Protein AF-0000000066426684 (afdb_homodimer)

InterPro domains:
  IPR003010 Carbon-nitrogen hydrolase [PF00795] (22-237)
  IPR036526 Carbon-nitrogen hydrolase superfamily [G3DSA:3.60.110.10] (1-255)
  IPR036526 Carbon-nitrogen hydrolase superfamily [SSF56317] (3-249)
  IPR050345 Aliphatic Amidase/Beta-Ureidopropionase [PTHR43674] (17-251)

Secondary structure (DSSP, 8-state):
---EEEEE-S---S-HHHHHHHHHHHHHTT--EEEE-TTSSS--HHHHTTS-HHHHHHHHHHHHHHHHHHHHHHT-EEEEEEEEE-SS-EEEEEEEEETTEEEEEE-SS--EETTEEHHHH------SS---EEEEETTEEEEE--GGGGG-HHHHHHHHHTT-SEEEEEE---TT-HHHHHHHHHHHHHHHT-EEEEEE-EEE-TT--EEE---EEE-TTS-EEEE--SSSEEEEE----SHHHHHHH-HHHHHTT-/---EEEEE-S---S-HHHHHHHHHHHHHTT--EEEE-TTSSS--HHHHTTS-HHHHHHHHHHHHHHHHHHHHHHT-EEEEEEEEE-SS-EEEEEEEEETTEEEEEE-SS--EETTEEHHHH------SS---EEEEETTEEEEE--GGGGG-HHHHHHHHHTT-SEEEEEE---TT-HHHHHHHHHHHHHHHT-EEEEEE-EEE-TT--EEE---EEE-TTS-EEEE--SSSEEEEE----SHHHHHHH-HHHHHTT-

Sequence (516 aa):
MSKIAALQFPTLALSESRLDYYLKASKDNGANLVVLGEYVINSFFTELLHMPKNMIKEQSEAKKESLIKLAKKYELEIIAPYVSVEAKSYKKLCLKVTPNGVKSYEQQILMPYEHWNEEKFFSNKTPSELKIFTFNYEKLKCALLFGFETHFDIFWQQIMAKKIDLVIVPSACTFESKQRWEELLKTRAFLNSTSILRVNRIGKTKDEWNFYGDTLFINAFGEIESKLGSEEEMLIIEPKKSDEARKLWGFDKILKNFMSKIAALQFPTLALSESRLDYYLKASKDNGANLVVLGEYVINSFFTELLHMPKNMIKEQSEAKKESLIKLAKKYELEIIAPYVSVEAKSYKKLCLKVTPNGVKSYEQQILMPYEHWNEEKFFSNKTPSELKIFTFNYEKLKCALLFGFETHFDIFWQQIMAKKIDLVIVPSACTFESKQRWEELLKTRAFLNSTSILRVNRIGKTKDEWNFYGDTLFINAFGEIESKLGSEEEMLIIEPKKSDEARKLWGFDKILKNF

Solvent-accessible surface area (backbone atoms only — not comparable to full-atom values): 26748 Å² total; per-residue (Å²): 127,62,28,34,27,32,40,27,35,38,55,58,63,89,53,66,60,60,57,48,53,52,52,50,52,32,41,75,72,55,22,46,37,34,36,35,10,35,38,21,65,34,72,47,68,81,54,51,75,74,48,57,66,67,55,52,36,52,48,33,52,51,44,52,51,48,50,43,53,50,17,44,75,64,64,25,33,36,38,36,35,40,62,44,64,55,98,88,45,34,32,50,32,32,34,43,33,32,64,87,45,75,49,79,44,68,54,66,65,60,48,71,42,86,96,56,39,41,47,79,64,33,64,48,63,74,52,82,63,91,73,78,47,70,50,74,55,86,92,33,40,31,32,55,40,55,53,74,46,71,69,42,65,70,52,48,54,48,38,39,74,67,59,31,15,34,37,38,28,33,18,71,53,46,76,93,40,65,64,60,51,51,34,41,51,28,38,51,13,39,62,42,22,14,18,36,39,38,19,14,14,25,50,70,47,95,88,64,49,47,27,50,31,52,26,32,35,29,39,22,75,29,42,78,76,46,70,50,59,63,59,81,48,74,48,76,45,67,74,61,76,22,59,66,37,40,67,69,69,32,59,69,65,59,51,66,71,80,128,62,29,36,27,32,39,28,35,38,55,54,54,92,51,67,62,59,55,50,52,51,52,50,51,31,40,75,71,56,22,46,37,37,35,34,11,35,39,21,62,34,72,47,68,82,55,51,76,74,49,57,67,68,55,52,35,51,49,33,51,51,44,52,51,50,50,44,53,50,17,43,73,65,64,25,34,35,38,36,36,40,62,45,68,54,96,89,45,33,32,50,32,33,34,44,32,31,64,88,46,76,47,78,44,67,53,65,65,60,49,71,43,86,96,55,40,38,47,81,65,34,65,49,64,74,52,82,62,90,74,79,48,71,51,73,55,87,92,34,39,32,33,55,39,55,53,73,46,72,68,42,64,70,52,49,53,48,37,40,74,68,60,31,16,34,36,38,28,33,18,71,52,44,77,96,40,66,65,59,52,51,33,42,50,28,39,51,13,39,64,41,21,14,19,35,39,38,19,15,13,26,49,69,46,95,87,64,48,47,27,51,29,50,27,30,35,28,38,23,76,29,42,78,76,47,70,48,59,64,61,81,46,76,46,79,46,67,76,61,76,22,60,65,36,39,66,71,68,32,56,71,65,59,51,68,73,82

Structure (mmCIF, N/CA/C/O backbone):
data_AF-0000000066426684-model_v1
#
loop_
_entity.id
_entity.type
_entity.pdbx_description
1 polymer 'Carbon-nitrogen hydrolase family protein'
#
loop_
_atom_site.group_PDB
_atom_site.id
_atom_site.type_symbol
_atom_site.label_atom_id
_atom_site.label_alt_id
_atom_site.label_comp_id
_atom_site.label_asym_id
_atom_site.label_entity_id
_atom_site.label_seq_id
_atom_site.pdbx_PDB_ins_code
_atom_site.Cartn_x
_atom_site.Cartn_y
_atom_site.Cartn_z
_atom_site.occupancy
_atom_site.B_iso_or_equiv
_atom_site.auth_seq_id
_atom_site.auth_comp_id
_atom_site.auth_asym_id
_atom_site.auth_atom_id
_atom_site.pdbx_PDB_model_num
ATOM 1 N N . MET A 1 1 ? 22.25 -12.648 -18.016 1 66.81 1 MET A N 1
ATOM 2 C CA . MET A 1 1 ? 21.281 -11.961 -17.172 1 66.81 1 MET A CA 1
ATOM 3 C C . MET A 1 1 ? 20.062 -12.844 -16.906 1 66.81 1 MET A C 1
ATOM 5 O O . MET A 1 1 ? 19.766 -13.742 -17.688 1 66.81 1 MET A O 1
ATOM 9 N N . SER A 1 2 ? 19.516 -12.742 -15.633 1 88.12 2 SER A N 1
ATOM 10 C CA . SER A 1 2 ? 18.422 -13.609 -15.188 1 88.12 2 SER A CA 1
ATOM 11 C C . SER A 1 2 ? 17.125 -13.281 -15.922 1 88.12 2 SER A C 1
ATOM 13 O O . SER A 1 2 ? 16.578 -12.18 -15.781 1 88.12 2 SER A O 1
ATOM 15 N N . LYS A 1 3 ? 16.812 -14.133 -16.953 1 97.62 3 LYS A N 1
ATOM 16 C CA . LYS A 1 3 ? 15.547 -13.906 -17.656 1 97.62 3 LYS A CA 1
ATOM 17 C C . LYS A 1 3 ? 14.445 -14.797 -17.094 1 97.62 3 LYS A C 1
ATOM 19 O O . LYS A 1 3 ? 14.688 -15.953 -16.734 1 97.62 3 LYS A O 1
ATOM 24 N N . ILE A 1 4 ? 13.25 -14.227 -17.047 1 98.81 4 ILE A N 1
ATOM 25 C CA . ILE A 1 4 ? 12.062 -14.938 -16.578 1 98.81 4 ILE A CA 1
ATOM 26 C C . ILE A 1 4 ? 10.938 -14.789 -17.594 1 98.81 4 ILE A C 1
ATOM 28 O O . ILE A 1 4 ? 10.711 -13.703 -18.125 1 98.81 4 ILE A O 1
ATOM 32 N N . ALA A 1 5 ? 10.281 -15.867 -17.875 1 98.88 5 ALA A N 1
ATOM 33 C CA . ALA A 1 5 ? 9.125 -15.836 -18.766 1 98.88 5 ALA A CA 1
ATOM 34 C C . ALA A 1 5 ? 7.82 -15.953 -17.984 1 98.88 5 ALA A C 1
ATOM 36 O O . ALA A 1 5 ? 7.66 -16.859 -17.156 1 98.88 5 ALA A O 1
ATOM 37 N N . ALA A 1 6 ? 6.973 -15.016 -18.188 1 98.88 6 ALA A N 1
ATOM 38 C CA . ALA A 1 6 ? 5.602 -15.078 -17.672 1 98.88 6 ALA A CA 1
ATOM 39 C C . ALA A 1 6 ? 4.629 -15.5 -18.781 1 98.88 6 ALA A C 1
ATOM 41 O O . ALA A 1 6 ? 4.559 -14.859 -19.828 1 98.88 6 ALA A O 1
ATOM 42 N N . LEU A 1 7 ? 3.924 -16.547 -18.5 1 98.31 7 LEU A N 1
ATOM 43 C CA . LEU A 1 7 ? 2.98 -17.031 -19.516 1 98.31 7 LEU A CA 1
ATOM 44 C C . LEU A 1 7 ? 1.55 -16.656 -19.141 1 98.31 7 LEU A C 1
ATOM 46 O O . LEU A 1 7 ? 0.999 -17.188 -18.172 1 98.31 7 LEU A O 1
ATOM 50 N N . GLN A 1 8 ? 1.003 -15.758 -19.906 1 98.19 8 GLN A N 1
ATOM 51 C CA . GLN A 1 8 ? -0.405 -15.406 -19.766 1 98.19 8 GLN A CA 1
ATOM 52 C C . GLN A 1 8 ? -1.296 -16.359 -20.562 1 98.19 8 GLN A C 1
ATOM 54 O O . GLN A 1 8 ? -1.411 -16.219 -21.781 1 98.19 8 GLN A O 1
ATOM 59 N N . PHE A 1 9 ? -1.988 -17.281 -19.812 1 96.56 9 PHE A N 1
ATOM 60 C CA . PHE A 1 9 ? -2.734 -18.375 -20.422 1 96.56 9 PHE A CA 1
ATOM 61 C C . PHE A 1 9 ? -4.156 -18.422 -19.891 1 96.56 9 PHE A C 1
ATOM 63 O O . PHE A 1 9 ? -4.41 -18.031 -18.75 1 96.56 9 PHE A O 1
ATOM 70 N N . PRO A 1 10 ? -5.055 -18.906 -20.766 1 94.94 10 PRO A N 1
ATOM 71 C CA . PRO A 1 10 ? -6.27 -19.453 -20.172 1 94.94 10 PRO A CA 1
ATOM 72 C C . PRO A 1 10 ? -6.055 -20.828 -19.547 1 94.94 10 PRO A C 1
ATOM 74 O O . PRO A 1 10 ? -4.945 -21.359 -19.609 1 94.94 10 PRO A O 1
ATOM 77 N N . THR A 1 11 ? -7.094 -21.328 -18.906 1 92.06 11 THR A N 1
ATOM 78 C CA . THR A 1 11 ? -6.977 -22.703 -18.438 1 92.06 11 THR A CA 1
ATOM 79 C C . THR A 1 11 ? -6.555 -23.609 -19.594 1 92.06 11 THR A C 1
ATOM 81 O O . THR A 1 11 ? -7.188 -23.625 -20.656 1 92.06 11 THR A O 1
ATOM 84 N N . LEU A 1 12 ? -5.332 -24.062 -19.469 1 78.5 12 LEU A N 1
ATOM 85 C CA . LEU A 1 12 ? -4.777 -24.922 -20.516 1 78.5 12 LEU A CA 1
ATOM 86 C C . LEU A 1 12 ? -5.625 -26.172 -20.703 1 78.5 12 LEU A C 1
ATOM 88 O O . LEU A 1 12 ? -5.836 -26.922 -19.75 1 78.5 12 LEU A O 1
ATOM 92 N N . ALA A 1 13 ? -6.5 -25.844 -21.75 1 69.56 13 ALA A N 1
ATOM 93 C CA . ALA A 1 13 ? -7.137 -27.109 -22.094 1 69.56 13 ALA A CA 1
ATOM 94 C C . ALA A 1 13 ? -6.098 -28.219 -22.25 1 69.56 13 ALA A C 1
ATOM 96 O O . ALA A 1 13 ? -4.91 -27.953 -22.422 1 69.56 13 ALA A O 1
ATOM 97 N N . LEU A 1 14 ? -6.293 -29.391 -22.328 1 52.62 14 LEU A N 1
ATOM 98 C CA . LEU A 1 14 ? -5.629 -30.688 -22.25 1 52.62 14 LEU A CA 1
ATOM 99 C C . LEU A 1 14 ? -4.355 -30.703 -23.094 1 52.62 14 LEU A C 1
ATOM 101 O O . LEU A 1 14 ? -3.535 -31.609 -22.969 1 52.62 14 LEU A O 1
ATOM 105 N N . SER A 1 15 ? -3.91 -29.516 -23.891 1 70.25 15 SER A N 1
ATOM 106 C CA . SER A 1 15 ? -2.887 -30.141 -24.719 1 70.25 15 SER A CA 1
ATOM 107 C C . SER A 1 15 ? -1.485 -29.781 -24.234 1 70.25 15 SER A C 1
ATOM 109 O O . SER A 1 15 ? -1.146 -28.609 -24.094 1 70.25 15 SER A O 1
ATOM 111 N N . GLU A 1 16 ? -0.806 -30.547 -23.641 1 84.75 16 GLU A N 1
ATOM 112 C CA . GLU A 1 16 ? 0.613 -30.531 -23.297 1 84.75 16 GLU A CA 1
ATOM 113 C C . GLU A 1 16 ? 1.446 -29.891 -24.391 1 84.75 16 GLU A C 1
ATOM 115 O O . GLU A 1 16 ? 2.494 -29.297 -24.125 1 84.75 16 GLU A O 1
ATOM 120 N N . SER A 1 17 ? 0.871 -29.828 -25.578 1 88.69 17 SER A N 1
ATOM 121 C CA . SER A 1 17 ? 1.595 -29.312 -26.734 1 88.69 17 SER A CA 1
ATOM 122 C C . SER A 1 17 ? 1.766 -27.797 -26.641 1 88.69 17 SER A C 1
ATOM 124 O O . SER A 1 17 ? 2.803 -27.266 -27.031 1 88.69 17 SER A O 1
ATOM 126 N N . ARG A 1 18 ? 0.759 -27.172 -26.141 1 90.5 18 ARG A N 1
ATOM 127 C CA . ARG A 1 18 ? 0.831 -25.719 -26 1 90.5 18 ARG A CA 1
ATOM 128 C C . ARG A 1 18 ? 1.902 -25.312 -25 1 90.5 18 ARG A C 1
ATOM 130 O O . ARG A 1 18 ? 2.691 -24.406 -25.25 1 90.5 18 ARG A O 1
ATOM 137 N N . LEU A 1 19 ? 1.864 -25.938 -23.906 1 93.69 19 LEU A N 1
ATOM 138 C CA . LEU A 1 19 ? 2.879 -25.688 -22.891 1 93.69 19 LEU A CA 1
ATOM 139 C C . LEU A 1 19 ? 4.273 -26 -23.422 1 93.69 19 LEU A C 1
ATOM 141 O O . LEU A 1 19 ? 5.223 -25.266 -23.156 1 93.69 19 LEU A O 1
ATOM 145 N N . ASP A 1 20 ? 4.316 -27.078 -24.125 1 95.56 20 ASP A N 1
ATOM 146 C CA . ASP A 1 20 ? 5.578 -27.484 -24.734 1 95.56 20 ASP A CA 1
ATOM 147 C C . ASP A 1 20 ? 6.133 -26.375 -25.625 1 95.56 20 ASP A C 1
ATOM 149 O O . ASP A 1 20 ? 7.312 -26.031 -25.531 1 95.56 20 ASP A O 1
ATOM 153 N N . TYR A 1 21 ? 5.289 -25.828 -26.422 1 95.19 21 TYR A N 1
ATOM 154 C CA . TYR A 1 21 ? 5.672 -24.781 -27.359 1 95.19 21 TYR A CA 1
ATOM 155 C C . TYR A 1 21 ? 6.211 -23.562 -26.609 1 95.19 21 TYR A C 1
ATOM 157 O O . TYR A 1 21 ? 7.281 -23.047 -26.938 1 95.19 21 TYR A O 1
ATOM 165 N N . TYR A 1 22 ? 5.535 -23.125 -25.641 1 96.25 22 TYR A N 1
ATOM 166 C CA . TYR A 1 22 ? 5.891 -21.906 -24.938 1 96.25 22 TYR A CA 1
ATOM 167 C C . TYR A 1 22 ? 7.133 -22.109 -24.078 1 96.25 22 TYR A C 1
ATOM 169 O O . TYR A 1 22 ? 7.938 -21.188 -23.906 1 96.25 22 TYR A O 1
ATOM 177 N N . LEU A 1 23 ? 7.289 -23.266 -23.484 1 97.31 23 LEU A N 1
ATOM 178 C CA . LEU A 1 23 ? 8.477 -23.531 -22.688 1 97.31 23 LEU A CA 1
ATOM 179 C C . LEU A 1 23 ? 9.727 -23.594 -23.562 1 97.31 23 LEU A C 1
ATOM 181 O O . LEU A 1 23 ? 10.789 -23.094 -23.172 1 97.31 23 LEU A O 1
ATOM 185 N N . LYS A 1 24 ? 9.555 -24.203 -24.703 1 97.69 24 LYS A N 1
ATOM 186 C CA . LYS A 1 24 ? 10.656 -24.172 -25.656 1 97.69 24 LYS A CA 1
ATOM 187 C C . LYS A 1 24 ? 11.008 -22.734 -26.047 1 97.69 24 LYS A C 1
ATOM 189 O O . LYS A 1 24 ? 12.18 -22.359 -26.078 1 97.69 24 LYS A O 1
ATOM 194 N N . ALA A 1 25 ? 9.961 -22.016 -26.391 1 97.81 25 ALA A N 1
ATOM 195 C CA . ALA A 1 25 ? 10.164 -20.625 -26.781 1 97.81 25 ALA A CA 1
ATOM 196 C C . ALA A 1 25 ? 10.836 -19.844 -25.656 1 97.81 25 ALA A C 1
ATOM 198 O O . ALA A 1 25 ? 11.664 -18.969 -25.906 1 97.81 25 ALA A O 1
ATOM 199 N N . SER A 1 26 ? 10.43 -20.094 -24.391 1 98.06 26 SER A N 1
ATOM 200 C CA . SER A 1 26 ? 11.039 -19.438 -23.234 1 98.06 26 SER A CA 1
ATOM 201 C C . SER A 1 26 ? 12.539 -19.734 -23.156 1 98.06 26 SER A C 1
ATOM 203 O O . SER A 1 26 ? 13.352 -18.828 -23.016 1 98.06 26 SER A O 1
ATOM 205 N N . LYS A 1 27 ? 12.875 -20.969 -23.281 1 97.5 27 LYS A N 1
ATOM 206 C CA . LYS A 1 27 ? 14.273 -21.391 -23.25 1 97.5 27 LYS A CA 1
ATOM 207 C C . LYS A 1 27 ? 15.062 -20.766 -24.391 1 97.5 27 LYS A C 1
ATOM 209 O O . LYS A 1 27 ? 16.188 -20.297 -24.203 1 97.5 27 LYS A O 1
ATOM 214 N N . ASP A 1 28 ? 14.445 -20.75 -25.547 1 97.69 28 ASP A N 1
ATOM 215 C CA . ASP A 1 28 ? 15.086 -20.188 -26.734 1 97.69 28 ASP A CA 1
ATOM 216 C C . ASP A 1 28 ? 15.352 -18.688 -26.547 1 97.69 28 ASP A C 1
ATOM 218 O O . ASP A 1 28 ? 16.281 -18.141 -27.156 1 97.69 28 ASP A O 1
ATOM 222 N N . ASN A 1 29 ? 14.57 -18.047 -25.75 1 97.31 29 ASN A N 1
ATOM 223 C CA . ASN A 1 29 ? 14.742 -16.625 -25.484 1 97.31 29 ASN A CA 1
ATOM 224 C C . ASN A 1 29 ? 15.648 -16.391 -24.281 1 97.31 29 ASN A C 1
ATOM 226 O O . ASN A 1 29 ? 15.789 -15.25 -23.828 1 97.31 29 ASN A O 1
ATOM 230 N N . GLY A 1 30 ? 16.109 -17.484 -23.703 1 97.12 30 GLY A N 1
ATOM 231 C CA . GLY A 1 30 ? 17.125 -17.359 -22.656 1 97.12 30 GLY A CA 1
ATOM 232 C C . GLY A 1 30 ? 16.531 -17.406 -21.25 1 97.12 30 GLY A C 1
ATOM 233 O O . GLY A 1 30 ? 17.266 -17.234 -20.281 1 97.12 30 GLY A O 1
ATOM 234 N N . ALA A 1 31 ? 15.258 -17.641 -21.125 1 98.12 31 ALA A N 1
ATOM 235 C CA . ALA A 1 31 ? 14.648 -17.719 -19.812 1 98.12 31 ALA A CA 1
ATOM 236 C C . ALA A 1 31 ? 14.82 -19.125 -19.219 1 98.12 31 ALA A C 1
ATOM 238 O O . ALA A 1 31 ? 14.641 -20.125 -19.922 1 98.12 31 ALA A O 1
ATOM 239 N N . ASN A 1 32 ? 15.188 -19.141 -17.969 1 97.5 32 ASN A N 1
ATOM 240 C CA . ASN A 1 32 ? 15.336 -20.422 -17.281 1 97.5 32 ASN A CA 1
ATOM 241 C C . ASN A 1 32 ? 14.289 -20.609 -16.203 1 97.5 32 ASN A C 1
ATOM 243 O O . ASN A 1 32 ? 14.242 -21.641 -15.539 1 97.5 32 ASN A O 1
ATOM 247 N N . LEU A 1 33 ? 13.5 -19.594 -15.953 1 98.75 33 LEU A N 1
ATOM 248 C CA . LEU A 1 33 ? 12.359 -19.641 -15.039 1 98.75 33 LEU A CA 1
ATOM 249 C C . LEU A 1 33 ? 11.078 -19.203 -15.742 1 98.75 33 LEU A C 1
ATOM 251 O O . LEU A 1 33 ? 11.055 -18.156 -16.391 1 98.75 33 LEU A O 1
ATOM 255 N N . VAL A 1 34 ? 10.062 -20.031 -15.656 1 98.75 34 VAL A N 1
ATOM 256 C CA . VAL A 1 34 ? 8.766 -19.75 -16.266 1 98.75 34 VAL A CA 1
ATOM 257 C C . VAL A 1 34 ? 7.688 -19.719 -15.172 1 98.75 34 VAL A C 1
ATOM 259 O O . VAL A 1 34 ? 7.688 -20.547 -14.258 1 98.75 34 VAL A O 1
ATOM 262 N N . VAL A 1 35 ? 6.801 -18.75 -15.281 1 98.88 35 VAL A N 1
ATOM 263 C CA . VAL A 1 35 ? 5.766 -18.578 -14.273 1 98.88 35 VAL A CA 1
ATOM 264 C C . VAL A 1 35 ? 4.387 -18.656 -14.922 1 98.88 35 VAL A C 1
ATOM 266 O O . VAL A 1 35 ? 4.148 -18.016 -15.953 1 98.88 35 VAL A O 1
ATOM 269 N N . LEU A 1 36 ? 3.498 -19.406 -14.344 1 98.5 36 LEU A N 1
ATOM 270 C CA . LEU A 1 36 ? 2.104 -19.5 -14.766 1 98.5 36 LEU A CA 1
ATOM 271 C C . LEU A 1 36 ? 1.189 -18.797 -13.773 1 98.5 36 LEU A C 1
ATOM 273 O O . LEU A 1 36 ? 1.556 -18.609 -12.609 1 98.5 36 LEU A O 1
ATOM 277 N N . GLY A 1 37 ? -0.009 -18.406 -14.273 1 98.06 37 GLY A N 1
ATOM 278 C CA . GLY A 1 37 ? -1.008 -17.812 -13.398 1 98.06 37 GLY A CA 1
ATOM 279 C C . GLY A 1 37 ? -1.81 -18.844 -12.633 1 98.06 37 GLY A C 1
ATOM 280 O O . GLY A 1 37 ? -1.586 -20.047 -12.773 1 98.06 37 GLY A O 1
ATOM 281 N N . GLU A 1 38 ? -2.703 -18.344 -11.734 1 97.81 38 GLU A N 1
ATOM 282 C CA . GLU A 1 38 ? -3.605 -19.219 -11 1 97.81 38 GLU A CA 1
ATOM 283 C C . GLU A 1 38 ? -4.645 -19.844 -11.93 1 97.81 38 GLU A C 1
ATOM 285 O O . GLU A 1 38 ? -5.129 -19.188 -12.852 1 97.81 38 GLU A O 1
ATOM 290 N N . TYR A 1 39 ? -4.898 -21.172 -11.703 1 96 39 TYR A N 1
ATOM 291 C CA . TYR A 1 39 ? -5.953 -21.906 -12.398 1 96 39 TYR A CA 1
ATOM 292 C C . TYR A 1 39 ? -5.664 -21.984 -13.891 1 96 39 TYR A C 1
ATOM 294 O O . TYR A 1 39 ? -6.586 -21.938 -14.711 1 96 39 TYR A O 1
ATOM 302 N N . VAL A 1 40 ? -4.395 -21.984 -14.148 1 95.94 40 VAL A N 1
ATOM 303 C CA . VAL A 1 40 ? -3.988 -22.219 -15.531 1 95.94 40 VAL A CA 1
ATOM 304 C C . VAL A 1 40 ? -3.904 -23.719 -15.797 1 95.94 40 VAL A C 1
ATOM 306 O O . VAL A 1 40 ? -4.383 -24.203 -16.828 1 95.94 40 VAL A O 1
ATOM 309 N N . ILE A 1 41 ? -3.371 -24.531 -14.82 1 95.19 41 ILE A N 1
ATOM 310 C CA . ILE A 1 41 ? -3.217 -25.953 -15.078 1 95.19 41 ILE A CA 1
ATOM 311 C C . ILE A 1 41 ? -4.363 -26.719 -14.422 1 95.19 41 ILE A C 1
ATOM 313 O O . ILE A 1 41 ? -4.484 -27.938 -14.594 1 95.19 41 ILE A O 1
ATOM 317 N N . ASN A 1 42 ? -5.129 -26.109 -13.656 1 95 42 ASN A N 1
ATOM 318 C CA . ASN A 1 42 ? -6.371 -26.625 -13.102 1 95 42 ASN A CA 1
ATOM 319 C C . ASN A 1 42 ? -7.578 -25.812 -13.547 1 95 42 ASN A C 1
ATOM 321 O O . ASN A 1 42 ? -7.445 -24.641 -13.906 1 95 42 ASN A O 1
ATOM 325 N N . SER A 1 43 ? -8.797 -26.469 -13.492 1 93.19 43 SER A N 1
ATOM 326 C CA . SER A 1 43 ? -10.039 -25.734 -13.711 1 93.19 43 SER A CA 1
ATOM 327 C C . SER A 1 43 ? -10.203 -24.609 -12.695 1 93.19 43 SER A C 1
ATOM 329 O O . SER A 1 43 ? -9.68 -24.688 -11.586 1 93.19 43 SER A O 1
ATOM 331 N N . PHE A 1 44 ? -10.93 -23.609 -13.203 1 94.25 44 PHE A N 1
ATOM 332 C CA . PHE A 1 44 ? -11.188 -22.5 -12.297 1 94.25 44 PHE A CA 1
ATOM 333 C C . PHE A 1 44 ? -12.062 -22.953 -11.133 1 94.25 44 PHE A C 1
ATOM 335 O O . PHE A 1 44 ? -12.789 -23.938 -11.242 1 94.25 44 PHE A O 1
ATOM 342 N N . PHE A 1 45 ? -12.055 -22.234 -10.094 1 93.94 45 PHE A N 1
ATOM 343 C CA . PHE A 1 45 ? -12.648 -22.531 -8.797 1 93.94 45 PHE A CA 1
ATOM 344 C C . PHE A 1 45 ? -14.117 -22.922 -8.945 1 93.94 45 PHE A C 1
ATOM 346 O O . PHE A 1 45 ? -14.539 -23.953 -8.414 1 93.94 45 PHE A O 1
ATOM 353 N N . THR A 1 46 ? -14.898 -22.109 -9.656 1 92 46 THR A N 1
ATOM 354 C CA . THR A 1 46 ? -16.344 -22.359 -9.734 1 92 46 THR A CA 1
ATOM 355 C C . THR A 1 46 ? -16.625 -23.672 -10.461 1 92 46 THR A C 1
ATOM 357 O O . THR A 1 46 ? -17.641 -24.312 -10.219 1 92 46 THR A O 1
ATOM 360 N N . GLU A 1 47 ? -15.711 -24.078 -11.281 1 92.19 47 GLU A N 1
ATOM 361 C CA . GLU A 1 47 ? -15.836 -25.375 -11.953 1 92.19 47 GLU A CA 1
ATOM 362 C C . GLU A 1 47 ? -15.453 -26.516 -11.023 1 92.19 47 GLU A C 1
ATOM 364 O O . GLU A 1 47 ? -16.094 -27.578 -11.039 1 92.19 47 GLU A O 1
ATOM 369 N N . LEU A 1 48 ? -14.438 -26.297 -10.273 1 93.69 48 LEU A N 1
ATOM 370 C CA . LEU A 1 48 ? -13.992 -27.312 -9.328 1 93.69 48 LEU A CA 1
ATOM 371 C C . LEU A 1 48 ? -15.117 -27.703 -8.383 1 93.69 48 LEU A C 1
ATOM 373 O O . LEU A 1 48 ? -15.211 -28.859 -7.965 1 93.69 48 LEU A O 1
ATOM 377 N N . LEU A 1 49 ? -15.969 -26.766 -8.07 1 92.94 49 LEU A N 1
ATOM 378 C CA . LEU A 1 49 ? -17.047 -26.984 -7.113 1 92.94 49 LEU A CA 1
ATOM 379 C C . LEU A 1 49 ? -17.984 -28.094 -7.578 1 92.94 49 LEU A C 1
ATOM 381 O O . LEU A 1 49 ? -18.625 -28.75 -6.762 1 92.94 49 LEU A O 1
ATOM 385 N N . HIS A 1 50 ? -17.984 -28.312 -8.859 1 92.81 50 HIS A N 1
ATOM 386 C CA . HIS A 1 50 ? -18.969 -29.234 -9.398 1 92.81 50 HIS A CA 1
ATOM 387 C C . HIS A 1 50 ? -18.297 -30.438 -10.047 1 92.81 50 HIS A C 1
ATOM 389 O O . HIS A 1 50 ? -18.984 -31.328 -10.562 1 92.81 50 HIS A O 1
ATOM 395 N N . MET A 1 51 ? -17.047 -30.562 -10.039 1 94.12 51 MET A N 1
ATOM 396 C CA . MET A 1 51 ? -16.312 -31.656 -10.656 1 94.12 51 MET A CA 1
ATOM 397 C C . MET A 1 51 ? -16.109 -32.812 -9.664 1 94.12 51 MET A C 1
ATOM 399 O O . MET A 1 51 ? -15.844 -32.562 -8.484 1 94.12 51 MET A O 1
ATOM 403 N N . PRO A 1 52 ? -16.219 -34.062 -10.195 1 95.38 52 PRO A N 1
ATOM 404 C CA . PRO A 1 52 ? -15.898 -35.188 -9.32 1 95.38 52 PRO A CA 1
ATOM 405 C C . PRO A 1 52 ? -14.445 -35.156 -8.844 1 95.38 52 PRO A C 1
ATOM 407 O O . PRO A 1 52 ? -13.539 -34.844 -9.617 1 95.38 52 PRO A O 1
ATOM 410 N N . LYS A 1 53 ? -14.305 -35.5 -7.578 1 95.56 53 LYS A N 1
ATOM 411 C CA . LYS A 1 53 ? -12.992 -35.438 -6.945 1 95.56 53 LYS A CA 1
ATOM 412 C C . LYS A 1 53 ? -11.961 -36.25 -7.742 1 95.56 53 LYS A C 1
ATOM 414 O O . LYS A 1 53 ? -10.828 -35.812 -7.918 1 95.56 53 LYS A O 1
ATOM 419 N N . ASN A 1 54 ? -12.391 -37.375 -8.211 1 95.5 54 ASN A N 1
ATOM 420 C CA . ASN A 1 54 ? -11.484 -38.25 -8.953 1 95.5 54 ASN A CA 1
ATOM 421 C C . ASN A 1 54 ? -11.016 -37.594 -10.258 1 95.5 54 ASN A C 1
ATOM 423 O O . ASN A 1 54 ? -9.883 -37.781 -10.68 1 95.5 54 ASN A O 1
ATOM 427 N N . MET A 1 55 ? -11.852 -36.906 -10.836 1 95.06 55 MET A N 1
ATOM 428 C CA . MET A 1 55 ? -11.508 -36.219 -12.07 1 95.06 55 MET A CA 1
ATOM 429 C C . MET A 1 55 ? -10.508 -35.094 -11.805 1 95.06 55 MET A C 1
ATOM 431 O O . MET A 1 55 ? -9.547 -34.938 -12.555 1 95.06 55 MET A O 1
ATOM 435 N N . ILE A 1 56 ? -10.766 -34.344 -10.773 1 95.69 56 ILE A N 1
ATOM 436 C CA . ILE A 1 56 ? -9.844 -33.281 -10.391 1 95.69 56 ILE A CA 1
ATOM 437 C C . ILE A 1 56 ? -8.469 -33.875 -10.102 1 95.69 56 ILE A C 1
ATOM 439 O O . ILE A 1 56 ? -7.445 -33.344 -10.562 1 95.69 56 ILE A O 1
ATOM 443 N N . LYS A 1 57 ? -8.445 -34.969 -9.383 1 96.5 57 LYS A N 1
ATOM 444 C CA . LYS A 1 57 ? -7.203 -35.625 -9.016 1 96.5 57 LYS A CA 1
ATOM 445 C C . LYS A 1 57 ? -6.43 -36.062 -10.258 1 96.5 57 LYS A C 1
ATOM 447 O O . LYS A 1 57 ? -5.234 -35.781 -10.375 1 96.5 57 LYS A O 1
ATOM 452 N N . GLU A 1 58 ? -7.113 -36.688 -11.094 1 95.31 58 GLU A N 1
ATOM 453 C CA . GLU A 1 58 ? -6.48 -37.188 -12.312 1 95.31 58 GLU A CA 1
ATOM 454 C C . GLU A 1 58 ? -5.918 -36.062 -13.156 1 95.31 58 GLU A C 1
ATOM 456 O O . GLU A 1 58 ? -4.785 -36.156 -13.641 1 95.31 58 GLU A O 1
ATOM 461 N N . GLN A 1 59 ? -6.691 -35.094 -13.352 1 93.19 59 GLN A N 1
ATOM 462 C CA . GLN A 1 59 ? -6.27 -33.938 -14.156 1 93.19 59 GLN A CA 1
ATOM 463 C C . GLN A 1 59 ? -5.074 -33.25 -13.531 1 93.19 59 GLN A C 1
ATOM 465 O O . GLN A 1 59 ? -4.109 -32.906 -14.219 1 93.19 59 GLN A O 1
ATOM 470 N N . SER A 1 60 ? -5.137 -33 -12.227 1 96.06 60 SER A N 1
ATOM 471 C CA . SER A 1 60 ? -4.047 -32.344 -11.523 1 96.06 60 SER A CA 1
ATOM 472 C C . SER A 1 60 ? -2.76 -33.156 -11.594 1 96.06 60 SER A C 1
ATOM 474 O O . SER A 1 60 ? -1.691 -32.594 -11.883 1 96.06 60 SER A O 1
ATOM 476 N N . GLU A 1 61 ? -2.883 -34.375 -11.367 1 96.12 61 GLU A N 1
ATOM 477 C CA . GLU A 1 61 ? -1.706 -35.25 -11.375 1 96.12 61 GLU A CA 1
ATOM 478 C C . GLU A 1 61 ? -1.092 -35.344 -12.766 1 96.12 61 GLU A C 1
ATOM 480 O O . GLU A 1 61 ? 0.132 -35.344 -12.914 1 96.12 61 GLU A O 1
ATOM 485 N N . ALA A 1 62 ? -1.928 -35.438 -13.719 1 95.06 62 ALA A N 1
ATOM 486 C CA . ALA A 1 62 ? -1.439 -35.469 -15.094 1 95.06 62 ALA A CA 1
ATOM 487 C C . ALA A 1 62 ? -0.686 -34.219 -15.445 1 95.06 62 ALA A C 1
ATOM 489 O O . ALA A 1 62 ? 0.356 -34.25 -16.109 1 95.06 62 ALA A O 1
ATOM 490 N N . LYS A 1 63 ? -1.226 -33.094 -15.07 1 96 63 LYS A N 1
ATOM 491 C CA . LYS A 1 63 ? -0.59 -31.828 -15.367 1 96 63 LYS A CA 1
ATOM 492 C C . LYS A 1 63 ? 0.738 -31.688 -14.625 1 96 63 LYS A C 1
ATOM 494 O O . LYS A 1 63 ? 1.719 -31.203 -15.188 1 96 63 LYS A O 1
ATOM 499 N N . LYS A 1 64 ? 0.765 -32.062 -13.352 1 96.31 64 LYS A N 1
ATOM 500 C CA . LYS A 1 64 ? 2.01 -32.062 -12.586 1 96.31 64 LYS A CA 1
ATOM 501 C C . LYS A 1 64 ? 3.086 -32.906 -13.273 1 96.31 64 LYS A C 1
ATOM 503 O O . LYS A 1 64 ? 4.234 -32.469 -13.391 1 96.31 64 LYS A O 1
ATOM 508 N N . GLU A 1 65 ? 2.68 -34.031 -13.719 1 96.25 65 GLU A N 1
ATOM 509 C CA . GLU A 1 65 ? 3.621 -34.906 -14.422 1 96.25 65 GLU A CA 1
ATOM 510 C C . GLU A 1 65 ? 4.129 -34.25 -15.703 1 96.25 65 GLU A C 1
ATOM 512 O O . GLU A 1 65 ? 5.309 -34.375 -16.031 1 96.25 65 GLU A O 1
ATOM 517 N N . SER A 1 66 ? 3.221 -33.656 -16.406 1 95.81 66 SER A N 1
ATOM 518 C CA . SER A 1 66 ? 3.607 -32.938 -17.609 1 95.81 66 SER A CA 1
ATOM 519 C C . SER A 1 66 ? 4.617 -31.844 -17.312 1 95.81 66 SER A C 1
ATOM 521 O O . SER A 1 66 ? 5.582 -31.656 -18.062 1 95.81 66 SER A O 1
ATOM 523 N N . LEU A 1 67 ? 4.398 -31.109 -16.266 1 97.25 67 LEU A N 1
ATOM 524 C CA . LEU A 1 67 ? 5.316 -30.047 -15.875 1 97.25 67 LEU A CA 1
ATOM 525 C C . LEU A 1 67 ? 6.699 -30.609 -15.562 1 97.25 67 LEU A C 1
ATOM 527 O O . LEU A 1 67 ? 7.711 -30.031 -15.969 1 97.25 67 LEU A O 1
ATOM 531 N N . ILE A 1 68 ? 6.746 -31.688 -14.836 1 97.81 68 ILE A N 1
ATOM 532 C CA . ILE A 1 68 ? 8.008 -32.312 -14.461 1 97.81 68 ILE A CA 1
ATOM 533 C C . ILE A 1 68 ? 8.766 -32.75 -15.719 1 97.81 68 ILE A C 1
ATOM 535 O O . ILE A 1 68 ? 9.961 -32.469 -15.859 1 97.81 68 ILE A O 1
ATOM 539 N N . LYS A 1 69 ? 8.039 -33.375 -16.609 1 97.31 69 LYS A N 1
ATOM 540 C CA . LYS A 1 69 ? 8.633 -33.844 -17.859 1 97.31 69 LYS A CA 1
ATOM 541 C C . LYS A 1 69 ? 9.195 -32.688 -18.672 1 97.31 69 LYS A C 1
ATOM 543 O O . LYS A 1 69 ? 10.328 -32.75 -19.156 1 97.31 69 LYS A O 1
ATOM 548 N N . LEU A 1 70 ? 8.43 -31.656 -18.797 1 97.31 70 LEU A N 1
ATOM 549 C CA . LEU A 1 70 ? 8.812 -30.516 -19.625 1 97.31 70 LEU A CA 1
ATOM 550 C C . LEU A 1 70 ? 9.945 -29.734 -18.969 1 97.31 70 LEU A C 1
ATOM 552 O O . LEU A 1 70 ? 10.82 -29.203 -19.672 1 97.31 70 LEU A O 1
ATOM 556 N N . ALA A 1 71 ? 9.906 -29.625 -17.625 1 97.94 71 ALA A N 1
ATOM 557 C CA . ALA A 1 71 ? 11 -28.969 -16.922 1 97.94 71 ALA A CA 1
ATOM 558 C C . ALA A 1 71 ? 12.328 -29.672 -17.188 1 97.94 71 ALA A C 1
ATOM 560 O O . ALA A 1 71 ? 13.359 -29.016 -17.375 1 97.94 71 ALA A O 1
ATOM 561 N N . LYS A 1 72 ? 12.305 -30.953 -17.203 1 98.19 72 LYS A N 1
ATOM 562 C CA . LYS A 1 72 ? 13.5 -31.75 -17.484 1 98.19 72 LYS A CA 1
ATOM 563 C C . LYS A 1 72 ? 13.922 -31.594 -18.953 1 98.19 72 LYS A C 1
ATOM 565 O O . LYS A 1 72 ? 15.094 -31.359 -19.234 1 98.19 72 LYS A O 1
ATOM 570 N N . LYS A 1 73 ? 12.953 -31.672 -19.781 1 98.06 73 LYS A N 1
ATOM 571 C CA . LYS A 1 73 ? 13.203 -31.625 -21.219 1 98.06 73 LYS A CA 1
ATOM 572 C C . LYS A 1 73 ? 13.93 -30.344 -21.609 1 98.06 73 LYS A C 1
ATOM 574 O O . LYS A 1 73 ? 14.875 -30.359 -22.391 1 98.06 73 LYS A O 1
ATOM 579 N N . TYR A 1 74 ? 13.492 -29.219 -21.047 1 98 74 TYR A N 1
ATOM 580 C CA . TYR A 1 74 ? 14.023 -27.938 -21.484 1 98 74 TYR A CA 1
ATOM 581 C C . TYR A 1 74 ? 14.992 -27.375 -20.469 1 98 74 TYR A C 1
ATOM 583 O O . TYR A 1 74 ? 15.516 -26.266 -20.625 1 98 74 TYR A O 1
ATOM 591 N N . GLU A 1 75 ? 15.211 -28.094 -19.391 1 97.38 75 GLU A N 1
ATOM 592 C CA . GLU A 1 75 ? 16.141 -27.703 -18.328 1 97.38 75 GLU A CA 1
ATOM 593 C C . GLU A 1 75 ? 15.82 -26.312 -17.797 1 97.38 75 GLU A C 1
ATOM 595 O O . GLU A 1 75 ? 16.688 -25.438 -17.766 1 97.38 75 GLU A O 1
ATOM 600 N N . LEU A 1 76 ? 14.664 -26.125 -17.375 1 97.81 76 LEU A N 1
ATOM 601 C CA . LEU A 1 76 ? 14.227 -24.859 -16.797 1 97.81 76 LEU A CA 1
ATOM 602 C C . LEU A 1 76 ? 13.352 -25.109 -15.57 1 97.81 76 LEU A C 1
ATOM 604 O O . LEU A 1 76 ? 13.055 -26.25 -15.234 1 97.81 76 LEU A O 1
ATOM 608 N N . GLU A 1 77 ? 13.062 -24.062 -14.789 1 98.5 77 GLU A N 1
ATOM 609 C CA . GLU A 1 77 ? 12.195 -24.094 -13.609 1 98.5 77 GLU A CA 1
ATOM 610 C C . GLU A 1 77 ? 10.82 -23.516 -13.922 1 98.5 77 GLU A C 1
ATOM 612 O O . GLU A 1 77 ? 10.695 -22.594 -14.734 1 98.5 77 GLU A O 1
ATOM 617 N N . ILE A 1 78 ? 9.812 -24.094 -13.32 1 98.62 78 ILE A N 1
ATOM 618 C CA . ILE A 1 78 ? 8.445 -23.641 -13.562 1 98.62 78 ILE A CA 1
ATOM 619 C C . ILE A 1 78 ? 7.746 -23.375 -12.234 1 98.62 78 ILE A C 1
ATOM 621 O O . ILE A 1 78 ? 7.754 -24.219 -11.336 1 98.62 78 ILE A O 1
ATOM 625 N N . ILE A 1 79 ? 7.227 -22.188 -12.086 1 98.88 79 ILE A N 1
ATOM 626 C CA . ILE A 1 79 ? 6.309 -21.844 -11 1 98.88 79 ILE A CA 1
ATOM 627 C C . ILE A 1 79 ? 4.867 -22.016 -11.477 1 98.88 79 ILE A C 1
ATOM 629 O O . ILE A 1 79 ? 4.441 -21.344 -12.422 1 98.88 79 ILE A O 1
ATOM 633 N N . ALA A 1 80 ? 4.117 -22.859 -10.797 1 98.5 80 ALA A N 1
ATOM 634 C CA . ALA A 1 80 ? 2.766 -23.156 -11.266 1 98.5 80 ALA A CA 1
ATOM 635 C C . ALA A 1 80 ? 1.808 -23.359 -10.094 1 98.5 80 ALA A C 1
ATOM 637 O O . ALA A 1 80 ? 1.931 -24.328 -9.344 1 98.5 80 ALA A O 1
ATOM 638 N N . PRO A 1 81 ? 0.894 -22.469 -9.938 1 98.44 81 PRO A N 1
ATOM 639 C CA . PRO A 1 81 ? -0.185 -22.766 -8.992 1 98.44 81 PRO A CA 1
ATOM 640 C C . PRO A 1 81 ? -0.898 -24.078 -9.305 1 98.44 81 PRO A C 1
ATOM 642 O O . PRO A 1 81 ? -1.091 -24.422 -10.469 1 98.44 81 PRO A O 1
ATOM 645 N N . TYR A 1 82 ? -1.323 -24.797 -8.234 1 97.88 82 TYR A N 1
ATOM 646 C CA . TYR A 1 82 ? -1.711 -26.203 -8.336 1 97.88 82 TYR A CA 1
ATOM 647 C C . TYR A 1 82 ? -2.764 -26.562 -7.293 1 97.88 82 TYR A C 1
ATOM 649 O O . TYR A 1 82 ? -2.689 -26.109 -6.145 1 97.88 82 TYR A O 1
ATOM 657 N N . VAL A 1 83 ? -3.773 -27.297 -7.742 1 97.75 83 VAL A N 1
ATOM 658 C CA . VAL A 1 83 ? -4.754 -27.859 -6.812 1 97.75 83 VAL A CA 1
ATOM 659 C C . VAL A 1 83 ? -4.395 -29.297 -6.48 1 97.75 83 VAL A C 1
ATOM 661 O O . VAL A 1 83 ? -4.418 -30.172 -7.355 1 97.75 83 VAL A O 1
ATOM 664 N N . SER A 1 84 ? -4.031 -29.5 -5.262 1 97.56 84 SER A N 1
ATOM 665 C CA . SER A 1 84 ? -3.742 -30.844 -4.781 1 97.56 84 SER A CA 1
ATOM 666 C C . SER A 1 84 ? -5 -31.531 -4.258 1 97.56 84 SER A C 1
ATOM 668 O O . SER A 1 84 ? -5.816 -30.906 -3.58 1 97.56 84 SER A O 1
ATOM 670 N N . VAL A 1 85 ? -5.148 -32.781 -4.66 1 96.19 85 VAL A N 1
ATOM 671 C CA . VAL A 1 85 ? -6.293 -33.562 -4.199 1 96.19 85 VAL A CA 1
ATOM 672 C C . VAL A 1 85 ? -5.828 -34.625 -3.215 1 96.19 85 VAL A C 1
ATOM 674 O O . VAL A 1 85 ? -5.008 -35.469 -3.557 1 96.19 85 VAL A O 1
ATOM 677 N N . GLU A 1 86 ? -6.277 -34.438 -2.006 1 91.81 86 GLU A N 1
ATOM 678 C CA . GLU A 1 86 ? -6.023 -35.438 -0.965 1 91.81 86 GLU A CA 1
ATOM 679 C C . GLU A 1 86 ? -7.23 -36.344 -0.765 1 91.81 86 GLU A C 1
ATOM 681 O O . GLU A 1 86 ? -8.211 -36.25 -1.502 1 91.81 86 GLU A O 1
ATOM 686 N N . ALA A 1 87 ? -7.168 -37.344 0.154 1 86.25 87 ALA A N 1
ATOM 687 C CA . ALA A 1 87 ? -8.219 -38.344 0.328 1 86.25 87 ALA A CA 1
ATOM 688 C C . ALA A 1 87 ? -9.562 -37.688 0.617 1 86.25 87 ALA A C 1
ATOM 690 O O . ALA A 1 87 ? -10.586 -38.031 0.032 1 86.25 87 ALA A O 1
ATOM 691 N N . LYS A 1 88 ? -9.648 -36.656 1.409 1 87.75 88 LYS A N 1
ATOM 692 C CA . LYS A 1 88 ? -10.938 -36.094 1.788 1 87.75 88 LYS A CA 1
ATOM 693 C C . LYS A 1 88 ? -10.922 -34.562 1.633 1 87.75 88 LYS A C 1
ATOM 695 O O . LYS A 1 88 ? -11.758 -33.875 2.217 1 87.75 88 LYS A O 1
ATOM 700 N N . SER A 1 89 ? -9.93 -34.094 0.914 1 93.56 89 SER A N 1
ATOM 701 C CA . SER A 1 89 ? -9.852 -32.625 0.875 1 93.56 89 SER A CA 1
ATOM 702 C C . SER A 1 89 ? -9.008 -32.156 -0.306 1 93.56 89 SER A C 1
ATOM 704 O O . SER A 1 89 ? -8.445 -32.969 -1.039 1 93.56 89 SER A O 1
ATOM 706 N N . TYR A 1 90 ? -9.133 -30.891 -0.569 1 97.12 90 TYR A N 1
ATOM 707 C CA . TYR A 1 90 ? -8.344 -30.188 -1.576 1 97.12 90 TYR A CA 1
ATOM 708 C C . TYR A 1 90 ? -7.418 -29.172 -0.929 1 97.12 90 TYR A C 1
ATOM 710 O O . TYR A 1 90 ? -7.758 -28.578 0.101 1 97.12 90 TYR A O 1
ATOM 718 N N . LYS A 1 91 ? -6.285 -29 -1.511 1 97.81 91 LYS A N 1
ATOM 719 C CA . LYS A 1 91 ? -5.391 -27.922 -1.074 1 97.81 91 LYS A CA 1
ATOM 720 C C . LYS A 1 91 ? -4.941 -27.078 -2.254 1 97.81 91 LYS A C 1
ATOM 722 O O . LYS A 1 91 ? -4.723 -27.578 -3.354 1 97.81 91 LYS A O 1
ATOM 727 N N . LYS A 1 92 ? -4.848 -25.859 -1.953 1 97.94 92 LYS A N 1
ATOM 728 C CA . LYS A 1 92 ? -4.309 -24.906 -2.93 1 97.94 92 LYS A CA 1
ATOM 729 C C . LYS A 1 92 ? -2.822 -24.656 -2.697 1 97.94 92 LYS A C 1
ATOM 731 O O . LYS A 1 92 ? -2.432 -24.125 -1.659 1 97.94 92 LYS A O 1
ATOM 736 N N . LEU A 1 93 ? -2.051 -25.062 -3.73 1 98 93 LEU A N 1
ATOM 737 C CA . LEU A 1 93 ? -0.595 -25.016 -3.641 1 98 93 LEU A CA 1
ATOM 738 C C . LEU A 1 93 ? 0.001 -24.25 -4.824 1 98 93 LEU A C 1
ATOM 740 O O . LEU A 1 93 ? -0.694 -23.984 -5.805 1 98 93 LEU A O 1
ATOM 744 N N . CYS A 1 94 ? 1.199 -23.891 -4.68 1 98.56 94 CYS A N 1
ATOM 745 C CA . CYS A 1 94 ? 2.055 -23.5 -5.797 1 98.56 94 CYS A CA 1
ATOM 746 C C . CYS A 1 94 ? 3.27 -24.406 -5.898 1 98.56 94 CYS A C 1
ATOM 748 O O . CYS A 1 94 ? 3.924 -24.703 -4.891 1 98.56 94 CYS A O 1
ATOM 750 N N . LEU A 1 95 ? 3.508 -24.906 -7.082 1 98.69 95 LEU A N 1
ATOM 751 C CA . LEU A 1 95 ? 4.664 -25.766 -7.309 1 98.69 95 LEU A CA 1
ATOM 752 C C . LEU A 1 95 ? 5.84 -24.969 -7.863 1 98.69 95 LEU A C 1
ATOM 754 O O . LEU A 1 95 ? 5.652 -24.094 -8.703 1 98.69 95 LEU A O 1
ATOM 758 N N . LYS A 1 96 ? 7 -25.25 -7.359 1 98.75 96 LYS A N 1
ATOM 759 C CA . LYS A 1 96 ? 8.25 -24.969 -8.07 1 98.75 96 LYS A CA 1
ATOM 760 C C . LYS A 1 96 ? 8.875 -26.25 -8.609 1 98.75 96 LYS A C 1
ATOM 762 O O . LYS A 1 96 ? 9.477 -27.016 -7.855 1 98.75 96 LYS A O 1
ATOM 767 N N . VAL A 1 97 ? 8.727 -26.406 -9.883 1 98.62 97 VAL A N 1
ATOM 768 C CA . VAL A 1 97 ? 9.195 -27.625 -10.555 1 98.62 97 VAL A CA 1
ATOM 769 C C . VAL A 1 97 ? 10.562 -27.359 -11.18 1 98.62 97 VAL A C 1
ATOM 771 O O . VAL A 1 97 ? 10.742 -26.406 -11.938 1 98.62 97 VAL A O 1
ATOM 774 N N . THR A 1 98 ? 11.531 -28.156 -10.797 1 98.12 98 THR A N 1
ATOM 775 C CA . THR A 1 98 ? 12.867 -28.125 -11.383 1 98.12 98 THR A CA 1
ATOM 776 C C . THR A 1 98 ? 13.234 -29.484 -11.961 1 98.12 98 THR A C 1
ATOM 778 O O . THR A 1 98 ? 12.57 -30.484 -11.695 1 98.12 98 THR A O 1
ATOM 781 N N . PRO A 1 99 ? 14.281 -29.516 -12.797 1 97.12 99 PRO A N 1
ATOM 782 C CA . PRO A 1 99 ? 14.727 -30.812 -13.305 1 97.12 99 PRO A CA 1
ATOM 783 C C . PRO A 1 99 ? 15.102 -31.797 -12.195 1 97.12 99 PRO A C 1
ATOM 785 O O . PRO A 1 99 ? 15.086 -33 -12.406 1 97.12 99 PRO A O 1
ATOM 788 N N . ASN A 1 100 ? 15.352 -31.25 -10.984 1 96 100 ASN A N 1
ATOM 789 C CA . ASN A 1 100 ? 15.852 -32.094 -9.898 1 96 100 ASN A CA 1
ATOM 790 C C . ASN A 1 100 ? 14.75 -32.438 -8.898 1 96 100 ASN A C 1
ATOM 792 O O . ASN A 1 100 ? 14.969 -33.25 -7.984 1 96 100 ASN A O 1
ATOM 796 N N . GLY A 1 101 ? 13.664 -31.844 -9.047 1 96.88 101 GLY A N 1
ATOM 797 C CA . GLY A 1 101 ? 12.602 -32.156 -8.109 1 96.88 101 GLY A CA 1
ATOM 798 C C . GLY A 1 101 ? 11.531 -31.094 -8.031 1 96.88 101 GLY A C 1
ATOM 799 O O . GLY A 1 101 ? 11.539 -30.141 -8.805 1 96.88 101 GLY A O 1
ATOM 800 N N . VAL A 1 102 ? 10.57 -31.359 -7.16 1 98.31 102 VAL A N 1
ATOM 801 C CA . VAL A 1 102 ? 9.414 -30.484 -7.008 1 98.31 102 VAL A CA 1
ATOM 802 C C . VAL A 1 102 ? 9.305 -30.016 -5.559 1 98.31 102 VAL A C 1
ATOM 804 O O . VAL A 1 102 ? 9.406 -30.828 -4.633 1 98.31 102 VAL A O 1
ATOM 807 N N . LYS A 1 103 ? 9.234 -28.672 -5.355 1 98.12 103 LYS A N 1
ATOM 808 C CA . LYS A 1 103 ? 8.859 -28.094 -4.074 1 98.12 103 LYS A CA 1
ATOM 809 C C . LYS A 1 103 ? 7.441 -27.516 -4.121 1 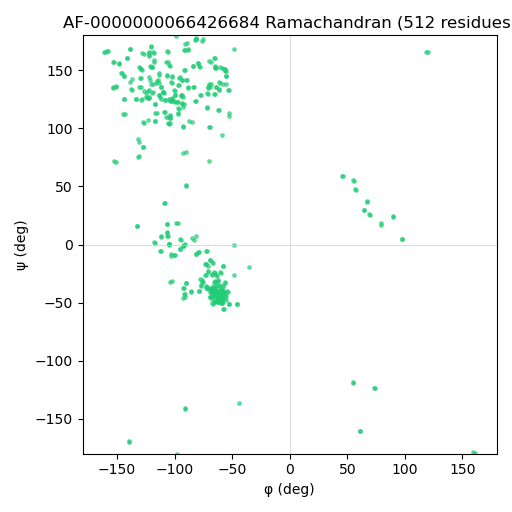98.12 103 LYS A C 1
ATOM 811 O O . LYS A 1 103 ? 6.984 -27.062 -5.172 1 98.12 103 LYS A O 1
ATOM 816 N N . SER A 1 104 ? 6.762 -27.625 -3.02 1 97.5 104 SER A N 1
ATOM 817 C CA . SER A 1 104 ? 5.398 -27.109 -2.951 1 97.5 104 SER A CA 1
ATOM 818 C C . SER A 1 104 ? 5.254 -26.062 -1.85 1 97.5 104 SER A C 1
ATOM 820 O O . SER A 1 104 ? 5.855 -26.203 -0.782 1 97.5 104 SER A O 1
ATOM 822 N N . TYR A 1 105 ? 4.48 -25.062 -2.141 1 96.81 105 TYR A N 1
ATOM 823 C CA . TYR A 1 105 ? 4.121 -24 -1.21 1 96.81 105 TYR A CA 1
ATOM 824 C C . TYR A 1 105 ? 2.607 -23.906 -1.046 1 96.81 105 TYR A C 1
ATOM 826 O O . TYR A 1 105 ? 1.877 -23.797 -2.031 1 96.81 105 TYR A O 1
ATOM 834 N N . GLU A 1 106 ? 2.172 -23.953 0.167 1 97.69 106 GLU A N 1
ATOM 835 C CA . GLU A 1 106 ? 0.739 -23.922 0.44 1 97.69 106 GLU A CA 1
ATOM 836 C C . GLU A 1 106 ? 0.253 -22.5 0.689 1 97.69 106 GLU A C 1
ATOM 838 O O . GLU A 1 106 ? 0.843 -21.766 1.486 1 97.69 106 GLU A O 1
ATOM 843 N N . GLN A 1 107 ? -0.788 -22.109 -0.062 1 98.06 107 GLN A N 1
ATOM 844 C CA . GLN A 1 107 ? -1.348 -20.797 0.206 1 98.06 107 GLN A CA 1
ATOM 845 C C . GLN A 1 107 ? -1.766 -20.656 1.667 1 98.06 107 GLN A C 1
ATOM 847 O O . GLN A 1 107 ? -2.363 -21.578 2.234 1 98.06 107 GLN A O 1
ATOM 852 N N . GLN A 1 108 ? -1.479 -19.531 2.246 1 97.94 108 GLN A N 1
ATOM 853 C CA . GLN A 1 108 ? -1.673 -19.406 3.686 1 97.94 108 GLN A CA 1
ATOM 854 C C . GLN A 1 108 ? -2.953 -18.625 4.004 1 97.94 108 GLN A C 1
ATOM 856 O O . GLN A 1 108 ? -3.564 -18.844 5.055 1 97.94 108 GLN A O 1
ATOM 861 N N . ILE A 1 109 ? -3.346 -17.672 3.162 1 97.88 109 ILE A N 1
ATOM 862 C CA . ILE A 1 109 ? -4.602 -16.938 3.314 1 97.88 109 ILE A CA 1
ATOM 863 C C . ILE A 1 109 ? -5.5 -17.219 2.109 1 97.88 109 ILE A C 1
ATOM 865 O O . ILE A 1 109 ? -5.207 -16.781 0.996 1 97.88 109 ILE A O 1
ATOM 869 N N . LEU A 1 110 ? -6.582 -17.891 2.355 1 97.5 110 LEU A N 1
ATOM 870 C CA . LEU A 1 110 ? -7.547 -18.219 1.313 1 97.5 110 LEU A CA 1
ATOM 871 C C . LEU A 1 110 ? -8.648 -17.172 1.239 1 97.5 110 LEU A C 1
ATOM 873 O O . LEU A 1 110 ? -9.094 -16.656 2.268 1 97.5 110 LEU A O 1
ATOM 877 N N . MET A 1 111 ? -9.047 -16.891 0.046 1 96.31 111 MET A N 1
ATOM 878 C CA . MET A 1 111 ? -10.102 -15.906 -0.157 1 96.31 111 MET A CA 1
ATOM 879 C C . MET A 1 111 ? -11.43 -16.391 0.421 1 96.31 111 MET A C 1
ATOM 881 O O . MET A 1 111 ? -11.891 -17.484 0.087 1 96.31 111 MET A O 1
ATOM 885 N N . PRO A 1 112 ? -12.117 -15.578 1.245 1 96.38 112 PRO A N 1
ATOM 886 C CA . PRO A 1 112 ? -13.336 -16.047 1.906 1 96.38 112 PRO A CA 1
ATOM 887 C C . PRO A 1 112 ? -14.602 -15.43 1.31 1 96.38 112 PRO A C 1
ATOM 889 O O . PRO A 1 112 ? -15.656 -15.438 1.946 1 96.38 112 PRO A O 1
ATOM 892 N N . TYR A 1 113 ? -14.578 -14.883 0.148 1 95.25 113 TYR A N 1
ATOM 893 C CA . TYR A 1 113 ? -15.719 -14.141 -0.37 1 95.25 113 TYR A CA 1
ATOM 894 C C . TYR A 1 113 ? -16.734 -15.078 -1.005 1 95.25 113 TYR A C 1
ATOM 896 O O . TYR A 1 113 ? -16.375 -16.109 -1.579 1 95.25 113 TYR A O 1
ATOM 904 N N . GLU A 1 114 ? -17.891 -14.688 -1.012 1 91.44 114 GLU A N 1
ATOM 905 C CA . GLU A 1 114 ? -19.016 -15.539 -1.398 1 91.44 114 GLU A CA 1
ATOM 906 C C . GLU A 1 114 ? -18.875 -16 -2.846 1 91.44 114 GLU A C 1
ATOM 908 O O . GLU A 1 114 ? -19.109 -17.172 -3.152 1 91.44 114 GLU A O 1
ATOM 913 N N . HIS A 1 115 ? -18.531 -15.078 -3.678 1 87.81 115 HIS A N 1
ATOM 914 C CA . HIS A 1 115 ? -18.484 -15.414 -5.098 1 87.81 115 HIS A CA 1
ATOM 915 C C . HIS A 1 115 ? -17.312 -16.328 -5.41 1 87.81 115 HIS A C 1
ATOM 917 O O . HIS A 1 115 ? -17.281 -16.969 -6.465 1 87.81 115 HIS A O 1
ATOM 923 N N . TRP A 1 116 ? -16.328 -16.406 -4.57 1 92.12 116 TRP A N 1
ATOM 924 C CA . TRP A 1 116 ? -15.117 -17.188 -4.688 1 92.12 116 TRP A CA 1
ATOM 925 C C . TRP A 1 116 ? -14.578 -17.578 -3.311 1 92.12 116 TRP A C 1
ATOM 927 O O . TRP A 1 116 ? -13.508 -17.109 -2.902 1 92.12 116 TRP A O 1
ATOM 937 N N . ASN A 1 117 ? -15.352 -18.516 -2.688 1 96.06 117 ASN A N 1
ATOM 938 C CA . ASN A 1 117 ? -15.062 -18.844 -1.293 1 96.06 117 ASN A CA 1
ATOM 939 C C . ASN A 1 117 ? -14.07 -19.984 -1.178 1 96.06 117 ASN A C 1
ATOM 941 O O . ASN A 1 117 ? -14.445 -21.109 -0.849 1 96.06 117 ASN A O 1
ATOM 945 N N . GLU A 1 118 ? -12.82 -19.641 -1.359 1 96.94 118 GLU A N 1
ATOM 946 C CA . GLU A 1 118 ? -11.734 -20.609 -1.282 1 96.94 118 GLU A CA 1
ATOM 947 C C . GLU A 1 118 ? -11.594 -21.172 0.129 1 96.94 118 GLU A C 1
ATOM 949 O O . GLU A 1 118 ? -11.273 -22.344 0.304 1 96.94 118 GLU A O 1
ATOM 954 N N . GLU A 1 119 ? -11.781 -20.312 1.088 1 95.94 119 GLU A N 1
ATOM 955 C CA . GLU A 1 119 ? -11.625 -20.719 2.48 1 95.94 119 GLU A CA 1
ATOM 956 C C . GLU A 1 119 ? -12.562 -21.875 2.826 1 95.94 119 GLU A C 1
ATOM 958 O O . GLU A 1 119 ? -12.195 -22.766 3.6 1 95.94 119 GLU A O 1
ATOM 963 N N . LYS A 1 120 ? -13.695 -21.906 2.287 1 95.19 120 LYS A N 1
ATOM 964 C CA . LYS A 1 120 ? -14.672 -22.953 2.537 1 95.19 120 LYS A CA 1
ATOM 965 C C . LYS A 1 120 ? -14.32 -24.219 1.768 1 95.19 120 LYS A C 1
ATOM 967 O O . LYS A 1 120 ? -14.57 -25.328 2.244 1 95.19 120 LYS A O 1
ATOM 972 N N . PHE A 1 121 ? -13.68 -24.078 0.649 1 96.62 121 PHE A N 1
ATOM 973 C CA . PHE A 1 121 ? -13.484 -25.188 -0.273 1 96.62 121 PHE A CA 1
ATOM 974 C C . PHE A 1 121 ? -12.164 -25.891 0.007 1 96.62 121 PHE A C 1
ATOM 976 O O . PHE A 1 121 ? -12.109 -27.125 0.004 1 96.62 121 PHE A O 1
ATOM 983 N N . PHE A 1 122 ? -11.125 -25.094 0.177 1 97.75 122 PHE A N 1
ATOM 984 C CA . PHE A 1 122 ? -9.797 -25.688 0.36 1 97.75 122 PHE A CA 1
ATOM 985 C C . PHE A 1 122 ? -9.508 -25.906 1.838 1 97.75 122 PHE A C 1
ATOM 987 O O . PHE A 1 122 ? -9.922 -25.109 2.688 1 97.75 122 PHE A O 1
ATOM 994 N N . SER A 1 123 ? -8.711 -26.922 2.105 1 96.94 123 SER A N 1
ATOM 995 C CA . SER A 1 123 ? -8.359 -27.281 3.477 1 96.94 123 SER A CA 1
ATOM 996 C C . SER A 1 123 ? -6.902 -26.938 3.779 1 96.94 123 SER A C 1
ATOM 998 O O . SER A 1 123 ? -6.211 -27.703 4.465 1 96.94 123 SER A O 1
ATOM 1000 N N . ASN A 1 124 ? -6.457 -25.859 3.223 1 96.69 124 ASN A N 1
ATOM 1001 C CA . ASN A 1 124 ? -5.094 -25.438 3.525 1 96.69 124 ASN A CA 1
ATOM 1002 C C . ASN A 1 124 ? -4.883 -25.266 5.027 1 96.69 124 ASN A C 1
ATOM 1004 O O . ASN A 1 124 ? -5.812 -24.906 5.75 1 96.69 124 ASN A O 1
ATOM 1008 N N . LYS A 1 125 ? -3.701 -25.469 5.441 1 89.31 125 LYS A N 1
ATOM 1009 C CA . LYS A 1 125 ? -3.344 -25.25 6.84 1 89.31 125 LYS A CA 1
ATOM 1010 C C . LYS A 1 125 ? -3.344 -23.766 7.191 1 89.31 125 LYS A C 1
ATOM 1012 O O . LYS A 1 125 ? -2.914 -22.938 6.387 1 89.31 125 LYS A O 1
ATOM 1017 N N . THR A 1 126 ? -3.916 -23.516 8.328 1 89 126 THR A N 1
ATOM 1018 C CA . THR A 1 126 ? -3.729 -22.172 8.883 1 89 126 THR A CA 1
ATOM 1019 C C . THR A 1 126 ? -2.523 -22.141 9.82 1 89 126 THR A C 1
ATOM 1021 O O . THR A 1 126 ? -2.605 -22.594 10.961 1 89 126 THR A O 1
ATOM 1024 N N . PRO A 1 127 ? -1.502 -21.641 9.328 1 91.88 127 PRO A N 1
ATOM 1025 C CA . PRO A 1 127 ? -0.302 -21.672 10.164 1 91.88 127 PRO A CA 1
ATOM 1026 C C . PRO A 1 127 ? -0.409 -20.75 11.383 1 91.88 127 PRO A C 1
ATOM 1028 O O . PRO A 1 127 ? -1.208 -19.812 11.375 1 91.88 127 PRO A O 1
ATOM 1031 N N . SER A 1 128 ? 0.388 -21.078 12.406 1 90.5 128 SER A N 1
ATOM 1032 C CA . SER A 1 128 ? 0.431 -20.219 13.586 1 90.5 128 SER A CA 1
ATOM 1033 C C . SER A 1 128 ? 1.016 -18.859 13.258 1 90.5 128 SER A C 1
ATOM 1035 O O . SER A 1 128 ? 0.621 -17.844 13.844 1 90.5 128 SER A O 1
ATOM 1037 N N . GLU A 1 129 ? 1.952 -18.891 12.297 1 93.44 129 GLU A N 1
ATOM 1038 C CA . GLU A 1 129 ? 2.564 -17.656 11.82 1 93.44 129 GLU A CA 1
ATOM 1039 C C . GLU A 1 129 ? 2.686 -17.641 10.305 1 93.44 129 GLU A C 1
ATOM 1041 O O . GLU A 1 129 ? 3.109 -18.625 9.703 1 93.44 129 GLU A O 1
ATOM 1046 N N . LEU A 1 130 ? 2.293 -16.547 9.758 1 96.75 130 LEU A N 1
ATOM 1047 C CA . LEU A 1 130 ? 2.432 -16.375 8.312 1 96.75 130 LEU A CA 1
ATOM 1048 C C . LEU A 1 130 ? 3.896 -16.203 7.926 1 96.75 130 LEU A C 1
ATOM 1050 O O . LEU A 1 130 ? 4.645 -15.492 8.594 1 96.75 130 LEU A O 1
ATOM 1054 N N . LYS A 1 131 ? 4.273 -16.891 6.906 1 96.56 131 LYS A N 1
ATOM 1055 C CA . LYS A 1 131 ? 5.648 -16.828 6.418 1 96.56 131 LYS A CA 1
ATOM 1056 C C . LYS A 1 131 ? 5.691 -16.797 4.895 1 96.56 131 LYS A C 1
ATOM 1058 O O . LYS A 1 131 ? 4.969 -17.547 4.234 1 96.56 131 LYS A O 1
ATOM 1063 N N . ILE A 1 132 ? 6.59 -15.984 4.391 1 97.94 132 ILE A N 1
ATOM 1064 C CA . ILE A 1 132 ? 6.707 -15.93 2.938 1 97.94 132 ILE A CA 1
ATOM 1065 C C . ILE A 1 132 ? 7.48 -17.141 2.434 1 97.94 132 ILE A C 1
ATOM 1067 O O . ILE A 1 132 ? 8.344 -17.672 3.139 1 97.94 132 ILE A O 1
ATOM 1071 N N . PHE A 1 133 ? 7.227 -17.547 1.215 1 98.12 133 PHE A N 1
ATOM 1072 C CA . PHE A 1 133 ? 7.984 -18.578 0.517 1 98.12 133 PHE A CA 1
ATOM 1073 C C . PHE A 1 133 ? 9.117 -17.953 -0.299 1 98.12 133 PHE A C 1
ATOM 1075 O O . PHE A 1 133 ? 8.867 -17.125 -1.178 1 98.12 133 PHE A O 1
ATOM 1082 N N . THR A 1 134 ? 10.344 -18.375 0.015 1 98.69 134 THR A N 1
ATOM 1083 C CA . THR A 1 134 ? 11.469 -17.75 -0.658 1 98.69 134 THR A CA 1
ATOM 1084 C C . THR A 1 134 ? 12.305 -18.781 -1.404 1 98.69 134 THR A C 1
ATOM 1086 O O . THR A 1 134 ? 12.281 -19.969 -1.067 1 98.69 134 THR A O 1
ATOM 1089 N N . PHE A 1 135 ? 12.984 -18.344 -2.43 1 98.12 135 PHE A N 1
ATOM 1090 C CA . PHE A 1 135 ? 13.969 -19.125 -3.174 1 98.12 135 PHE A CA 1
ATOM 1091 C C . PHE A 1 135 ? 14.914 -18.203 -3.934 1 98.12 135 PHE A C 1
ATOM 1093 O O . PHE A 1 135 ? 14.656 -17 -4.062 1 98.12 135 PHE A O 1
ATOM 1100 N N . ASN A 1 136 ? 15.984 -18.781 -4.391 1 97.56 136 ASN A N 1
ATOM 1101 C CA . ASN A 1 136 ? 16.922 -18.031 -5.215 1 97.56 136 ASN A CA 1
ATOM 1102 C C . ASN A 1 136 ? 16.766 -18.359 -6.695 1 97.56 136 ASN A C 1
ATOM 1104 O O . ASN A 1 136 ? 16.516 -19.516 -7.055 1 97.56 136 ASN A O 1
ATOM 1108 N N . TYR A 1 137 ? 16.844 -17.406 -7.473 1 97.5 137 TYR A N 1
ATOM 1109 C CA . TYR A 1 137 ? 16.984 -17.531 -8.922 1 97.5 137 TYR A CA 1
ATOM 1110 C C . TYR A 1 137 ? 18.172 -16.734 -9.43 1 97.5 137 TYR A C 1
ATOM 1112 O O . TYR A 1 137 ? 18.109 -15.5 -9.5 1 97.5 137 TYR A O 1
ATOM 1120 N N . GLU A 1 138 ? 19.172 -17.484 -9.734 1 95.5 138 GLU A N 1
ATOM 1121 C CA . GLU A 1 138 ? 20.453 -16.844 -10.055 1 95.5 138 GLU A CA 1
ATOM 1122 C C . GLU A 1 138 ? 20.891 -15.914 -8.93 1 95.5 138 GLU A C 1
ATOM 1124 O O . GLU A 1 138 ? 21 -16.328 -7.777 1 95.5 138 GLU A O 1
ATOM 1129 N N . LYS A 1 139 ? 21.047 -14.641 -9.188 1 96.25 139 LYS A N 1
ATOM 1130 C CA . LYS A 1 139 ? 21.547 -13.719 -8.18 1 96.25 139 LYS A CA 1
ATOM 1131 C C . LYS A 1 139 ? 20.406 -13.031 -7.438 1 96.25 139 LYS A C 1
ATOM 1133 O O . LYS A 1 139 ? 20.641 -12.195 -6.559 1 96.25 139 LYS A O 1
ATOM 1138 N N . LEU A 1 140 ? 19.219 -13.398 -7.738 1 98.31 140 LEU A N 1
ATOM 1139 C CA . LEU A 1 140 ? 18.047 -12.727 -7.168 1 98.31 140 LEU A CA 1
ATOM 1140 C C . LEU A 1 140 ? 17.469 -13.523 -6.012 1 98.31 140 LEU A C 1
ATOM 1142 O O . LEU A 1 140 ? 17.344 -14.75 -6.102 1 98.31 140 LEU A O 1
ATOM 1146 N N . LYS A 1 141 ? 17.203 -12.906 -4.945 1 98.62 141 LYS A N 1
ATOM 1147 C CA . LYS A 1 141 ? 16.344 -13.461 -3.912 1 98.62 141 LYS A CA 1
ATOM 1148 C C . LYS A 1 141 ? 14.867 -13.258 -4.262 1 98.62 141 LYS A C 1
ATOM 1150 O O . LYS A 1 141 ? 14.414 -12.117 -4.422 1 98.62 141 LYS A O 1
ATOM 1155 N N . CYS A 1 142 ? 14.094 -14.297 -4.328 1 98.81 142 CYS A N 1
ATOM 1156 C CA . CYS A 1 142 ? 12.711 -14.219 -4.785 1 98.81 142 CYS A CA 1
ATOM 1157 C C . CYS A 1 142 ? 11.75 -14.688 -3.701 1 98.81 142 CYS A C 1
ATOM 1159 O O . CYS A 1 142 ? 12.125 -15.469 -2.822 1 98.81 142 CYS A O 1
ATOM 1161 N N . ALA A 1 143 ? 10.578 -14.172 -3.771 1 98.94 143 ALA A N 1
ATOM 1162 C CA . ALA A 1 143 ? 9.469 -14.648 -2.949 1 98.94 143 ALA A CA 1
ATOM 1163 C C . ALA A 1 143 ? 8.227 -14.891 -3.799 1 98.94 143 ALA A C 1
ATOM 1165 O O . ALA A 1 143 ? 8.078 -14.32 -4.883 1 98.94 143 ALA A O 1
ATOM 1166 N N . LEU A 1 144 ? 7.434 -15.797 -3.305 1 98.81 144 LEU A N 1
ATOM 1167 C CA . LEU A 1 144 ? 6.164 -16.125 -3.941 1 98.81 144 LEU A CA 1
ATOM 1168 C C . LEU A 1 144 ? 4.992 -15.703 -3.062 1 98.81 144 LEU A C 1
ATOM 1170 O O . LEU A 1 144 ? 4.961 -16.016 -1.87 1 98.81 144 LEU A O 1
ATOM 1174 N N . LEU A 1 145 ? 4.055 -14.922 -3.645 1 98.81 145 LEU A N 1
ATOM 1175 C CA . LEU A 1 145 ? 2.783 -14.625 -2.994 1 98.81 145 LEU A CA 1
ATOM 1176 C C . LEU A 1 145 ? 1.611 -14.977 -3.904 1 98.81 145 LEU A C 1
ATOM 1178 O O . LEU A 1 145 ? 1.617 -14.641 -5.09 1 98.81 145 LEU A O 1
ATOM 1182 N N . PHE A 1 146 ? 0.64 -15.688 -3.342 1 98.44 146 PHE A N 1
ATOM 1183 C CA . PHE A 1 146 ? -0.623 -15.805 -4.062 1 98.44 146 PHE A CA 1
ATOM 1184 C C . PHE A 1 146 ? -1.307 -14.445 -4.18 1 98.44 146 PHE A C 1
ATOM 1186 O O . PHE A 1 146 ? -1.074 -13.555 -3.359 1 98.44 146 PHE A O 1
ATOM 1193 N N . GLY A 1 147 ? -2.102 -14.289 -5.188 1 98.19 147 GLY A N 1
ATOM 1194 C CA . GLY A 1 147 ? -2.738 -13.016 -5.477 1 98.19 147 GLY A CA 1
ATOM 1195 C C . GLY A 1 147 ? -3.346 -12.359 -4.246 1 98.19 147 GLY A C 1
ATOM 1196 O O . GLY A 1 147 ? -2.998 -11.234 -3.904 1 98.19 147 GLY A O 1
ATOM 1197 N N . PHE A 1 148 ? -4.188 -13.164 -3.502 1 98.06 148 PHE A N 1
ATOM 1198 C CA . PHE A 1 148 ? -4.93 -12.617 -2.373 1 98.06 148 PHE A CA 1
ATOM 1199 C C . PHE A 1 148 ? -3.982 -12.227 -1.245 1 98.06 148 PHE A C 1
ATOM 1201 O O . PHE A 1 148 ? -4.242 -11.258 -0.519 1 98.06 148 PHE A O 1
ATOM 1208 N N . GLU A 1 149 ? -2.859 -12.812 -1.135 1 98.44 149 GLU A N 1
ATOM 1209 C CA . GLU A 1 149 ? -1.909 -12.594 -0.049 1 98.44 149 GLU A CA 1
ATOM 1210 C C . GLU A 1 149 ? -1.218 -11.242 -0.184 1 98.44 149 GLU A C 1
ATOM 1212 O O . GLU A 1 149 ? -0.662 -10.727 0.787 1 98.44 149 GLU A O 1
ATOM 1217 N N . THR A 1 150 ? -1.289 -10.633 -1.387 1 98.75 150 THR A N 1
ATOM 1218 C CA . THR A 1 150 ? -0.623 -9.359 -1.622 1 98.75 150 THR A CA 1
ATOM 1219 C C . THR A 1 150 ? -1.304 -8.242 -0.838 1 98.75 150 THR A C 1
ATOM 1221 O O . THR A 1 150 ? -0.751 -7.148 -0.701 1 98.75 150 THR A O 1
ATOM 1224 N N . HIS A 1 151 ? -2.508 -8.477 -0.305 1 98.69 151 HIS A N 1
ATOM 1225 C CA . HIS A 1 151 ? -3.277 -7.449 0.387 1 98.69 151 HIS A CA 1
ATOM 1226 C C . HIS A 1 151 ? -2.799 -7.277 1.824 1 98.69 151 HIS A C 1
ATOM 1228 O O . HIS A 1 151 ? -3.188 -6.32 2.502 1 98.69 151 HIS A O 1
ATOM 1234 N N . PHE A 1 152 ? -1.916 -8.133 2.311 1 98.44 152 PHE A N 1
ATOM 1235 C CA . PHE A 1 152 ? -1.644 -8.164 3.742 1 98.44 152 PHE A CA 1
ATOM 1236 C C . PHE A 1 152 ? -0.218 -7.707 4.031 1 98.44 152 PHE A C 1
ATOM 1238 O O . PHE A 1 152 ? 0.741 -8.297 3.533 1 98.44 152 PHE A O 1
ATOM 1245 N N . ASP A 1 153 ? -0.05 -6.762 4.93 1 98.19 153 ASP A N 1
ATOM 1246 C CA . ASP A 1 153 ? 1.207 -6.082 5.227 1 98.19 153 ASP A CA 1
ATOM 1247 C C . ASP A 1 153 ? 2.25 -7.066 5.754 1 98.19 153 ASP A C 1
ATOM 1249 O O . ASP A 1 153 ? 3.447 -6.898 5.512 1 98.19 153 ASP A O 1
ATOM 1253 N N . ILE A 1 154 ? 1.776 -8.078 6.422 1 97.38 154 ILE A N 1
ATOM 1254 C CA . ILE A 1 154 ? 2.686 -8.977 7.125 1 97.38 154 ILE A CA 1
ATOM 1255 C C . ILE A 1 154 ? 3.652 -9.617 6.133 1 97.38 154 ILE A C 1
ATOM 1257 O O . ILE A 1 154 ? 4.836 -9.789 6.434 1 97.38 154 ILE A O 1
ATOM 1261 N N . PHE A 1 155 ? 3.197 -9.961 4.98 1 98.62 155 PHE A N 1
ATOM 1262 C CA . PHE A 1 155 ? 4.059 -10.562 3.971 1 98.62 155 PHE A CA 1
ATOM 1263 C C . PHE A 1 155 ? 5.094 -9.555 3.473 1 98.62 155 PHE A C 1
ATOM 1265 O O . PHE A 1 155 ? 6.258 -9.906 3.277 1 98.62 155 PHE A O 1
ATOM 1272 N N . TRP A 1 156 ? 4.711 -8.367 3.328 1 98.81 156 TRP A N 1
ATOM 1273 C CA . TRP A 1 156 ? 5.582 -7.336 2.771 1 98.81 156 TRP A CA 1
ATOM 1274 C C . TRP A 1 156 ? 6.617 -6.883 3.797 1 98.81 156 TRP A C 1
ATOM 1276 O O . TRP A 1 156 ? 7.742 -6.531 3.441 1 98.81 156 TRP A O 1
ATOM 1286 N N . GLN A 1 157 ? 6.211 -6.914 5.059 1 97.75 157 GLN A N 1
ATOM 1287 C CA . GLN A 1 157 ? 7.195 -6.664 6.105 1 97.75 157 GLN A CA 1
ATOM 1288 C C . GLN A 1 157 ? 8.328 -7.688 6.055 1 97.75 157 GLN A C 1
ATOM 1290 O O . GLN A 1 157 ? 9.492 -7.336 6.223 1 97.75 157 GLN A O 1
ATOM 1295 N N . GLN A 1 158 ? 7.934 -8.891 5.836 1 98.5 158 GLN A N 1
ATOM 1296 C CA . GLN A 1 158 ? 8.945 -9.938 5.711 1 98.5 158 GLN A CA 1
ATOM 1297 C C . GLN A 1 158 ? 9.773 -9.742 4.445 1 98.5 158 GLN A C 1
ATOM 1299 O O . GLN A 1 158 ? 10.992 -9.961 4.453 1 98.5 158 GLN A O 1
ATOM 1304 N N . ILE A 1 159 ? 9.148 -9.336 3.381 1 98.81 159 ILE A N 1
ATOM 1305 C CA . ILE A 1 159 ? 9.82 -9.094 2.109 1 98.81 159 ILE A CA 1
ATOM 1306 C C . ILE A 1 159 ? 10.875 -8.008 2.289 1 98.81 159 ILE A C 1
ATOM 1308 O O . ILE A 1 159 ? 12.008 -8.148 1.813 1 98.81 159 ILE A O 1
ATOM 1312 N N . MET A 1 160 ? 10.5 -6.977 2.945 1 98.56 160 MET A N 1
ATOM 1313 C CA . MET A 1 160 ? 11.445 -5.902 3.225 1 98.56 160 MET A CA 1
ATOM 1314 C C . MET A 1 160 ? 12.594 -6.398 4.102 1 98.56 160 MET A C 1
ATOM 1316 O O . MET A 1 160 ? 13.758 -6.164 3.797 1 98.56 160 MET A O 1
ATOM 1320 N N . ALA A 1 161 ? 12.227 -7.09 5.176 1 97.75 161 ALA A N 1
ATOM 1321 C CA . ALA A 1 161 ? 13.211 -7.543 6.156 1 97.75 161 ALA A CA 1
ATOM 1322 C C . ALA A 1 161 ? 14.219 -8.492 5.516 1 97.75 161 ALA A C 1
ATOM 1324 O O . ALA A 1 161 ? 15.406 -8.461 5.844 1 97.75 161 ALA A O 1
ATOM 1325 N N . LYS A 1 162 ? 13.758 -9.305 4.574 1 98.44 162 LYS A N 1
ATOM 1326 C CA . LYS A 1 162 ? 14.609 -10.328 3.971 1 98.44 162 LYS A CA 1
ATOM 1327 C C . LYS A 1 162 ? 15.289 -9.805 2.707 1 98.44 162 LYS A C 1
ATOM 1329 O O . LYS A 1 162 ? 16.016 -10.539 2.035 1 98.44 162 LYS A O 1
ATOM 1334 N N . LYS A 1 163 ? 15.008 -8.562 2.346 1 98.31 163 LYS A N 1
ATOM 1335 C CA . LYS A 1 163 ? 15.602 -7.898 1.191 1 98.31 163 LYS A CA 1
ATOM 1336 C C . LYS A 1 163 ? 15.344 -8.688 -0.09 1 98.31 163 LYS A C 1
ATOM 1338 O O . LYS A 1 163 ? 16.266 -8.953 -0.859 1 98.31 163 LYS A O 1
ATOM 1343 N N . ILE A 1 164 ? 14.148 -9.07 -0.261 1 98.94 164 ILE A N 1
ATOM 1344 C CA . ILE A 1 164 ? 13.711 -9.773 -1.462 1 98.94 164 ILE A CA 1
ATOM 1345 C C . ILE A 1 164 ? 13.859 -8.859 -2.678 1 98.94 164 ILE A C 1
ATOM 1347 O O . ILE A 1 164 ? 13.492 -7.684 -2.627 1 98.94 164 ILE A O 1
ATOM 1351 N N . ASP A 1 165 ? 14.398 -9.398 -3.773 1 98.88 165 ASP A N 1
ATOM 1352 C CA . ASP A 1 165 ? 14.625 -8.617 -4.984 1 98.88 165 ASP A CA 1
ATOM 1353 C C . ASP A 1 165 ? 13.406 -8.672 -5.906 1 98.88 165 ASP A C 1
ATOM 1355 O O . ASP A 1 165 ? 13.133 -7.719 -6.641 1 98.88 165 ASP A O 1
ATOM 1359 N N . LEU A 1 166 ? 12.719 -9.805 -5.887 1 98.94 166 LEU A N 1
ATOM 1360 C CA . LEU A 1 166 ? 11.617 -10.031 -6.812 1 98.94 166 LEU A CA 1
ATOM 1361 C C . LEU A 1 166 ? 10.5 -10.82 -6.145 1 98.94 166 LEU A C 1
ATOM 1363 O O . LEU A 1 166 ? 10.742 -11.898 -5.59 1 98.94 166 LEU A O 1
ATOM 1367 N N . VAL A 1 167 ? 9.352 -10.273 -6.191 1 99 167 VAL A N 1
ATOM 1368 C CA . VAL A 1 167 ? 8.164 -11 -5.758 1 99 167 VAL A CA 1
ATOM 1369 C C . VAL A 1 167 ? 7.391 -11.492 -6.977 1 99 167 VAL A C 1
ATOM 1371 O O . VAL A 1 167 ? 7.113 -10.719 -7.898 1 99 167 VAL A O 1
ATOM 1374 N N . ILE A 1 168 ? 7.137 -12.75 -7.016 1 98.94 168 ILE A N 1
ATOM 1375 C CA . ILE A 1 168 ? 6.332 -13.367 -8.07 1 98.94 168 ILE A CA 1
ATOM 1376 C C . ILE A 1 168 ? 4.906 -13.586 -7.566 1 98.94 168 ILE A C 1
ATOM 1378 O O . ILE A 1 168 ? 4.699 -14.172 -6.5 1 98.94 168 ILE A O 1
ATOM 1382 N N . VAL A 1 169 ? 3.92 -13.102 -8.391 1 98.94 169 VAL A N 1
ATOM 1383 C CA . VAL A 1 169 ? 2.523 -13.117 -7.965 1 98.94 169 VAL A CA 1
ATOM 1384 C C . VAL A 1 169 ? 1.667 -13.789 -9.039 1 98.94 169 VAL A C 1
ATOM 1386 O O . VAL A 1 169 ? 1.035 -13.109 -9.852 1 98.94 169 VAL A O 1
ATOM 1389 N N . PRO A 1 170 ? 1.597 -15.141 -9.008 1 98.81 170 PRO A N 1
ATOM 1390 C CA . PRO A 1 170 ? 0.561 -15.758 -9.836 1 98.81 170 PRO A CA 1
ATOM 1391 C C . PRO A 1 170 ? -0.85 -15.344 -9.43 1 98.81 170 PRO A C 1
ATOM 1393 O O . PRO A 1 170 ? -1.163 -15.297 -8.234 1 98.81 170 PRO A O 1
ATOM 1396 N N . SER A 1 171 ? -1.667 -15 -10.422 1 98.5 171 SER A N 1
ATOM 1397 C CA . SER A 1 171 ? -2.969 -14.438 -10.07 1 98.5 171 SER A CA 1
ATOM 1398 C C . SER A 1 171 ? -4.055 -14.938 -11.016 1 98.5 171 SER A C 1
ATOM 1400 O O . SER A 1 171 ? -3.758 -15.516 -12.062 1 98.5 171 SER A O 1
ATOM 1402 N N . ALA A 1 172 ? -5.266 -14.852 -10.617 1 97.69 172 ALA A N 1
ATOM 1403 C CA . ALA A 1 172 ? -6.504 -14.961 -11.375 1 97.69 172 ALA A CA 1
ATOM 1404 C C . ALA A 1 172 ? -7.457 -13.812 -11.047 1 97.69 172 ALA A C 1
ATOM 1406 O O . ALA A 1 172 ? -8.266 -13.922 -10.125 1 97.69 172 ALA A O 1
ATOM 1407 N N . CYS A 1 173 ? -7.32 -12.766 -11.82 1 97 173 CYS A N 1
ATOM 1408 C CA . CYS A 1 173 ? -8.055 -11.547 -11.5 1 97 173 CYS A CA 1
ATOM 1409 C C . CYS A 1 173 ? -9.055 -11.211 -12.594 1 97 173 CYS A C 1
ATOM 1411 O O . CYS A 1 173 ? -8.766 -11.375 -13.781 1 97 173 CYS A O 1
ATOM 1413 N N . THR A 1 174 ? -10.188 -10.789 -12.125 1 95.69 174 THR A N 1
ATOM 1414 C CA . THR A 1 174 ? -11.32 -10.508 -13 1 95.69 174 THR A CA 1
ATOM 1415 C C . THR A 1 174 ? -12.047 -9.242 -12.547 1 95.69 174 THR A C 1
ATOM 1417 O O . THR A 1 174 ? -11.461 -8.391 -11.875 1 95.69 174 THR A O 1
ATOM 1420 N N . PHE A 1 175 ? -13.266 -8.961 -13.117 1 91.81 175 PHE A N 1
ATOM 1421 C CA . PHE A 1 175 ? -14.102 -7.812 -12.805 1 91.81 175 PHE A CA 1
ATOM 1422 C C . PHE A 1 175 ? -13.375 -6.512 -13.117 1 91.81 175 PHE A C 1
ATOM 1424 O O . PHE A 1 175 ? -12.547 -6.457 -14.023 1 91.81 175 PHE A O 1
ATOM 1431 N N . GLU A 1 176 ? -13.812 -5.461 -12.562 1 92.38 176 GLU A N 1
ATOM 1432 C CA . GLU A 1 176 ? -13.25 -4.137 -12.812 1 92.38 176 GLU A CA 1
ATOM 1433 C C . GLU A 1 176 ? -12.125 -3.822 -11.844 1 92.38 176 GLU A C 1
ATOM 1435 O O . GLU A 1 176 ? -12.094 -2.742 -11.25 1 92.38 176 GLU A O 1
ATOM 1440 N N . SER A 1 177 ? -11.164 -4.895 -11.797 1 96.19 177 SER A N 1
ATOM 1441 C CA . SER A 1 177 ? -10.156 -4.75 -10.758 1 96.19 177 SER A CA 1
ATOM 1442 C C . SER A 1 177 ? -8.812 -4.34 -11.352 1 96.19 177 SER A C 1
ATOM 1444 O O . SER A 1 177 ? -7.816 -4.23 -10.625 1 96.19 177 SER A O 1
ATOM 1446 N N . LYS A 1 178 ? -8.727 -4.023 -12.633 1 97.06 178 LYS A N 1
ATOM 1447 C CA . LYS A 1 178 ? -7.469 -3.76 -13.328 1 97.06 178 LYS A CA 1
ATOM 1448 C C . LYS A 1 178 ? -6.691 -2.633 -12.656 1 97.06 178 LYS A C 1
ATOM 1450 O O . LYS A 1 178 ? -5.539 -2.818 -12.258 1 97.06 178 LYS A O 1
ATOM 1455 N N . GLN A 1 179 ? -7.328 -1.544 -12.531 1 97.12 179 GLN A N 1
ATOM 1456 C CA . GLN A 1 179 ? -6.668 -0.361 -11.992 1 97.12 179 GLN A CA 1
ATOM 1457 C C . GLN A 1 179 ? -6.25 -0.577 -10.539 1 97.12 179 GLN A C 1
ATOM 1459 O O . GLN A 1 179 ? -5.152 -0.182 -10.141 1 97.12 179 GLN A O 1
ATOM 1464 N N . ARG A 1 180 ? -7.117 -1.157 -9.742 1 97.38 180 ARG A N 1
ATOM 1465 C CA . ARG A 1 180 ? -6.82 -1.403 -8.336 1 97.38 180 ARG A CA 1
ATOM 1466 C C . ARG A 1 180 ? -5.598 -2.303 -8.188 1 97.38 180 ARG A C 1
ATOM 1468 O O . ARG A 1 180 ? -4.758 -2.078 -7.309 1 97.38 180 ARG A O 1
ATOM 1475 N N . TRP A 1 181 ? -5.445 -3.299 -9.047 1 98.5 181 TRP A N 1
ATOM 1476 C CA . TRP A 1 181 ? -4.305 -4.207 -8.977 1 98.5 181 TRP A CA 1
ATOM 1477 C C . TRP A 1 181 ? -3.014 -3.488 -9.359 1 98.5 181 TRP A C 1
ATOM 1479 O O . TRP A 1 181 ? -1.964 -3.721 -8.758 1 98.5 181 TRP A O 1
ATOM 1489 N N . GLU A 1 182 ? -3.105 -2.674 -10.367 1 98.56 182 GLU A N 1
ATOM 1490 C CA . GLU A 1 182 ? -1.922 -1.902 -10.734 1 98.56 182 GLU A CA 1
ATOM 1491 C C . GLU A 1 182 ? -1.477 -0.996 -9.586 1 98.56 182 GLU A C 1
ATOM 1493 O O . GLU A 1 182 ? -0.294 -0.962 -9.242 1 98.56 182 GLU A O 1
ATOM 1498 N N . GLU A 1 183 ? -2.398 -0.279 -9.016 1 98.62 183 GLU A N 1
ATOM 1499 C CA . GLU A 1 183 ? -2.082 0.632 -7.922 1 98.62 183 GLU A CA 1
ATOM 1500 C C . GLU A 1 183 ? -1.519 -0.123 -6.723 1 98.62 183 GLU A C 1
ATOM 1502 O O . GLU A 1 183 ? -0.531 0.304 -6.121 1 98.62 183 GLU A O 1
ATOM 1507 N N . LEU A 1 184 ? -2.135 -1.222 -6.402 1 98.88 184 LEU A N 1
ATOM 1508 C CA . LEU A 1 184 ? -1.709 -2.043 -5.273 1 98.88 184 LEU A CA 1
ATOM 1509 C C . LEU A 1 184 ? -0.266 -2.504 -5.453 1 98.88 184 LEU A C 1
ATOM 1511 O O . LEU A 1 184 ? 0.57 -2.289 -4.57 1 98.88 184 LEU A O 1
ATOM 1515 N N . LEU A 1 185 ? 0.019 -3.043 -6.582 1 98.94 185 LEU A N 1
ATOM 1516 C CA . LEU A 1 185 ? 1.321 -3.676 -6.758 1 98.94 185 LEU A CA 1
ATOM 1517 C C . LEU A 1 185 ? 2.412 -2.629 -6.965 1 98.94 185 LEU A C 1
ATOM 1519 O O . LEU A 1 185 ? 3.553 -2.824 -6.539 1 98.94 185 LEU A O 1
ATOM 1523 N N . LYS A 1 186 ? 2.07 -1.522 -7.652 1 98.88 186 LYS A N 1
ATOM 1524 C CA . LYS A 1 186 ? 3.031 -0.426 -7.746 1 98.88 186 LYS A CA 1
ATOM 1525 C C . LYS A 1 186 ? 3.408 0.09 -6.359 1 98.88 186 LYS A C 1
ATOM 1527 O O . LYS A 1 186 ? 4.586 0.317 -6.074 1 98.88 186 LYS A O 1
ATOM 1532 N N . THR A 1 187 ? 2.4 0.286 -5.559 1 98.88 187 THR A N 1
ATOM 1533 C CA . THR A 1 187 ? 2.613 0.812 -4.215 1 98.88 187 THR A CA 1
ATOM 1534 C C . THR A 1 187 ? 3.43 -0.167 -3.375 1 98.88 187 THR A C 1
ATOM 1536 O O . THR A 1 187 ? 4.363 0.234 -2.678 1 98.88 187 THR A O 1
ATOM 1539 N N . ARG A 1 188 ? 3.07 -1.447 -3.461 1 98.94 188 ARG A N 1
ATOM 1540 C CA . ARG A 1 188 ? 3.822 -2.469 -2.738 1 98.94 188 ARG A CA 1
ATOM 1541 C C . ARG A 1 188 ? 5.285 -2.484 -3.176 1 98.94 188 ARG A C 1
ATOM 1543 O O . ARG A 1 188 ? 6.188 -2.551 -2.34 1 98.94 188 ARG A O 1
ATOM 1550 N N . ALA A 1 189 ? 5.508 -2.41 -4.48 1 98.94 189 ALA A N 1
ATOM 1551 C CA . ALA A 1 189 ? 6.867 -2.404 -5.008 1 98.94 189 ALA A CA 1
ATOM 1552 C C . ALA A 1 189 ? 7.652 -1.205 -4.484 1 98.94 189 ALA A C 1
ATOM 1554 O O . ALA A 1 189 ? 8.766 -1.358 -3.967 1 98.94 189 ALA A O 1
ATOM 1555 N N . PHE A 1 190 ? 7.066 -0.059 -4.527 1 98.81 190 PHE A N 1
ATOM 1556 C CA . PHE A 1 190 ? 7.66 1.206 -4.109 1 98.81 190 PHE A CA 1
ATOM 1557 C C . PHE A 1 190 ? 8 1.177 -2.623 1 98.81 190 PHE A C 1
ATOM 1559 O O . PHE A 1 190 ? 9.148 1.415 -2.242 1 98.81 190 PHE A O 1
ATOM 1566 N N . LEU A 1 191 ? 7.082 0.775 -1.808 1 98.81 191 LEU A N 1
ATOM 1567 C CA . LEU A 1 191 ? 7.219 0.874 -0.358 1 98.81 191 LEU A CA 1
ATOM 1568 C C . LEU A 1 191 ? 8.211 -0.158 0.167 1 98.81 191 LEU A C 1
ATOM 1570 O O . LEU A 1 191 ? 8.828 0.045 1.215 1 98.81 191 LEU A O 1
ATOM 1574 N N . ASN A 1 192 ? 8.352 -1.247 -0.559 1 98.88 192 ASN A N 1
ATOM 1575 C CA . ASN A 1 192 ? 9.188 -2.328 -0.055 1 98.88 192 ASN A CA 1
ATOM 1576 C C . ASN A 1 192 ? 10.453 -2.488 -0.889 1 98.88 192 ASN A C 1
ATOM 1578 O O . ASN A 1 192 ? 11.211 -3.445 -0.703 1 98.88 192 ASN A O 1
ATOM 1582 N N . SER A 1 193 ? 10.703 -1.588 -1.825 1 98.62 193 SER A N 1
ATOM 1583 C CA . SER A 1 193 ? 11.875 -1.599 -2.689 1 98.62 193 SER A CA 1
ATOM 1584 C C . SER A 1 193 ? 12.141 -2.992 -3.25 1 98.62 193 SER A C 1
ATOM 1586 O O . SER A 1 193 ? 13.219 -3.549 -3.066 1 98.62 193 SER A O 1
ATOM 1588 N N . THR A 1 194 ? 11.188 -3.469 -3.932 1 98.94 194 THR A N 1
ATOM 1589 C CA . THR A 1 194 ? 11.258 -4.781 -4.562 1 98.94 194 THR A CA 1
ATOM 1590 C C . THR A 1 194 ? 10.531 -4.773 -5.906 1 98.94 194 THR A C 1
ATOM 1592 O O . THR A 1 194 ? 9.547 -4.047 -6.082 1 98.94 194 THR A O 1
ATOM 1595 N N . SER A 1 195 ? 11.047 -5.531 -6.879 1 98.94 195 SER A N 1
ATOM 1596 C CA . SER A 1 195 ? 10.297 -5.695 -8.117 1 98.94 195 SER A CA 1
ATOM 1597 C C . SER A 1 195 ? 9.188 -6.73 -7.965 1 98.94 195 SER A C 1
ATOM 1599 O O . SER A 1 195 ? 9.242 -7.582 -7.07 1 98.94 195 SER A O 1
ATOM 1601 N N . ILE A 1 196 ? 8.156 -6.625 -8.82 1 98.94 196 ILE A N 1
ATOM 1602 C CA . ILE A 1 196 ? 7.035 -7.559 -8.766 1 98.94 196 ILE A CA 1
ATOM 1603 C C . ILE A 1 196 ? 6.699 -8.047 -10.172 1 98.94 196 ILE A C 1
ATOM 1605 O O . ILE A 1 196 ? 6.57 -7.242 -11.102 1 98.94 196 ILE A O 1
ATOM 1609 N N . LEU A 1 197 ? 6.684 -9.312 -10.336 1 98.94 197 LEU A N 1
ATOM 1610 C CA . LEU A 1 197 ? 6.125 -9.93 -11.531 1 98.94 197 LEU A CA 1
ATOM 1611 C C . LEU A 1 197 ? 4.75 -10.531 -11.234 1 98.94 197 LEU A C 1
ATOM 1613 O O . LEU A 1 197 ? 4.637 -11.492 -10.484 1 98.94 197 LEU A O 1
ATOM 1617 N N . ARG A 1 198 ? 3.74 -9.914 -11.758 1 98.94 198 ARG A N 1
ATOM 1618 C CA . ARG A 1 198 ? 2.402 -10.5 -11.711 1 98.94 198 ARG A CA 1
ATOM 1619 C C . ARG A 1 198 ? 2.107 -11.289 -12.984 1 98.94 198 ARG A C 1
ATOM 1621 O O . ARG A 1 198 ? 2.299 -10.789 -14.094 1 98.94 198 ARG A O 1
ATOM 1628 N N . VAL A 1 199 ? 1.69 -12.484 -12.828 1 98.88 199 VAL A N 1
ATOM 1629 C CA . VAL A 1 199 ? 1.262 -13.312 -13.953 1 98.88 199 VAL A CA 1
ATOM 1630 C C . VAL A 1 199 ? -0.217 -13.664 -13.805 1 98.88 199 VAL A C 1
ATOM 1632 O O . VAL A 1 199 ? -0.579 -14.516 -12.984 1 98.88 199 VAL A O 1
ATOM 1635 N N . ASN A 1 200 ? -1.013 -13.031 -14.609 1 98.75 200 ASN A N 1
ATOM 1636 C CA . ASN A 1 200 ? -2.457 -13.234 -14.531 1 98.75 200 ASN A CA 1
ATOM 1637 C C . ASN A 1 200 ? -2.963 -14.102 -15.68 1 98.75 200 ASN A C 1
ATOM 1639 O O . ASN A 1 200 ? -2.33 -14.172 -16.734 1 98.75 200 ASN A O 1
ATOM 1643 N N . ARG A 1 201 ? -4.047 -14.75 -15.461 1 97.38 201 ARG A N 1
ATOM 1644 C CA . ARG A 1 201 ? -4.621 -15.594 -16.5 1 97.38 201 ARG A CA 1
ATOM 1645 C C . ARG A 1 201 ? -5.574 -14.797 -17.391 1 97.38 201 ARG A C 1
ATOM 1647 O O . ARG A 1 201 ? -5.934 -13.664 -17.062 1 97.38 201 ARG A O 1
ATOM 1654 N N . ILE A 1 202 ? -5.938 -15.406 -18.484 1 97 202 ILE A N 1
ATOM 1655 C CA . ILE A 1 202 ? -7.012 -14.914 -19.344 1 97 202 ILE A CA 1
ATOM 1656 C C . ILE A 1 202 ? -8.109 -15.977 -19.453 1 97 202 ILE A C 1
ATOM 1658 O O . ILE A 1 202 ? -7.957 -17.094 -18.938 1 97 202 ILE A O 1
ATOM 1662 N N . GLY A 1 203 ? -9.219 -15.539 -20.062 1 94.38 203 GLY A N 1
ATOM 1663 C CA . GLY A 1 203 ? -10.297 -16.484 -20.312 1 94.38 203 GLY A CA 1
ATOM 1664 C C . GLY A 1 203 ? -11.586 -16.109 -19.609 1 94.38 203 GLY A C 1
ATOM 1665 O O . GLY A 1 203 ? -11.594 -15.234 -18.734 1 94.38 203 GLY A O 1
ATOM 1666 N N . LYS A 1 204 ? -12.672 -16.781 -20.047 1 91.75 204 LYS A N 1
ATOM 1667 C CA . LYS A 1 204 ? -14.008 -16.562 -19.5 1 91.75 204 LYS A CA 1
ATOM 1668 C C . LYS A 1 204 ? -14.531 -17.828 -18.797 1 91.75 204 LYS A C 1
ATOM 1670 O O . LYS A 1 204 ? -14.258 -18.938 -19.234 1 91.75 204 LYS A O 1
ATOM 1675 N N . THR A 1 205 ? -15.172 -17.562 -17.719 1 84.81 205 THR A N 1
ATOM 1676 C CA . THR A 1 205 ? -15.805 -18.688 -17.031 1 84.81 205 THR A CA 1
ATOM 1677 C C . THR A 1 205 ? -17.219 -18.922 -17.531 1 84.81 205 THR A C 1
ATOM 1679 O O . THR A 1 205 ? -17.766 -18.094 -18.266 1 84.81 205 THR A O 1
ATOM 1682 N N . LYS A 1 206 ? -17.766 -19.953 -17.078 1 79.06 206 LYS A N 1
ATOM 1683 C CA . LYS A 1 206 ? -19.156 -20.234 -17.391 1 79.06 206 LYS A CA 1
ATOM 1684 C C . LYS A 1 206 ? -20.094 -19.172 -16.812 1 79.06 206 LYS A C 1
ATOM 1686 O O . LYS A 1 206 ? -21.141 -18.875 -17.391 1 79.06 206 LYS A O 1
ATOM 1691 N N . ASP A 1 207 ? -19.75 -18.578 -15.664 1 76.88 207 ASP A N 1
ATOM 1692 C CA . ASP A 1 207 ? -20.531 -17.547 -14.992 1 76.88 207 ASP A CA 1
ATOM 1693 C C . ASP A 1 207 ? -20.234 -16.172 -15.594 1 76.88 207 ASP A C 1
ATOM 1695 O O . ASP A 1 207 ? -20.578 -15.141 -15.008 1 76.88 207 ASP A O 1
ATOM 1699 N N . GLU A 1 208 ? -19.453 -16.188 -16.594 1 79.88 208 GLU A N 1
ATOM 1700 C CA . GLU A 1 208 ? -19.203 -15 -17.406 1 79.88 208 GLU A CA 1
ATOM 1701 C C . GLU A 1 208 ? -18.203 -14.07 -16.75 1 79.88 208 GLU A C 1
ATOM 1703 O O . GLU A 1 208 ? -18.219 -12.859 -16.984 1 79.88 208 GLU A O 1
ATOM 1708 N N . TRP A 1 209 ? -17.5 -14.664 -15.781 1 89.12 209 TRP A N 1
ATOM 1709 C CA . TRP A 1 209 ? -16.359 -13.883 -15.328 1 89.12 209 TRP A CA 1
ATOM 1710 C C . TRP A 1 209 ? -15.266 -13.844 -16.375 1 89.12 209 TRP A C 1
ATOM 1712 O O . TRP A 1 209 ? -14.875 -14.883 -16.906 1 89.12 209 TRP A O 1
ATOM 1722 N N . ASN A 1 210 ? -14.836 -12.656 -16.656 1 94.5 210 ASN A N 1
ATOM 1723 C CA . ASN A 1 210 ? -13.789 -12.469 -17.656 1 94.5 210 ASN A CA 1
ATOM 1724 C C . ASN A 1 210 ? -12.453 -12.125 -17 1 94.5 210 ASN A C 1
ATOM 1726 O O . ASN A 1 210 ? -12.289 -11.047 -16.438 1 94.5 210 ASN A O 1
ATOM 1730 N N . PHE A 1 211 ? -11.547 -13.078 -17.062 1 97.19 211 PHE A N 1
ATOM 1731 C CA . PHE A 1 211 ? -10.18 -12.797 -16.656 1 97.19 211 PHE A CA 1
ATOM 1732 C C . PHE A 1 211 ? -9.438 -12.008 -17.734 1 97.19 211 PHE A C 1
ATOM 1734 O O . PHE A 1 211 ? -9.367 -12.438 -18.891 1 97.19 211 PHE A O 1
ATOM 1741 N N . TYR A 1 212 ? -8.82 -10.914 -17.359 1 97.69 212 TYR A N 1
ATOM 1742 C CA . TYR A 1 212 ? -8.508 -9.891 -18.344 1 97.69 212 TYR A CA 1
ATOM 1743 C C . TYR A 1 212 ? -7.02 -9.898 -18.688 1 97.69 212 TYR A C 1
ATOM 1745 O O . TYR A 1 212 ? -6.562 -9.109 -19.516 1 97.69 212 TYR A O 1
ATOM 1753 N N . GLY A 1 213 ? -6.242 -10.742 -18.125 1 98.31 213 GLY A N 1
ATOM 1754 C CA . GLY A 1 213 ? -4.809 -10.727 -18.344 1 98.31 213 GLY A CA 1
ATOM 1755 C C . GLY A 1 213 ? -4.102 -9.586 -17.641 1 98.31 213 GLY A C 1
ATOM 1756 O O . GLY A 1 213 ? -4.258 -9.406 -16.438 1 98.31 213 GLY A O 1
ATOM 1757 N N . ASP A 1 214 ? -3.402 -8.797 -18.406 1 98.56 214 ASP A N 1
ATOM 1758 C CA . ASP A 1 214 ? -2.645 -7.684 -17.844 1 98.56 214 ASP A CA 1
ATOM 1759 C C . ASP A 1 214 ? -1.493 -8.188 -16.969 1 98.56 214 ASP A C 1
ATOM 1761 O O . ASP A 1 214 ? -1.236 -7.645 -15.891 1 98.56 214 ASP A O 1
ATOM 1765 N N . THR A 1 215 ? -0.862 -9.305 -17.375 1 98.88 215 THR A N 1
ATOM 1766 C CA . THR A 1 215 ? 0.417 -9.672 -16.781 1 98.88 215 THR A CA 1
ATOM 1767 C C . THR A 1 215 ? 1.407 -8.516 -16.859 1 98.88 215 THR A C 1
ATOM 1769 O O . THR A 1 215 ? 1.498 -7.84 -17.891 1 98.88 215 THR A O 1
ATOM 1772 N N . LEU A 1 216 ? 2.068 -8.25 -15.727 1 98.81 216 LEU A N 1
ATOM 1773 C CA . LEU A 1 216 ? 2.91 -7.059 -15.766 1 98.81 216 LEU A CA 1
ATOM 1774 C C . LEU A 1 216 ? 4.133 -7.227 -14.875 1 98.81 216 LEU A C 1
ATOM 1776 O O . LEU A 1 216 ? 4.148 -8.086 -13.984 1 98.81 216 LEU A O 1
ATOM 1780 N N . PHE A 1 217 ? 5.188 -6.441 -15.234 1 98.94 217 PHE A N 1
ATOM 1781 C CA . PHE A 1 217 ? 6.426 -6.355 -14.469 1 98.94 217 PHE A CA 1
ATOM 1782 C C . PHE A 1 217 ? 6.637 -4.941 -13.938 1 98.94 217 PHE A C 1
ATOM 1784 O O . PHE A 1 217 ? 6.605 -3.975 -14.711 1 98.94 217 PHE A O 1
ATOM 1791 N N . ILE A 1 218 ? 6.73 -4.836 -12.625 1 98.94 218 ILE A N 1
ATOM 1792 C CA . ILE A 1 218 ? 6.977 -3.578 -11.93 1 98.94 218 ILE A CA 1
ATOM 1793 C C . ILE A 1 218 ? 8.383 -3.588 -11.328 1 98.94 218 ILE A C 1
ATOM 1795 O O . ILE A 1 218 ? 8.766 -4.543 -10.648 1 98.94 218 ILE A O 1
ATOM 1799 N N . ASN A 1 219 ? 9.172 -2.537 -11.547 1 98.81 219 ASN A N 1
ATOM 1800 C CA . ASN A 1 219 ? 10.516 -2.492 -10.984 1 98.81 219 ASN A CA 1
ATOM 1801 C C . ASN A 1 219 ? 10.492 -2.053 -9.523 1 98.81 219 ASN A C 1
ATOM 1803 O O . ASN A 1 219 ? 9.43 -1.754 -8.977 1 98.81 219 ASN A O 1
ATOM 1807 N N . ALA A 1 220 ? 11.68 -2.041 -8.914 1 98.81 220 ALA A N 1
ATOM 1808 C CA . ALA A 1 220 ? 11.781 -1.828 -7.477 1 98.81 220 ALA A CA 1
ATOM 1809 C C . ALA A 1 220 ? 11.477 -0.376 -7.113 1 98.81 220 ALA A C 1
ATOM 1811 O O . ALA A 1 220 ? 11.312 -0.045 -5.938 1 98.81 220 ALA A O 1
ATOM 1812 N N . PHE A 1 221 ? 11.273 0.521 -8.102 1 98.31 221 PHE A N 1
ATOM 1813 C CA . PHE A 1 221 ? 10.906 1.913 -7.871 1 98.31 221 PHE A CA 1
ATOM 1814 C C . PHE A 1 221 ? 9.398 2.102 -7.957 1 98.31 221 PHE A C 1
ATOM 1816 O O . PHE A 1 221 ? 8.891 3.205 -7.742 1 98.31 221 PHE A O 1
ATOM 1823 N N . GLY A 1 222 ? 8.695 1.014 -8.297 1 98.5 222 GLY A N 1
ATOM 1824 C CA . GLY A 1 222 ? 7.25 1.089 -8.367 1 98.5 222 GLY A CA 1
ATOM 1825 C C . GLY A 1 222 ? 6.734 1.499 -9.734 1 98.5 222 GLY A C 1
ATOM 1826 O O . GLY A 1 222 ? 5.625 2.021 -9.852 1 98.5 222 GLY A O 1
ATOM 1827 N N . GLU A 1 223 ? 7.516 1.26 -10.711 1 98.38 223 GLU A N 1
ATOM 1828 C CA . GLU A 1 223 ? 7.129 1.648 -12.07 1 98.38 223 GLU A CA 1
ATOM 1829 C C . GLU A 1 223 ? 6.855 0.424 -12.938 1 98.38 223 GLU A C 1
ATOM 1831 O O . GLU A 1 223 ? 7.625 -0.539 -12.922 1 98.38 223 GLU A O 1
ATOM 1836 N N . ILE A 1 224 ? 5.762 0.473 -13.703 1 98.75 224 ILE A N 1
ATOM 1837 C CA . ILE A 1 224 ? 5.48 -0.604 -14.648 1 98.75 224 ILE A CA 1
ATOM 1838 C C . ILE A 1 224 ? 6.465 -0.538 -15.812 1 98.75 224 ILE A C 1
ATOM 1840 O O . ILE A 1 224 ? 6.516 0.463 -16.531 1 98.75 224 ILE A O 1
ATOM 1844 N N . GLU A 1 225 ? 7.238 -1.535 -15.969 1 98.56 225 GLU A N 1
ATOM 1845 C CA . GLU A 1 225 ? 8.195 -1.581 -17.078 1 98.56 225 GLU A CA 1
ATOM 1846 C C . GLU A 1 225 ? 7.594 -2.273 -18.297 1 98.56 225 GLU A C 1
ATOM 1848 O O . GLU A 1 225 ? 7.945 -1.952 -19.438 1 98.56 225 GLU A O 1
ATOM 1853 N N . SER A 1 226 ? 6.82 -3.287 -18.078 1 98.56 226 SER A N 1
ATOM 1854 C CA . SER A 1 226 ? 6.176 -4.051 -19.141 1 98.56 226 SER A CA 1
ATOM 1855 C C . SER A 1 226 ? 4.805 -4.555 -18.703 1 98.56 226 SER A C 1
ATOM 1857 O O . SER A 1 226 ? 4.594 -4.879 -17.531 1 98.56 226 SER A O 1
ATOM 1859 N N . LYS A 1 227 ? 3.928 -4.641 -19.656 1 98.56 227 LYS A N 1
ATOM 1860 C CA . LYS A 1 227 ? 2.559 -5.086 -19.422 1 98.56 227 LYS A CA 1
ATOM 1861 C C . LYS A 1 227 ? 1.951 -5.711 -20.672 1 98.56 227 LYS A C 1
ATOM 1863 O O . LYS A 1 227 ? 2.092 -5.168 -21.766 1 98.56 227 LYS A O 1
ATOM 1868 N N . LEU A 1 228 ? 1.293 -6.824 -20.469 1 98.75 228 LEU A N 1
ATOM 1869 C CA . LEU A 1 228 ? 0.603 -7.484 -21.562 1 98.75 228 LEU A CA 1
ATOM 1870 C C . LEU A 1 228 ? -0.845 -7.016 -21.656 1 98.75 228 LEU A C 1
ATOM 1872 O O . LEU A 1 228 ? -1.332 -6.309 -20.781 1 98.75 228 LEU A O 1
ATOM 1876 N N . GLY A 1 229 ? -1.471 -7.367 -22.797 1 97.81 229 GLY A N 1
ATOM 1877 C CA . GLY A 1 229 ? -2.889 -7.113 -22.984 1 97.81 229 GLY A CA 1
ATOM 1878 C C . GLY A 1 229 ? -3.768 -8.266 -22.547 1 97.81 229 GLY A C 1
ATOM 1879 O O . GLY A 1 229 ? -3.502 -8.898 -21.531 1 97.81 229 GLY A O 1
ATOM 1880 N N . SER A 1 230 ? -4.809 -8.547 -23.266 1 97.62 230 SER A N 1
ATOM 1881 C CA . SER A 1 230 ? -5.828 -9.492 -22.844 1 97.62 230 SER A CA 1
ATOM 1882 C C . SER A 1 230 ? -5.73 -10.805 -23.625 1 97.62 230 SER A C 1
ATOM 1884 O O . SER A 1 230 ? -6.625 -11.641 -23.547 1 97.62 230 SER A O 1
ATOM 1886 N N . GLU A 1 231 ? -4.688 -10.977 -24.375 1 97.56 231 GLU A N 1
ATOM 1887 C CA . GLU A 1 231 ? -4.555 -12.172 -25.203 1 97.56 231 GLU A CA 1
ATOM 1888 C C . GLU A 1 231 ? -3.525 -13.133 -24.609 1 97.56 231 GLU A C 1
ATOM 1890 O O . GLU A 1 231 ? -2.797 -12.781 -23.688 1 97.56 231 GLU A O 1
ATOM 1895 N N . GLU A 1 232 ? -3.576 -14.367 -25.141 1 96.62 232 GLU A N 1
ATOM 1896 C CA . GLU A 1 232 ? -2.516 -15.312 -24.812 1 96.62 232 GLU A CA 1
ATOM 1897 C C . GLU A 1 232 ? -1.155 -14.805 -25.281 1 96.62 232 GLU A C 1
ATOM 1899 O O . GLU A 1 232 ? -0.946 -14.594 -26.469 1 96.62 232 GLU A O 1
ATOM 1904 N N . GLU A 1 233 ? -0.271 -14.547 -24.359 1 97.19 233 GLU A N 1
ATOM 1905 C CA . GLU A 1 233 ? 1.021 -13.945 -24.672 1 97.19 233 GLU A CA 1
ATOM 1906 C C . GLU A 1 233 ? 2.076 -14.328 -23.641 1 97.19 233 GLU A C 1
ATOM 1908 O O . GLU A 1 233 ? 1.743 -14.773 -22.531 1 97.19 233 GLU A O 1
ATOM 1913 N N . MET A 1 234 ? 3.285 -14.258 -24.047 1 98.19 234 MET A N 1
ATOM 1914 C CA . MET A 1 234 ? 4.438 -14.469 -23.188 1 98.19 234 MET A CA 1
ATOM 1915 C C . MET A 1 234 ? 5.188 -13.164 -22.938 1 98.19 234 MET A C 1
ATOM 1917 O O . MET A 1 234 ? 5.41 -12.391 -23.875 1 98.19 234 MET A O 1
ATOM 1921 N N . LEU A 1 235 ? 5.465 -12.867 -21.734 1 98.69 235 LEU A N 1
ATOM 1922 C CA . LEU A 1 235 ? 6.281 -11.711 -21.359 1 98.69 235 LEU A CA 1
ATOM 1923 C C . LEU A 1 235 ? 7.648 -12.156 -20.859 1 98.69 235 LEU A C 1
ATOM 1925 O O . LEU A 1 235 ? 7.746 -12.992 -19.953 1 98.69 235 LEU A O 1
ATOM 1929 N N . ILE A 1 236 ? 8.742 -11.68 -21.438 1 98.69 236 ILE A N 1
ATOM 1930 C CA . ILE A 1 236 ? 10.102 -11.938 -20.969 1 98.69 236 ILE A CA 1
ATOM 1931 C C . ILE A 1 236 ? 10.633 -10.719 -20.234 1 98.69 236 ILE A C 1
ATOM 1933 O O . ILE A 1 236 ? 10.609 -9.602 -20.75 1 98.69 236 ILE A O 1
ATOM 1937 N N . ILE A 1 237 ? 11.039 -10.953 -19 1 98.5 237 ILE A N 1
ATOM 1938 C CA . ILE A 1 237 ? 11.586 -9.844 -18.234 1 98.5 237 ILE A CA 1
ATOM 1939 C C . ILE A 1 237 ? 13 -10.18 -17.781 1 98.5 237 ILE A C 1
ATOM 1941 O O . ILE A 1 237 ? 13.406 -11.344 -17.797 1 98.5 237 ILE A O 1
ATOM 1945 N N . GLU A 1 238 ? 13.727 -9.141 -17.391 1 97.88 238 GLU A N 1
ATOM 1946 C CA . GLU A 1 238 ? 15.07 -9.273 -16.844 1 97.88 238 GLU A CA 1
ATOM 1947 C C . GLU A 1 238 ? 15.211 -8.469 -15.555 1 97.88 238 GLU A C 1
ATOM 1949 O O . GLU A 1 238 ? 15.875 -7.43 -15.531 1 97.88 238 GLU A O 1
ATOM 1954 N N . PRO A 1 239 ? 14.617 -9.039 -14.5 1 97.88 239 PRO A N 1
ATOM 1955 C CA . PRO A 1 239 ? 14.672 -8.312 -13.234 1 97.88 239 PRO A CA 1
ATOM 1956 C C . PRO A 1 239 ? 16.094 -8.156 -12.703 1 97.88 239 PRO A C 1
ATOM 1958 O O . PRO A 1 239 ? 16.953 -9.016 -12.961 1 97.88 239 PRO A O 1
ATOM 1961 N N . LYS A 1 240 ? 16.344 -7.078 -11.938 1 96.56 240 LYS A N 1
ATOM 1962 C CA . LYS A 1 240 ? 17.641 -6.789 -11.328 1 96.56 240 LYS A CA 1
ATOM 1963 C C . LYS A 1 240 ? 17.547 -6.777 -9.805 1 96.56 240 LYS A C 1
ATOM 1965 O O . LYS A 1 240 ? 16.453 -6.797 -9.25 1 96.56 240 LYS A O 1
ATOM 1970 N N . LYS A 1 241 ? 18.719 -6.836 -9.242 1 98.12 241 LYS A N 1
ATOM 1971 C CA . LYS A 1 241 ? 18.781 -6.609 -7.797 1 98.12 241 LYS A CA 1
ATOM 1972 C C . LYS A 1 241 ? 18.141 -5.27 -7.43 1 98.12 241 LYS A C 1
ATOM 1974 O O . LYS A 1 241 ? 18.203 -4.316 -8.211 1 98.12 241 LYS A O 1
ATOM 1979 N N . SER A 1 242 ? 17.578 -5.234 -6.215 1 98.19 242 SER A N 1
ATOM 1980 C CA . SER A 1 242 ? 16.781 -4.07 -5.824 1 98.19 242 SER A CA 1
ATOM 1981 C C . SER A 1 242 ? 17.594 -3.107 -4.969 1 98.19 242 SER A C 1
ATOM 1983 O O . SER A 1 242 ? 17.031 -2.225 -4.316 1 98.19 242 SER A O 1
ATOM 1985 N N . ASP A 1 243 ? 18.891 -3.166 -4.969 1 98.31 243 ASP A N 1
ATOM 1986 C CA . ASP A 1 243 ? 19.781 -2.416 -4.09 1 98.31 243 ASP A CA 1
ATOM 1987 C C . ASP A 1 243 ? 19.656 -0.914 -4.332 1 98.31 243 ASP A C 1
ATOM 1989 O O . ASP A 1 243 ? 19.703 -0.12 -3.393 1 98.31 243 ASP A O 1
ATOM 1993 N N . GLU A 1 244 ? 19.547 -0.559 -5.57 1 98.25 244 GLU A N 1
ATOM 1994 C CA . GLU A 1 244 ? 19.484 0.865 -5.887 1 98.25 244 GLU A CA 1
ATOM 1995 C C . GLU A 1 244 ? 18.25 1.514 -5.277 1 98.25 244 GLU A C 1
ATOM 1997 O O . GLU A 1 244 ? 18.312 2.613 -4.727 1 98.25 244 GLU A O 1
ATOM 2002 N N . ALA A 1 245 ? 17.141 0.838 -5.398 1 98.44 245 ALA A N 1
ATOM 2003 C CA . ALA A 1 245 ? 15.914 1.354 -4.809 1 98.44 245 ALA A CA 1
ATOM 2004 C C . ALA A 1 245 ? 16.016 1.414 -3.287 1 98.44 245 ALA A C 1
ATOM 2006 O O . ALA A 1 245 ? 15.57 2.381 -2.668 1 98.44 245 ALA A O 1
ATOM 2007 N N . ARG A 1 246 ? 16.594 0.384 -2.711 1 98.38 246 ARG A N 1
ATOM 2008 C CA . ARG A 1 246 ? 16.766 0.345 -1.264 1 98.38 246 ARG A CA 1
ATOM 2009 C C . ARG A 1 246 ? 17.641 1.493 -0.789 1 98.38 246 ARG A C 1
ATOM 2011 O O . ARG A 1 246 ? 17.391 2.09 0.259 1 98.38 246 ARG A O 1
ATOM 2018 N N . LYS A 1 247 ? 18.672 1.749 -1.544 1 97.62 247 LYS A N 1
ATOM 2019 C CA . LYS A 1 247 ? 19.578 2.838 -1.194 1 97.62 247 LYS A CA 1
ATOM 2020 C C . LYS A 1 247 ? 18.891 4.191 -1.331 1 97.62 247 LYS A C 1
ATOM 2022 O O . LYS A 1 247 ? 19.094 5.086 -0.505 1 97.62 247 LYS A O 1
ATOM 2027 N N . LEU A 1 248 ? 18.141 4.281 -2.336 1 96.69 248 LEU A N 1
ATOM 2028 C CA . LEU A 1 248 ? 17.5 5.555 -2.641 1 96.69 248 LEU A CA 1
ATOM 2029 C C . LEU A 1 248 ? 16.484 5.918 -1.567 1 96.69 248 LEU A C 1
ATOM 2031 O O . LEU A 1 248 ? 16.5 7.023 -1.025 1 96.69 248 LEU A O 1
ATOM 2035 N N . TRP A 1 249 ? 15.547 4.996 -1.216 1 96.94 249 TRP A N 1
ATOM 2036 C CA . TRP A 1 249 ? 14.43 5.32 -0.34 1 96.94 249 TRP A CA 1
ATOM 2037 C C . TRP A 1 249 ? 14.781 5.051 1.119 1 96.94 249 TRP A C 1
ATOM 2039 O O . TRP A 1 249 ? 14.352 5.781 2.014 1 96.94 249 TRP A O 1
ATOM 2049 N N . GLY A 1 250 ? 15.406 3.988 1.367 1 97.62 250 GLY A N 1
ATOM 2050 C CA . GLY A 1 250 ? 15.93 3.672 2.688 1 97.62 250 GLY A CA 1
ATOM 2051 C C . GLY A 1 250 ? 14.836 3.387 3.705 1 97.62 250 GLY A C 1
ATOM 2052 O O . GLY A 1 250 ? 15.039 3.572 4.906 1 97.62 250 GLY A O 1
ATOM 2053 N N . PHE A 1 251 ? 13.641 2.93 3.303 1 97.94 251 PHE A N 1
ATOM 2054 C CA . PHE A 1 251 ? 12.539 2.695 4.223 1 97.94 251 PHE A CA 1
ATOM 2055 C C . PHE A 1 251 ? 12.914 1.647 5.266 1 97.94 251 PHE A C 1
ATOM 2057 O O . PHE A 1 251 ? 12.555 1.771 6.438 1 97.94 251 PHE A O 1
ATOM 2064 N N . ASP A 1 252 ? 13.617 0.601 4.805 1 97.06 252 ASP A N 1
ATOM 2065 C CA . ASP A 1 252 ? 14.039 -0.462 5.715 1 97.06 252 ASP A CA 1
ATOM 2066 C C . ASP A 1 252 ? 15 0.068 6.777 1 97.06 252 ASP A C 1
ATOM 2068 O O . ASP A 1 252 ? 14.891 -0.286 7.953 1 97.06 252 ASP A O 1
ATOM 2072 N N . LYS A 1 253 ? 15.914 0.951 6.387 1 96.12 253 LYS A N 1
ATOM 2073 C CA . LYS A 1 253 ? 16.875 1.53 7.32 1 96.12 253 LYS A CA 1
ATOM 2074 C C . LYS A 1 253 ? 16.188 2.447 8.328 1 96.12 253 LYS A C 1
ATOM 2076 O O . LYS A 1 253 ? 16.531 2.449 9.508 1 96.12 253 LYS A O 1
ATOM 2081 N N . ILE A 1 254 ? 15.234 3.152 7.879 1 95.69 254 ILE A N 1
ATOM 2082 C CA . ILE A 1 254 ? 14.492 4.074 8.734 1 95.69 254 ILE A CA 1
ATOM 2083 C C . ILE A 1 254 ? 13.742 3.295 9.812 1 95.69 254 ILE A C 1
ATOM 2085 O O . ILE A 1 254 ? 13.773 3.666 10.992 1 95.69 254 ILE A O 1
ATOM 2089 N N . LEU A 1 255 ? 13.156 2.191 9.469 1 94.31 255 LEU A N 1
ATOM 2090 C CA . LEU A 1 255 ? 12.336 1.398 10.383 1 94.31 255 LEU A CA 1
ATOM 2091 C C . LEU A 1 255 ? 13.211 0.711 11.43 1 94.31 255 LEU A C 1
ATOM 2093 O O . LEU A 1 255 ? 12.727 0.344 12.5 1 94.31 255 LEU A O 1
ATOM 2097 N N . LYS A 1 256 ? 14.445 0.513 11.141 1 90.75 256 LYS A N 1
ATOM 2098 C CA . LYS A 1 256 ? 15.352 -0.149 12.07 1 90.75 256 LYS A CA 1
ATOM 2099 C C . LYS A 1 256 ? 15.578 0.706 13.312 1 90.75 256 LYS A C 1
ATOM 2101 O O . LYS A 1 256 ? 16.062 0.209 14.336 1 90.75 256 LYS A O 1
ATOM 2106 N N . ASN A 1 257 ? 15.219 1.898 13.18 1 86.06 257 ASN A N 1
ATOM 2107 C CA . ASN A 1 257 ? 15.398 2.805 14.312 1 86.06 257 ASN A CA 1
ATOM 2108 C C . ASN A 1 257 ? 14.289 2.625 15.352 1 86.06 257 ASN A C 1
ATOM 2110 O O . ASN A 1 257 ? 14.344 3.227 16.422 1 86.06 257 ASN A O 1
ATOM 2114 N N . PHE A 1 258 ? 13.367 1.852 15.031 1 86.38 258 PHE A N 1
ATOM 2115 C CA . PHE A 1 258 ? 12.219 1.676 15.914 1 86.38 258 PHE A CA 1
ATOM 2116 C C . PHE A 1 258 ? 12.016 0.204 16.25 1 86.38 258 PHE A C 1
ATOM 2118 O O . PHE A 1 258 ? 12.352 -0.673 15.453 1 86.38 258 PHE A O 1
ATOM 2125 N N . MET B 1 1 ? -24.422 16.172 9.906 1 67.06 1 MET B N 1
ATOM 2126 C CA . MET B 1 1 ? -23.344 15.336 9.414 1 67.06 1 MET B CA 1
ATOM 2127 C C . MET B 1 1 ? -21.984 16.016 9.609 1 67.06 1 MET B C 1
ATOM 2129 O O . MET B 1 1 ? -21.906 17.234 9.711 1 67.06 1 MET B O 1
ATOM 2133 N N . SER B 1 2 ? -20.922 15.164 9.945 1 88.25 2 SER B N 1
ATOM 2134 C CA . SER B 1 2 ? -19.609 15.68 10.281 1 88.25 2 SER B CA 1
ATOM 2135 C C . SER B 1 2 ? -18.906 16.266 9.062 1 88.25 2 SER B C 1
ATOM 2137 O O . SER B 1 2 ? -18.609 15.555 8.109 1 88.25 2 SER B O 1
ATOM 2139 N N . LYS B 1 3 ? -18.938 17.641 8.984 1 97.69 3 LYS B N 1
ATOM 2140 C CA . LYS B 1 3 ? -18.219 18.266 7.871 1 97.69 3 LYS B CA 1
ATOM 2141 C C . LYS B 1 3 ? -16.828 18.688 8.281 1 97.69 3 LYS B C 1
ATOM 2143 O O . LYS B 1 3 ? -16.609 19.156 9.406 1 97.69 3 LYS B O 1
ATOM 2148 N N . ILE B 1 4 ? -15.898 18.562 7.336 1 98.81 4 ILE B N 1
ATOM 2149 C CA . ILE B 1 4 ? -14.516 18.953 7.539 1 98.81 4 ILE B CA 1
ATOM 2150 C C . ILE B 1 4 ? -14.047 19.828 6.379 1 98.81 4 ILE B C 1
ATOM 2152 O O . ILE B 1 4 ? -14.352 19.547 5.219 1 98.81 4 ILE B O 1
ATOM 2156 N N . ALA B 1 5 ? -13.375 20.891 6.695 1 98.81 5 ALA B N 1
ATOM 2157 C CA . ALA B 1 5 ? -12.812 21.766 5.668 1 98.81 5 ALA B CA 1
ATOM 2158 C C . ALA B 1 5 ? -11.305 21.562 5.551 1 98.81 5 ALA B C 1
ATOM 2160 O O . ALA B 1 5 ? -10.578 21.625 6.551 1 98.81 5 ALA B O 1
ATOM 2161 N N . ALA B 1 6 ? -10.875 21.266 4.383 1 98.81 6 ALA B N 1
ATOM 2162 C CA . ALA B 1 6 ? -9.453 21.25 4.047 1 98.81 6 ALA B CA 1
ATOM 2163 C C . ALA B 1 6 ? -9.031 22.531 3.33 1 98.81 6 ALA B C 1
ATOM 2165 O O . ALA B 1 6 ? -9.602 22.875 2.293 1 98.81 6 ALA B O 1
ATOM 2166 N N . LEU B 1 7 ? -8.078 23.188 3.891 1 98.19 7 LEU B N 1
ATOM 2167 C CA . LEU B 1 7 ? -7.625 24.438 3.279 1 98.19 7 LEU B CA 1
ATOM 2168 C C . LEU B 1 7 ? -6.301 24.234 2.549 1 98.19 7 LEU B C 1
ATOM 2170 O O . LEU B 1 7 ? -5.27 24 3.18 1 98.19 7 LEU B O 1
ATOM 2174 N N . GLN B 1 8 ? -6.383 24.328 1.248 1 98.06 8 GLN B N 1
ATOM 2175 C CA . GLN B 1 8 ? -5.18 24.281 0.42 1 98.06 8 GLN B CA 1
ATOM 2176 C C . GLN B 1 8 ? -4.578 25.688 0.271 1 98.06 8 GLN B C 1
ATOM 2178 O O . GLN B 1 8 ? -5.074 26.5 -0.507 1 98.06 8 GLN B O 1
ATOM 2183 N N . PHE B 1 9 ? -3.42 25.906 1.002 1 96.31 9 PHE B N 1
ATOM 2184 C CA . PHE B 1 9 ? -2.824 27.234 1.111 1 96.31 9 PHE B CA 1
ATOM 2185 C C . PHE B 1 9 ? -1.342 27.203 0.759 1 96.31 9 PHE B C 1
ATOM 2187 O O . PHE B 1 9 ? -0.69 26.156 0.917 1 96.31 9 PHE B O 1
ATOM 2194 N N . PRO B 1 10 ? -0.885 28.328 0.25 1 94.69 10 PRO B N 1
ATOM 2195 C CA . PRO B 1 10 ? 0.562 28.516 0.385 1 94.69 10 PRO B CA 1
ATOM 2196 C C . PRO B 1 10 ? 0.977 28.906 1.801 1 94.69 10 PRO B C 1
ATOM 2198 O O . PRO B 1 10 ? 0.136 28.953 2.701 1 94.69 10 PRO B O 1
ATOM 2201 N N . THR B 1 11 ? 2.277 29.016 1.977 1 91.44 11 THR B N 1
ATOM 2202 C CA . THR B 1 11 ? 2.707 29.531 3.268 1 91.44 11 THR B CA 1
ATOM 2203 C C . THR B 1 11 ? 2.008 30.859 3.572 1 91.44 11 THR B C 1
ATOM 2205 O O . THR B 1 11 ? 2.035 31.781 2.758 1 91.44 11 THR B O 1
ATOM 2208 N N . LEU B 1 12 ? 1.144 30.766 4.625 1 76.44 12 LEU B N 1
ATOM 2209 C CA . LEU B 1 12 ? 0.357 31.938 5.023 1 76.44 12 LEU B CA 1
ATOM 2210 C C . LEU B 1 12 ? 1.247 33 5.641 1 76.44 12 LEU B C 1
ATOM 2212 O O . LEU B 1 12 ? 1.529 32.969 6.84 1 76.44 12 LEU B O 1
ATOM 2216 N N . ALA B 1 13 ? 1.902 33.469 4.676 1 65.94 13 ALA B N 1
ATOM 2217 C CA . ALA B 1 13 ? 2.703 34.562 5.211 1 65.94 13 ALA B CA 1
ATOM 2218 C C . ALA B 1 13 ? 1.877 35.438 6.152 1 65.94 13 ALA B C 1
ATOM 2220 O O . ALA B 1 13 ? 0.7 35.156 6.395 1 65.94 13 ALA B O 1
ATOM 2221 N N . LEU B 1 14 ? 1.888 36.5 6.16 1 54.69 14 LEU B N 1
ATOM 2222 C CA . LEU B 1 14 ? 1.648 37.531 7.172 1 54.69 14 LEU B CA 1
ATOM 2223 C C . LEU B 1 14 ? 0.154 37.781 7.363 1 54.69 14 LEU B C 1
ATOM 2225 O O . LEU B 1 14 ? -0.252 38.531 8.258 1 54.69 14 LEU B O 1
ATOM 2229 N N . SER B 1 15 ? -0.86 36.906 6.688 1 73.19 15 SER B N 1
ATOM 2230 C CA . SER B 1 15 ? -2.051 37.688 6.992 1 73.19 15 SER B CA 1
ATOM 2231 C C . SER B 1 15 ? -3.09 36.844 7.734 1 73.19 15 SER B C 1
ATOM 2233 O O . SER B 1 15 ? -3.582 35.844 7.203 1 73.19 15 SER B O 1
ATOM 2235 N N . GLU B 1 16 ? -3.277 37.031 8.906 1 86.19 16 GLU B N 1
ATOM 2236 C CA . GLU B 1 16 ? -4.344 36.5 9.766 1 86.19 16 GLU B CA 1
ATOM 2237 C C . GLU B 1 16 ? -5.711 36.688 9.117 1 86.19 16 GLU B C 1
ATOM 2239 O O . GLU B 1 16 ? -6.625 35.906 9.328 1 86.19 16 GLU B O 1
ATOM 2244 N N . SER B 1 17 ? -5.809 37.688 8.258 1 89.44 17 SER B N 1
ATOM 2245 C CA . SER B 1 17 ? -7.074 38 7.609 1 89.44 17 SER B CA 1
ATOM 2246 C C . SER B 1 17 ? -7.516 36.906 6.656 1 89.44 17 SER B C 1
ATOM 2248 O O . SER B 1 17 ? -8.711 36.625 6.531 1 89.44 17 SER B O 1
ATOM 2250 N N . ARG B 1 18 ? -6.566 36.344 6.031 1 90.31 18 ARG B N 1
ATOM 2251 C CA . ARG B 1 18 ? -6.875 35.25 5.109 1 90.31 18 ARG B CA 1
ATOM 2252 C C . ARG B 1 18 ? -7.434 34.062 5.859 1 90.31 18 ARG B C 1
ATOM 2254 O O . ARG B 1 18 ? -8.43 33.469 5.441 1 90.31 18 ARG B O 1
ATOM 2261 N N . LEU B 1 19 ? -6.777 33.688 6.875 1 93.38 19 LEU B N 1
ATOM 2262 C CA . LEU B 1 19 ? -7.258 32.594 7.707 1 93.38 19 LEU B CA 1
ATOM 2263 C C . LEU B 1 19 ? -8.641 32.906 8.266 1 93.38 19 LEU B C 1
ATOM 2265 O O . LEU B 1 19 ? -9.508 32 8.312 1 93.38 19 LEU B O 1
ATOM 2269 N N . ASP B 1 20 ? -8.742 34.094 8.688 1 95.44 20 ASP B N 1
ATOM 2270 C CA . ASP B 1 20 ? -10.023 34.531 9.227 1 95.44 20 ASP B CA 1
ATOM 2271 C C . ASP B 1 20 ? -11.156 34.312 8.219 1 95.44 20 ASP B C 1
ATOM 2273 O O . ASP B 1 20 ? -12.203 33.781 8.562 1 95.44 20 ASP B O 1
ATOM 2277 N N . TYR B 1 21 ? -10.914 34.719 7.02 1 95.12 21 TYR B N 1
ATOM 2278 C CA . TYR B 1 21 ? -11.898 34.594 5.949 1 95.12 21 TYR B CA 1
ATOM 2279 C C . TYR B 1 21 ? -12.281 33.156 5.727 1 95.12 21 TYR B C 1
ATOM 2281 O O . TYR B 1 21 ? -13.461 32.812 5.68 1 95.12 21 TYR B O 1
ATOM 2289 N N . TYR B 1 22 ? -11.344 32.312 5.613 1 96.06 22 TYR B N 1
ATOM 2290 C CA . TYR B 1 22 ? -11.602 30.906 5.266 1 96.06 22 TYR B CA 1
ATOM 2291 C C . TYR B 1 22 ? -12.219 30.156 6.438 1 96.06 22 TYR B C 1
ATOM 2293 O O . TYR B 1 22 ? -13.031 29.25 6.242 1 96.06 22 TYR B O 1
ATOM 2301 N N . LEU B 1 23 ? -11.82 30.484 7.648 1 97.19 23 LEU B N 1
ATOM 2302 C CA . LEU B 1 23 ? -12.414 29.812 8.805 1 97.19 23 LEU B CA 1
ATOM 2303 C C . LEU B 1 23 ? -13.883 30.203 8.961 1 97.19 23 LEU B C 1
ATOM 2305 O O . LEU B 1 23 ? -14.719 29.375 9.305 1 97.19 23 LEU B O 1
ATOM 2309 N N . LYS B 1 24 ? -14.141 31.469 8.727 1 97.69 24 LYS B N 1
ATOM 2310 C CA . LYS B 1 24 ? -15.539 31.891 8.703 1 97.69 24 LYS B CA 1
ATOM 2311 C C . LYS B 1 24 ? -16.328 31.141 7.641 1 97.69 24 LYS B C 1
ATOM 2313 O O . LYS B 1 24 ? -17.422 30.656 7.902 1 97.69 24 LYS B O 1
ATOM 2318 N N . ALA B 1 25 ? -15.75 31.141 6.461 1 97.75 25 ALA B N 1
ATOM 2319 C CA . ALA B 1 25 ? -16.406 30.438 5.359 1 97.75 25 ALA B CA 1
ATOM 2320 C C . ALA B 1 25 ? -16.625 28.969 5.703 1 97.75 25 ALA B C 1
ATOM 2322 O O . ALA B 1 25 ? -17.641 28.391 5.328 1 97.75 25 ALA B O 1
ATOM 2323 N N . SER B 1 26 ? -15.633 28.312 6.367 1 97.94 26 SER B N 1
ATOM 2324 C CA . SER B 1 26 ? -15.758 26.922 6.793 1 97.94 26 SER B CA 1
ATOM 2325 C C . SER B 1 26 ? -16.953 26.75 7.73 1 97.94 26 SER B C 1
ATOM 2327 O O . SER B 1 26 ? -17.766 25.859 7.535 1 97.94 26 SER B O 1
ATOM 2329 N N . LYS B 1 27 ? -17.031 27.594 8.711 1 97.5 27 LYS B N 1
ATOM 2330 C CA . LYS B 1 27 ? -18.125 27.547 9.672 1 97.5 27 LYS B CA 1
ATOM 2331 C C . LYS B 1 27 ? -19.469 27.766 8.984 1 97.5 27 LYS B C 1
ATOM 2333 O O . LYS B 1 27 ? -20.438 27.078 9.281 1 97.5 27 LYS B O 1
ATOM 2338 N N . ASP B 1 28 ? -19.469 28.719 8.078 1 97.69 28 ASP B N 1
ATOM 2339 C CA . ASP B 1 28 ? -20.703 29.031 7.355 1 97.69 28 ASP B CA 1
ATOM 2340 C C . ASP B 1 28 ? -21.156 27.859 6.508 1 97.69 28 ASP B C 1
ATOM 2342 O O . ASP B 1 28 ? -22.359 27.719 6.227 1 97.69 28 ASP B O 1
ATOM 2346 N N . ASN B 1 29 ? -20.266 27.031 6.109 1 97.38 29 ASN B N 1
ATOM 2347 C CA . ASN B 1 29 ? -20.594 25.859 5.312 1 97.38 29 ASN B CA 1
ATOM 2348 C C . ASN B 1 29 ? -20.859 24.641 6.191 1 97.38 29 ASN B C 1
ATOM 2350 O O . ASN B 1 29 ? -21 23.531 5.684 1 97.38 29 ASN B O 1
ATOM 2354 N N . GLY B 1 30 ? -20.75 24.844 7.48 1 97.12 30 GLY B N 1
ATOM 2355 C CA . GLY B 1 30 ? -21.156 23.812 8.414 1 97.12 30 GLY B CA 1
ATOM 2356 C C . GLY B 1 30 ? -20 22.969 8.914 1 97.12 30 GLY B C 1
ATOM 2357 O O . GLY B 1 30 ? -20.203 21.984 9.641 1 97.12 30 GLY B O 1
ATOM 2358 N N . ALA B 1 31 ? -18.797 23.297 8.555 1 98.12 31 ALA B N 1
ATOM 2359 C CA . ALA B 1 31 ? -17.641 22.547 9.031 1 98.12 31 ALA B CA 1
ATOM 2360 C C . ALA B 1 31 ? -17.219 23.016 10.414 1 98.12 31 ALA B C 1
ATOM 2362 O O . ALA B 1 31 ? -17.172 24.219 10.688 1 98.12 31 ALA B O 1
ATOM 2363 N N . ASN B 1 32 ? -16.938 22.062 11.25 1 97.44 32 ASN B N 1
ATOM 2364 C CA . ASN B 1 32 ? -16.469 22.406 12.594 1 97.44 32 ASN B CA 1
ATOM 2365 C C . ASN B 1 32 ? -15.016 21.984 12.805 1 97.44 32 ASN B C 1
ATOM 2367 O O . ASN B 1 32 ? -14.438 22.234 13.867 1 97.44 32 ASN B O 1
ATOM 2371 N N . LEU B 1 33 ? -14.453 21.297 11.844 1 98.75 33 LEU B N 1
ATOM 2372 C CA . LEU B 1 33 ? -13.039 20.922 11.828 1 98.75 33 LEU B CA 1
ATOM 2373 C C . LEU B 1 33 ? -12.359 21.422 10.555 1 98.75 33 LEU B C 1
ATOM 2375 O O . LEU B 1 33 ? -12.867 21.188 9.453 1 98.75 33 LEU B O 1
ATOM 2379 N N . VAL B 1 34 ? -11.266 22.141 10.719 1 98.69 34 VAL B N 1
ATOM 2380 C CA . VAL B 1 34 ? -10.484 22.656 9.602 1 98.69 34 VAL B CA 1
ATOM 2381 C C . VAL B 1 34 ? -9.07 22.094 9.641 1 98.69 34 VAL B C 1
ATOM 2383 O O . VAL B 1 34 ? -8.469 21.984 10.711 1 98.69 34 VAL B O 1
ATOM 2386 N N . VAL B 1 35 ? -8.57 21.719 8.484 1 98.81 35 VAL B N 1
ATOM 2387 C CA . VAL B 1 35 ? -7.25 21.094 8.406 1 98.81 35 VAL B CA 1
ATOM 2388 C C . VAL B 1 35 ? -6.355 21.906 7.473 1 98.81 35 VAL B C 1
ATOM 2390 O O . VAL B 1 35 ? -6.77 22.281 6.371 1 98.81 35 VAL B O 1
ATOM 2393 N N . LEU B 1 36 ? -5.156 22.203 7.902 1 98.31 36 LEU B N 1
ATOM 2394 C CA . LEU B 1 36 ? -4.133 22.859 7.102 1 98.31 36 LEU B CA 1
ATOM 2395 C C . LEU B 1 36 ? -3.047 21.875 6.684 1 98.31 36 LEU B C 1
ATOM 2397 O O . LEU B 1 36 ? -2.863 20.844 7.324 1 98.31 36 LEU B O 1
ATOM 2401 N N . GLY B 1 37 ? -2.338 22.234 5.586 1 97.88 37 GLY B N 1
ATOM 2402 C CA . GLY B 1 37 ? -1.203 21.438 5.156 1 97.88 37 GLY B CA 1
ATOM 2403 C C . GLY B 1 37 ? 0.067 21.734 5.926 1 97.88 37 GLY B C 1
ATOM 2404 O O . GLY B 1 37 ? 0.067 22.578 6.828 1 97.88 37 GLY B O 1
ATOM 2405 N N . GLU B 1 38 ? 1.136 20.969 5.594 1 97.56 38 GLU B N 1
ATOM 2406 C CA . GLU B 1 38 ? 2.443 21.219 6.195 1 97.56 38 GLU B CA 1
ATOM 2407 C C . GLU B 1 38 ? 3.049 22.531 5.68 1 97.56 38 GLU B C 1
ATOM 2409 O O . GLU B 1 38 ? 2.896 22.859 4.504 1 97.56 38 GLU B O 1
ATOM 2414 N N . TYR B 1 39 ? 3.668 23.297 6.637 1 95.88 39 TYR B N 1
ATOM 2415 C CA . TYR B 1 39 ? 4.414 24.5 6.309 1 95.88 39 TYR B CA 1
ATOM 2416 C C . TYR B 1 39 ? 3.494 25.562 5.727 1 95.88 39 TYR B C 1
ATOM 2418 O O . TYR B 1 39 ? 3.889 26.312 4.82 1 95.88 39 TYR B O 1
ATOM 2426 N N . VAL B 1 40 ? 2.287 25.469 6.191 1 95.62 40 VAL B N 1
ATOM 2427 C CA . VAL B 1 40 ? 1.348 26.531 5.824 1 95.62 40 VAL B CA 1
ATOM 2428 C C . VAL B 1 40 ? 1.477 27.703 6.801 1 95.62 40 VAL B C 1
ATOM 2430 O O . VAL B 1 40 ? 1.52 28.859 6.387 1 95.62 40 VAL B O 1
ATOM 2433 N N . ILE B 1 41 ? 1.638 27.406 8.125 1 94.88 41 ILE B N 1
ATOM 2434 C CA . ILE B 1 41 ? 1.698 28.5 9.086 1 94.88 41 ILE B CA 1
ATOM 2435 C C . ILE B 1 41 ? 3.154 28.797 9.445 1 94.88 41 ILE B C 1
ATOM 2437 O O . ILE B 1 41 ? 3.441 29.75 10.172 1 94.88 41 ILE B O 1
ATOM 2441 N N . ASN B 1 42 ? 4.023 28 9.039 1 94.56 42 ASN B N 1
ATOM 2442 C CA . ASN B 1 42 ? 5.465 28.219 9.125 1 94.56 42 ASN B CA 1
ATOM 2443 C C . ASN B 1 42 ? 6.109 28.266 7.746 1 94.56 42 ASN B C 1
ATOM 2445 O O . ASN B 1 42 ? 5.566 27.719 6.785 1 94.56 42 ASN B O 1
ATOM 2449 N N . SER B 1 43 ? 7.332 28.906 7.68 1 92.94 43 SER B N 1
ATOM 2450 C CA . SER B 1 43 ? 8.133 28.844 6.461 1 92.94 43 SER B CA 1
ATOM 2451 C C . SER B 1 43 ? 8.5 27.406 6.117 1 92.94 43 SER B C 1
ATOM 2453 O O . SER B 1 43 ? 8.586 26.562 7 1 92.94 43 SER B O 1
ATOM 2455 N N . PHE B 1 44 ? 8.68 27.266 4.809 1 94.38 44 PHE B N 1
ATOM 2456 C CA . PHE B 1 44 ? 9.086 25.938 4.363 1 94.38 44 PHE B CA 1
ATOM 2457 C C . PHE B 1 44 ? 10.469 25.578 4.895 1 94.38 44 PHE B C 1
ATOM 2459 O O . PHE B 1 44 ? 11.266 26.469 5.211 1 94.38 44 PHE B O 1
ATOM 2466 N N . PHE B 1 45 ? 10.797 24.375 4.926 1 94.19 45 PHE B N 1
ATOM 2467 C CA . PHE B 1 45 ? 11.969 23.766 5.547 1 94.19 45 PHE B CA 1
ATOM 2468 C C . PHE B 1 45 ? 13.25 24.453 5.074 1 94.19 45 PHE B C 1
ATOM 2470 O O . PHE B 1 45 ? 14.078 24.844 5.891 1 94.19 45 PHE B O 1
ATOM 2477 N N . THR B 1 46 ? 13.414 24.594 3.752 1 92.19 46 THR B N 1
ATOM 2478 C CA . THR B 1 46 ? 14.672 25.125 3.232 1 92.19 46 THR B CA 1
ATOM 2479 C C . THR B 1 46 ? 14.859 26.578 3.666 1 92.19 46 THR B C 1
ATOM 2481 O O . THR B 1 46 ? 15.992 27.047 3.787 1 92.19 46 THR B O 1
ATOM 2484 N N . GLU B 1 47 ? 13.797 27.234 3.953 1 92.06 47 GLU B N 1
ATOM 2485 C CA . GLU B 1 47 ? 13.875 28.594 4.465 1 92.06 47 GLU B CA 1
ATOM 2486 C C . GLU B 1 47 ? 14.219 28.609 5.953 1 92.06 47 GLU B C 1
ATOM 2488 O O . GLU B 1 47 ? 14.992 29.453 6.41 1 92.06 47 GLU B O 1
ATOM 2493 N N . LEU B 1 48 ? 13.633 27.703 6.648 1 93.44 48 LEU B N 1
ATOM 2494 C CA . LEU B 1 48 ? 13.906 27.609 8.078 1 93.44 48 LEU B CA 1
ATOM 2495 C C . LEU B 1 48 ? 15.398 27.438 8.336 1 93.44 48 LEU B C 1
ATOM 2497 O O . LEU B 1 48 ? 15.922 27.922 9.344 1 93.44 48 LEU B O 1
ATOM 2501 N N . LEU B 1 49 ? 16.062 26.766 7.441 1 92.94 49 LEU B N 1
ATOM 2502 C CA . LEU B 1 49 ? 17.484 26.453 7.598 1 92.94 49 LEU B CA 1
ATOM 2503 C C . LEU B 1 49 ? 18.312 27.734 7.723 1 92.94 49 LEU B C 1
ATOM 2505 O O . LEU B 1 49 ? 19.391 27.719 8.328 1 92.94 49 LEU B O 1
ATOM 2509 N N . HIS B 1 50 ? 17.781 28.797 7.203 1 92.62 50 HIS B N 1
ATOM 2510 C CA . HIS B 1 50 ? 18.578 30 7.129 1 92.62 50 HIS B CA 1
ATOM 2511 C C . HIS B 1 50 ? 17.969 31.125 7.961 1 92.62 50 HIS B C 1
ATOM 2513 O O . HIS B 1 50 ? 18.531 32.219 8.023 1 92.62 50 HIS B O 1
ATOM 2519 N N . MET B 1 51 ? 16.922 30.922 8.609 1 93.69 51 MET B N 1
ATOM 2520 C CA . MET B 1 51 ? 16.25 31.938 9.414 1 93.69 51 MET B CA 1
ATOM 2521 C C . MET B 1 51 ? 16.781 31.938 10.844 1 93.69 51 MET B C 1
ATOM 2523 O O . MET B 1 51 ? 17.031 30.875 11.414 1 93.69 51 MET B O 1
ATOM 2527 N N . PRO B 1 52 ? 16.906 33.188 11.414 1 95.06 52 PRO B N 1
ATOM 2528 C CA . PRO B 1 52 ? 17.281 33.25 12.828 1 95.06 52 PRO B CA 1
ATOM 2529 C C . PRO B 1 52 ? 16.25 32.562 13.727 1 95.06 52 PRO B C 1
ATOM 2531 O O . PRO B 1 52 ? 15.039 32.719 13.516 1 95.06 52 PRO B O 1
ATOM 2534 N N . LYS B 1 53 ? 16.797 31.844 14.711 1 95.38 53 LYS B N 1
ATOM 2535 C CA . LYS B 1 53 ? 15.938 31.078 15.609 1 95.38 53 LYS B CA 1
ATOM 2536 C C . LYS B 1 53 ? 14.867 31.969 16.234 1 95.38 53 LYS B C 1
ATOM 2538 O O . LYS B 1 53 ? 13.711 31.547 16.375 1 95.38 53 LYS B O 1
ATOM 2543 N N . ASN B 1 54 ? 15.258 33.156 16.609 1 95.31 54 ASN B N 1
ATOM 2544 C CA . ASN B 1 54 ? 14.328 34.062 17.25 1 95.31 54 ASN B CA 1
ATOM 2545 C C . ASN B 1 54 ? 13.188 34.469 16.328 1 95.31 54 ASN B C 1
ATOM 2547 O O . ASN B 1 54 ? 12.055 34.656 16.766 1 95.31 54 ASN B O 1
ATOM 2551 N N . MET B 1 55 ? 13.5 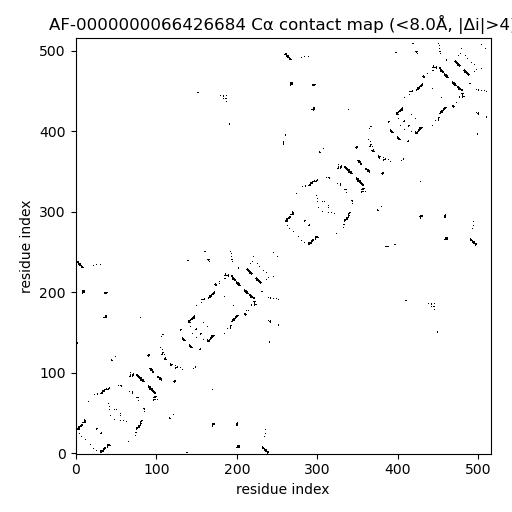34.594 15.148 1 94.69 55 MET B N 1
ATOM 2552 C CA . MET B 1 55 ? 12.477 34.938 14.164 1 94.69 55 MET B CA 1
ATOM 2553 C C . MET B 1 55 ? 11.492 33.781 13.961 1 94.69 55 MET B C 1
ATOM 2555 O O . MET B 1 55 ? 10.281 34 13.891 1 94.69 55 MET B O 1
ATOM 2559 N N . ILE B 1 56 ? 12.016 32.625 13.844 1 95.25 56 ILE B N 1
ATOM 2560 C CA . ILE B 1 56 ? 11.164 31.438 13.711 1 95.25 56 ILE B CA 1
ATOM 2561 C C . ILE B 1 56 ? 10.25 31.328 14.93 1 95.25 56 ILE B C 1
ATOM 2563 O O . ILE B 1 56 ? 9.047 31.094 14.789 1 95.25 56 ILE B O 1
ATOM 2567 N N . LYS B 1 57 ? 10.805 31.531 16.078 1 96.25 57 LYS B N 1
ATOM 2568 C CA . LYS B 1 57 ? 10.047 31.453 17.328 1 96.25 57 LYS B CA 1
ATOM 2569 C C . LYS B 1 57 ? 8.906 32.469 17.344 1 96.25 57 LYS B C 1
ATOM 2571 O O . LYS B 1 57 ? 7.762 32.094 17.641 1 96.25 57 LYS B O 1
ATOM 2576 N N . GLU B 1 58 ? 9.258 33.625 17.047 1 95 58 GLU B N 1
ATOM 2577 C CA . GLU B 1 58 ? 8.258 34.688 17.078 1 95 58 GLU B CA 1
ATOM 2578 C C . GLU B 1 58 ? 7.137 34.438 16.078 1 95 58 GLU B C 1
ATOM 2580 O O . GLU B 1 58 ? 5.961 34.594 16.406 1 95 58 GLU B O 1
ATOM 2585 N N . GLN B 1 59 ? 7.5 34.062 14.906 1 92.75 59 GLN B N 1
ATOM 2586 C CA . GLN B 1 59 ? 6.512 33.812 13.867 1 92.75 59 GLN B CA 1
ATOM 2587 C C . GLN B 1 59 ? 5.621 32.625 14.258 1 92.75 59 GLN B C 1
ATOM 2589 O O . GLN B 1 59 ? 4.398 32.688 14.102 1 92.75 59 GLN B O 1
ATOM 2594 N N . SER B 1 60 ? 6.215 31.547 14.734 1 95.69 60 SER B N 1
ATOM 2595 C CA . SER B 1 60 ? 5.457 30.375 15.125 1 95.69 60 SER B CA 1
ATOM 2596 C C . SER B 1 60 ? 4.496 30.688 16.266 1 95.69 60 SER B C 1
ATOM 2598 O O . SER B 1 60 ? 3.328 30.297 16.234 1 95.69 60 SER B O 1
ATOM 2600 N N . GLU B 1 61 ? 4.977 31.375 17.219 1 95.88 61 GLU B N 1
ATOM 2601 C CA . GLU B 1 61 ? 4.152 31.703 18.375 1 95.88 61 GLU B CA 1
ATOM 2602 C C . GLU B 1 61 ? 3.004 32.625 18 1 95.88 61 GLU B C 1
ATOM 2604 O O . GLU B 1 61 ? 1.885 32.469 18.5 1 95.88 61 GLU B O 1
ATOM 2609 N N . ALA B 1 62 ? 3.316 33.562 17.188 1 94.75 62 ALA B N 1
ATOM 2610 C CA . ALA B 1 62 ? 2.271 34.469 16.719 1 94.75 62 ALA B CA 1
ATOM 2611 C C . ALA B 1 62 ? 1.181 33.719 15.961 1 94.75 62 ALA B C 1
ATOM 2613 O O . ALA B 1 62 ? -0.008 34 16.125 1 94.75 62 ALA B O 1
ATOM 2614 N N . LYS B 1 63 ? 1.574 32.812 15.141 1 95.81 63 LYS B N 1
ATOM 2615 C CA . LYS B 1 63 ? 0.611 32.031 14.367 1 95.81 63 LYS B CA 1
ATOM 2616 C C . LYS B 1 63 ? -0.225 31.141 15.273 1 95.81 63 LYS B C 1
ATOM 2618 O O . LYS B 1 63 ? -1.435 31 15.078 1 95.81 63 LYS B O 1
ATOM 2623 N N . LYS B 1 64 ? 0.429 30.484 16.219 1 96 64 LYS B N 1
ATOM 2624 C CA . LYS B 1 64 ? -0.297 29.656 17.188 1 96 64 LYS B CA 1
ATOM 2625 C C . LYS B 1 64 ? -1.354 30.484 17.922 1 96 64 LYS B C 1
ATOM 2627 O O . LYS B 1 64 ? -2.49 30.031 18.078 1 96 64 LYS B O 1
ATOM 2632 N N . GLU B 1 65 ? -0.964 31.656 18.312 1 96.06 65 GLU B N 1
ATOM 2633 C CA . GLU B 1 65 ? -1.904 32.531 19 1 96.06 65 GLU B CA 1
ATOM 2634 C C . GLU B 1 65 ? -3.074 32.906 18.094 1 96.06 65 GLU B C 1
ATOM 2636 O O . GLU B 1 65 ? -4.219 32.969 18.547 1 96.06 65 GLU B O 1
ATOM 2641 N N . SER B 1 66 ? -2.744 33.219 16.875 1 95.69 66 SER B N 1
ATOM 2642 C CA . SER B 1 66 ? -3.791 33.531 15.906 1 95.69 66 SER B CA 1
ATOM 2643 C C . SER B 1 66 ? -4.762 32.344 15.75 1 95.69 66 SER B C 1
ATOM 2645 O O . SER B 1 66 ? -5.977 32.562 15.672 1 95.69 66 SER B O 1
ATOM 2647 N N . LEU B 1 67 ? -4.254 31.156 15.672 1 97.06 67 LEU B N 1
ATOM 2648 C CA . LEU B 1 67 ? -5.098 29.969 15.547 1 97.06 67 LEU B CA 1
ATOM 2649 C C . LEU B 1 67 ? -6.02 29.828 16.75 1 97.06 67 LEU B C 1
ATOM 2651 O O . LEU B 1 67 ? -7.203 29.516 16.594 1 97.06 67 LEU B O 1
ATOM 2655 N N . ILE B 1 68 ? -5.488 30.016 17.938 1 97.69 68 ILE B N 1
ATOM 2656 C CA . ILE B 1 68 ? -6.266 29.906 19.156 1 97.69 68 ILE B CA 1
ATOM 2657 C C . ILE B 1 68 ? -7.402 30.922 19.156 1 97.69 68 ILE B C 1
ATOM 2659 O O . ILE B 1 68 ? -8.555 30.578 19.422 1 97.69 68 ILE B O 1
ATOM 2663 N N . LYS B 1 69 ? -7.043 32.156 18.812 1 97.25 69 LYS B N 1
ATOM 2664 C CA . LYS B 1 69 ? -8.031 33.219 18.75 1 97.25 69 LYS B CA 1
ATOM 2665 C C . LYS B 1 69 ? -9.148 32.906 17.766 1 97.25 69 LYS B C 1
ATOM 2667 O O . LYS B 1 69 ? -10.328 33.062 18.078 1 97.25 69 LYS B O 1
ATOM 2672 N N . LEU B 1 70 ? -8.766 32.469 16.609 1 97.19 70 LEU B N 1
ATOM 2673 C CA . LEU B 1 70 ? -9.727 32.219 15.539 1 97.19 70 LEU B CA 1
ATOM 2674 C C . LEU B 1 70 ? -10.578 31 15.852 1 97.19 70 LEU B C 1
ATOM 2676 O O . LEU B 1 70 ? -11.766 30.953 15.516 1 97.19 70 LEU B O 1
ATOM 2680 N N . ALA B 1 71 ? -9.953 29.953 16.453 1 97.81 71 ALA B N 1
ATOM 2681 C CA . ALA B 1 71 ? -10.703 28.781 16.859 1 97.81 71 ALA B CA 1
ATOM 2682 C C . ALA B 1 71 ? -11.812 29.156 17.844 1 97.81 71 ALA B C 1
ATOM 2684 O O . ALA B 1 71 ? -12.93 28.625 17.766 1 97.81 71 ALA B O 1
ATOM 2685 N N . LYS B 1 72 ? -11.523 30.016 18.75 1 98.19 72 LYS B N 1
ATOM 2686 C CA . LYS B 1 72 ? -12.508 30.5 19.719 1 98.19 72 LYS B CA 1
ATOM 2687 C C . LYS B 1 72 ? -13.578 31.344 19.031 1 98.19 72 LYS B C 1
ATOM 2689 O O . LYS B 1 72 ? -14.773 31.156 19.281 1 98.19 72 LYS B O 1
ATOM 2694 N N . LYS B 1 73 ? -13.125 32.219 18.219 1 98.06 73 LYS B N 1
ATOM 2695 C CA . LYS B 1 73 ? -14.023 33.156 17.547 1 98.06 73 LYS B CA 1
ATOM 2696 C C . LYS B 1 73 ? -15.102 32.406 16.75 1 98.06 73 LYS B C 1
ATOM 2698 O O . LYS B 1 73 ? -16.281 32.781 16.797 1 98.06 73 LYS B O 1
ATOM 2703 N N . TYR B 1 74 ? -14.719 31.359 16.047 1 98 74 TYR B N 1
ATOM 2704 C CA . TYR B 1 74 ? -15.656 30.688 15.156 1 98 74 TYR B CA 1
ATOM 2705 C C . TYR B 1 74 ? -16.141 29.375 15.742 1 98 74 TYR B C 1
ATOM 2707 O O . TYR B 1 74 ? -16.906 28.641 15.109 1 98 74 TYR B O 1
ATOM 2715 N N . GLU B 1 75 ? -15.664 29.047 16.922 1 97.44 75 GLU B N 1
ATOM 2716 C CA . GLU B 1 75 ? -16.062 27.828 17.625 1 97.44 75 GLU B CA 1
ATOM 2717 C C . GLU B 1 75 ? -15.828 26.594 16.766 1 97.44 75 GLU B C 1
ATOM 2719 O O . GLU B 1 75 ? -16.75 25.797 16.562 1 97.44 75 GLU B O 1
ATOM 2724 N N . LEU B 1 76 ? -14.695 26.422 16.312 1 97.81 76 LEU B N 1
ATOM 2725 C CA . LEU B 1 76 ? -14.32 25.266 15.508 1 97.81 76 LEU B CA 1
ATOM 2726 C C . LEU B 1 76 ? -12.945 24.75 15.914 1 97.81 76 LEU B C 1
ATOM 2728 O O . LEU B 1 76 ? -12.289 25.328 16.781 1 97.81 76 LEU B O 1
ATOM 2732 N N . GLU B 1 77 ? -12.562 23.547 15.43 1 98.44 77 GLU B N 1
ATOM 2733 C CA . GLU B 1 77 ? -11.273 22.922 15.664 1 98.44 77 GLU B CA 1
ATOM 2734 C C . GLU B 1 77 ? -10.359 23.062 14.453 1 98.44 77 GLU B C 1
ATOM 2736 O O . GLU B 1 77 ? -10.828 23.047 13.312 1 98.44 77 GLU B O 1
ATOM 2741 N N . ILE B 1 78 ? -9.086 23.219 14.711 1 98.5 78 ILE B N 1
ATOM 2742 C CA . ILE B 1 78 ? -8.117 23.391 13.633 1 98.5 78 ILE B CA 1
ATOM 2743 C C . ILE B 1 78 ? -6.965 22.422 13.805 1 98.5 78 ILE B C 1
ATOM 2745 O O . ILE B 1 78 ? -6.371 22.328 14.883 1 98.5 78 ILE B O 1
ATOM 2749 N N . ILE B 1 79 ? -6.719 21.625 12.789 1 98.81 79 ILE B N 1
ATOM 2750 C CA . ILE B 1 79 ? -5.504 20.828 12.695 1 98.81 79 ILE B CA 1
ATOM 2751 C C . ILE B 1 79 ? -4.445 21.578 11.891 1 98.81 79 ILE B C 1
ATOM 2753 O O . ILE B 1 79 ? -4.66 21.906 10.719 1 98.81 79 ILE B O 1
ATOM 2757 N N . ALA B 1 80 ? -3.297 21.828 12.508 1 98.31 80 ALA B N 1
ATOM 2758 C CA . ALA B 1 80 ? -2.285 22.656 11.844 1 98.31 80 ALA B CA 1
ATOM 2759 C C . ALA B 1 80 ? -0.879 22.141 12.148 1 98.31 80 ALA B C 1
ATOM 2761 O O . ALA B 1 80 ? -0.427 22.203 13.297 1 98.31 80 ALA B O 1
ATOM 2762 N N . PRO B 1 81 ? -0.227 21.641 11.164 1 98.25 81 PRO B N 1
ATOM 2763 C CA . PRO B 1 81 ? 1.201 21.391 11.375 1 98.25 81 PRO B CA 1
ATOM 2764 C C . PRO B 1 81 ? 1.961 22.625 11.828 1 98.25 81 PRO B C 1
ATOM 2766 O O . PRO B 1 81 ? 1.665 23.734 11.375 1 98.25 81 PRO B O 1
ATOM 2769 N N . TYR B 1 82 ? 2.982 22.438 12.703 1 97.5 82 TYR B N 1
ATOM 2770 C CA . TYR B 1 82 ? 3.574 23.516 13.469 1 97.5 82 TYR B CA 1
ATOM 2771 C C . TYR B 1 82 ? 5.039 23.234 13.781 1 97.5 82 TYR B C 1
ATOM 2773 O O . TYR B 1 82 ? 5.402 22.094 14.094 1 97.5 82 TYR B O 1
ATOM 2781 N N . VAL B 1 83 ? 5.852 24.266 13.609 1 97.38 83 VAL B N 1
ATOM 2782 C CA . VAL B 1 83 ? 7.242 24.172 14.047 1 97.38 83 VAL B CA 1
ATOM 2783 C C . VAL B 1 83 ? 7.395 24.812 15.422 1 97.38 83 VAL B C 1
ATOM 2785 O O . VAL B 1 83 ? 7.199 26.031 15.578 1 97.38 83 VAL B O 1
ATOM 2788 N N . SER B 1 84 ? 7.684 24 16.375 1 97.5 84 SER B N 1
ATOM 2789 C CA . SER B 1 84 ? 7.941 24.484 17.719 1 97.5 84 SER B CA 1
ATOM 2790 C C . SER B 1 84 ? 9.414 24.828 17.906 1 97.5 84 SER B C 1
ATOM 2792 O O . SER B 1 84 ? 10.297 24.109 17.438 1 97.5 84 SER B O 1
ATOM 2794 N N . VAL B 1 85 ? 9.633 25.984 18.531 1 96 85 VAL B N 1
ATOM 2795 C CA . VAL B 1 85 ? 11 26.422 18.797 1 96 85 VAL B CA 1
ATOM 2796 C C . VAL B 1 85 ? 11.289 26.328 20.297 1 96 85 VAL B C 1
ATOM 2798 O O . VAL B 1 85 ? 10.609 26.984 21.109 1 96 85 VAL B O 1
ATOM 2801 N N . GLU B 1 86 ? 12.188 25.438 20.594 1 91.56 86 GLU B N 1
ATOM 2802 C CA . GLU B 1 86 ? 12.672 25.297 21.953 1 91.56 86 GLU B CA 1
ATOM 2803 C C . GLU B 1 86 ? 13.992 26.031 22.156 1 91.56 86 GLU B C 1
ATOM 2805 O O . GLU B 1 86 ? 14.477 26.703 21.25 1 91.56 86 GLU B O 1
ATOM 2810 N N . ALA B 1 87 ? 14.586 26 23.375 1 85.69 87 ALA B N 1
ATOM 2811 C CA . ALA B 1 87 ? 15.789 26.781 23.688 1 85.69 87 ALA B CA 1
ATOM 2812 C C . ALA B 1 87 ? 16.922 26.438 22.734 1 85.69 87 ALA B C 1
ATOM 2814 O O . ALA B 1 87 ? 17.609 27.328 22.234 1 85.69 87 ALA B O 1
ATOM 2815 N N . LYS B 1 88 ? 17.141 25.219 22.391 1 87.25 88 LYS B N 1
ATOM 2816 C CA . LYS B 1 88 ? 18.297 24.859 21.562 1 87.25 88 LYS B CA 1
ATOM 2817 C C . LYS B 1 88 ? 17.891 23.953 20.422 1 87.25 88 LYS B C 1
ATOM 2819 O O . LYS B 1 88 ? 18.719 23.25 19.844 1 87.25 88 LYS B O 1
ATOM 2824 N N . SER B 1 89 ? 16.594 23.922 20.172 1 93.44 89 SER B N 1
ATOM 2825 C CA . SER B 1 89 ? 16.188 22.953 19.156 1 93.44 89 SER B CA 1
ATOM 2826 C C . SER B 1 89 ? 14.82 23.297 18.578 1 93.44 89 SER B C 1
ATOM 2828 O O . SER B 1 89 ? 14.164 24.234 19.031 1 93.44 89 SER B O 1
ATOM 2830 N N . TYR B 1 90 ? 14.531 22.672 17.484 1 97.06 90 TYR B N 1
ATOM 2831 C CA . TYR B 1 90 ? 13.234 22.75 16.828 1 97.06 90 TYR B CA 1
ATOM 2832 C C . TYR B 1 90 ? 12.523 21.406 16.859 1 97.06 90 TYR B C 1
ATOM 2834 O O . TYR B 1 90 ? 13.164 20.359 16.812 1 97.06 90 TYR B O 1
ATOM 2842 N N . LYS B 1 91 ? 11.25 21.469 16.938 1 97.81 91 LYS B N 1
ATOM 2843 C CA . LYS B 1 91 ? 10.453 20.25 16.812 1 97.81 91 LYS B CA 1
ATOM 2844 C C . LYS B 1 91 ? 9.336 20.438 15.789 1 97.81 91 LYS B C 1
ATOM 2846 O O . LYS B 1 91 ? 8.758 21.516 15.68 1 97.81 91 LYS B O 1
ATOM 2851 N N . LYS B 1 92 ? 9.133 19.375 15.117 1 97.88 92 LYS B N 1
ATOM 2852 C CA . LYS B 1 92 ? 8.023 19.328 14.172 1 97.88 92 LYS B CA 1
ATOM 2853 C C . LYS B 1 92 ? 6.797 18.672 14.797 1 97.88 92 LYS B C 1
ATOM 2855 O O . LYS B 1 92 ? 6.832 17.484 15.148 1 97.88 92 LYS B O 1
ATOM 2860 N N . LEU B 1 93 ? 5.746 19.516 14.883 1 97.94 93 LEU B N 1
ATOM 2861 C CA . LEU B 1 93 ? 4.527 19.094 15.57 1 97.94 93 LEU B CA 1
ATOM 2862 C C . LEU B 1 93 ? 3.305 19.328 14.688 1 97.94 93 LEU B C 1
ATOM 2864 O O . LEU B 1 93 ? 3.393 20 13.656 1 97.94 93 LEU B O 1
ATOM 2868 N N . CYS B 1 94 ? 2.246 18.719 15.062 1 98.56 94 CYS B N 1
ATOM 2869 C CA . CYS B 1 94 ? 0.912 19.094 14.602 1 98.56 94 CYS B CA 1
ATOM 2870 C C . CYS B 1 94 ? 0.028 19.516 15.773 1 98.56 94 CYS B C 1
ATOM 2872 O O . CYS B 1 94 ? 0.003 18.828 16.812 1 98.56 94 CYS B O 1
ATOM 2874 N N . LEU B 1 95 ? -0.625 20.641 15.633 1 98.56 95 LEU B N 1
ATOM 2875 C CA . LEU B 1 95 ? -1.525 21.125 16.672 1 98.56 95 LEU B CA 1
ATOM 2876 C C . LEU B 1 95 ? -2.971 20.75 16.359 1 98.56 95 LEU B C 1
ATOM 2878 O O . LEU B 1 95 ? -3.396 20.828 15.203 1 98.56 95 LEU B O 1
ATOM 2882 N N . LYS B 1 96 ? -3.686 20.312 17.344 1 98.75 96 LYS B N 1
ATOM 2883 C CA . LYS B 1 96 ? -5.145 20.375 17.359 1 98.75 96 LYS B CA 1
ATOM 2884 C C . LYS B 1 96 ? -5.641 21.484 18.281 1 98.75 96 LYS B C 1
ATOM 2886 O O . LYS B 1 96 ? -5.633 21.328 19.5 1 98.75 96 LYS B O 1
ATOM 2891 N N . VAL B 1 97 ? -6.059 22.547 17.656 1 98.5 97 VAL B N 1
ATOM 2892 C CA . VAL B 1 97 ? -6.5 23.734 18.391 1 98.5 97 VAL B CA 1
ATOM 2893 C C . VAL B 1 97 ? -8.023 23.719 18.516 1 98.5 97 VAL B C 1
ATOM 2895 O O . VAL B 1 97 ? -8.734 23.594 17.531 1 98.5 97 VAL B O 1
ATOM 2898 N N . THR B 1 98 ? -8.5 23.766 19.734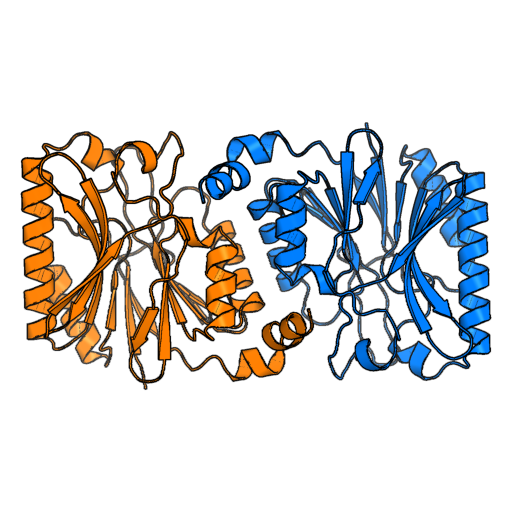 1 98.12 98 THR B N 1
ATOM 2899 C CA . THR B 1 98 ? -9.922 23.875 20.016 1 98.12 98 THR B CA 1
ATOM 2900 C C . THR B 1 98 ? -10.211 25.109 20.859 1 98.12 98 THR B C 1
ATOM 2902 O O . THR B 1 98 ? -9.297 25.734 21.406 1 98.12 98 THR B O 1
ATOM 2905 N N . PRO B 1 99 ? -11.477 25.516 20.953 1 97.12 99 PRO B N 1
ATOM 2906 C CA . PRO B 1 99 ? -11.812 26.641 21.812 1 97.12 99 PRO B CA 1
ATOM 2907 C C . PRO B 1 99 ? -11.398 26.406 23.266 1 97.12 99 PRO B C 1
ATOM 2909 O O . PRO B 1 99 ? -11.219 27.375 24.016 1 97.12 99 PRO B O 1
ATOM 2912 N N . ASN B 1 100 ? -11.172 25.141 23.625 1 96.06 100 ASN B N 1
ATOM 2913 C CA . ASN B 1 100 ? -10.914 24.812 25.031 1 96.06 100 ASN B CA 1
ATOM 2914 C C . ASN B 1 100 ? -9.43 24.562 25.281 1 96.06 100 ASN B C 1
ATOM 2916 O O . ASN B 1 100 ? -9.016 24.391 26.438 1 96.06 100 ASN B O 1
ATOM 2920 N N . GLY B 1 101 ? -8.695 24.484 24.266 1 96.94 101 GLY B N 1
ATOM 2921 C CA . GLY B 1 101 ? -7.281 24.25 24.484 1 96.94 101 GLY B CA 1
ATOM 2922 C C . GLY B 1 101 ? -6.562 23.719 23.266 1 96.94 101 GLY B C 1
ATOM 2923 O O . GLY B 1 101 ? -7.145 23.641 22.172 1 96.94 101 GLY B O 1
ATOM 2924 N N . VAL B 1 102 ? -5.273 23.484 23.453 1 98.38 102 VAL B N 1
ATOM 2925 C CA . VAL B 1 102 ? -4.406 23.031 22.375 1 98.38 102 VAL B CA 1
ATOM 2926 C C . VAL B 1 102 ? -3.752 21.703 22.75 1 98.38 102 VAL B C 1
ATOM 2928 O O . VAL B 1 102 ? -3.234 21.547 23.859 1 98.38 102 VAL B O 1
ATOM 2931 N N . LYS B 1 103 ? -3.906 20.688 21.875 1 98.12 103 LYS B N 1
ATOM 2932 C CA . LYS B 1 103 ? -3.135 19.453 21.953 1 98.12 103 LYS B CA 1
ATOM 2933 C C . LYS B 1 103 ? -2.076 19.391 20.859 1 98.12 103 LYS B C 1
ATOM 2935 O O . LYS B 1 103 ? -2.271 19.938 19.766 1 98.12 103 LYS B O 1
ATOM 2940 N N . SER B 1 104 ? -0.971 18.797 21.188 1 97.56 104 SER B N 1
ATOM 2941 C CA . SER B 1 104 ? 0.11 18.688 20.203 1 97.56 104 SER B CA 1
ATOM 2942 C C . SER B 1 104 ? 0.488 17.234 19.953 1 97.56 104 SER B C 1
ATOM 2944 O O . SER B 1 104 ? 0.448 16.406 20.875 1 97.56 104 SER B O 1
ATOM 2946 N N . TYR B 1 105 ? 0.821 16.953 18.734 1 97 105 TYR B N 1
ATOM 2947 C CA . TYR B 1 105 ? 1.31 15.656 18.281 1 97 105 TYR B CA 1
ATOM 2948 C C . TYR B 1 105 ? 2.666 15.789 17.609 1 97 105 TYR B C 1
ATOM 2950 O O . TYR B 1 105 ? 2.822 16.578 16.672 1 97 105 TYR B O 1
ATOM 2958 N N . GLU B 1 106 ? 3.609 15.047 18.047 1 97.62 106 GLU B N 1
ATOM 2959 C CA . GLU B 1 106 ? 4.965 15.141 17.516 1 97.62 106 GLU B CA 1
ATOM 2960 C C . GLU B 1 106 ? 5.184 14.141 16.391 1 97.62 106 GLU B C 1
ATOM 2962 O O . GLU B 1 106 ? 4.844 12.961 16.516 1 97.62 106 GLU B O 1
ATOM 2967 N N . GLN B 1 107 ? 5.688 14.641 15.266 1 98.06 107 GLN B N 1
ATOM 2968 C CA . GLN B 1 107 ? 6.035 13.711 14.203 1 98.06 107 GLN B CA 1
ATOM 2969 C C . GLN B 1 107 ? 7.051 12.68 14.68 1 98.06 107 GLN B C 1
ATOM 2971 O O . GLN B 1 107 ? 8.008 13.016 15.383 1 98.06 107 GLN B O 1
ATOM 2976 N N . GLN B 1 108 ? 6.852 11.461 14.297 1 97.88 108 GLN B N 1
ATOM 2977 C CA . GLN B 1 108 ? 7.672 10.398 14.875 1 97.88 108 GLN B CA 1
ATOM 2978 C C . GLN B 1 108 ? 8.742 9.938 13.891 1 97.88 108 GLN B C 1
ATOM 2980 O O . GLN B 1 108 ? 9.805 9.469 14.297 1 97.88 108 GLN B O 1
ATOM 2985 N N . ILE B 1 109 ? 8.461 9.977 12.578 1 97.88 109 ILE B N 1
ATOM 2986 C CA . ILE B 1 109 ? 9.453 9.672 11.555 1 97.88 109 ILE B CA 1
ATOM 2987 C C . ILE B 1 109 ? 9.727 10.914 10.711 1 97.88 109 ILE B C 1
ATOM 2989 O O . ILE B 1 109 ? 8.859 11.367 9.961 1 97.88 109 ILE B O 1
ATOM 2993 N N . LEU B 1 110 ? 10.922 11.422 10.836 1 97.44 110 LEU B N 1
ATOM 2994 C CA . LEU B 1 110 ? 11.336 12.602 10.086 1 97.44 110 LEU B CA 1
ATOM 2995 C C . LEU B 1 110 ? 12.031 12.203 8.789 1 97.44 110 LEU B C 1
ATOM 2997 O O . LEU B 1 110 ? 12.789 11.234 8.758 1 97.44 110 LEU B O 1
ATOM 3001 N N . MET B 1 111 ? 11.766 12.945 7.77 1 96.38 111 MET B N 1
ATOM 3002 C CA . MET B 1 111 ? 12.359 12.672 6.465 1 96.38 111 MET B CA 1
ATOM 3003 C C . MET B 1 111 ? 13.875 12.867 6.512 1 96.38 111 MET B C 1
ATOM 3005 O O . MET B 1 111 ? 14.359 13.922 6.914 1 96.38 111 MET B O 1
ATOM 3009 N N . PRO B 1 112 ? 14.672 11.883 6.043 1 96.44 112 PRO B N 1
ATOM 3010 C CA . PRO B 1 112 ? 16.125 11.977 6.168 1 96.44 112 PRO B CA 1
ATOM 3011 C C . PRO B 1 112 ? 16.812 12.273 4.836 1 96.44 112 PRO B C 1
ATOM 3013 O O . PRO B 1 112 ? 18.016 12.039 4.695 1 96.44 112 PRO B O 1
ATOM 3016 N N . TYR B 1 113 ? 16.156 12.742 3.857 1 95.44 113 TYR B N 1
ATOM 3017 C CA . TYR B 1 113 ? 16.75 12.875 2.529 1 95.44 113 TYR B CA 1
ATOM 3018 C C . TYR B 1 113 ? 17.547 14.164 2.412 1 95.44 113 TYR B C 1
ATOM 3020 O O . TYR B 1 113 ? 17.203 15.18 3.02 1 95.44 113 TYR B O 1
ATOM 3028 N N . GLU B 1 114 ? 18.453 14.156 1.605 1 92 114 GLU B N 1
ATOM 3029 C CA . GLU B 1 114 ? 19.438 15.242 1.506 1 92 114 GLU B CA 1
ATOM 3030 C C . GLU B 1 114 ? 18.766 16.562 1.146 1 92 114 GLU B C 1
ATOM 3032 O O . GLU B 1 114 ? 19.062 17.609 1.73 1 92 114 GLU B O 1
ATOM 3037 N N . HIS B 1 115 ? 17.891 16.469 0.196 1 88.5 115 HIS B N 1
ATOM 3038 C CA . HIS B 1 115 ? 17.281 17.703 -0.285 1 88.5 115 HIS B CA 1
ATOM 3039 C C . HIS B 1 115 ? 16.297 18.266 0.739 1 88.5 115 HIS B C 1
ATOM 3041 O O . HIS B 1 115 ? 15.898 19.438 0.647 1 88.5 115 HIS B O 1
ATOM 3047 N N . TRP B 1 116 ? 15.883 17.5 1.677 1 92.88 116 TRP B N 1
ATOM 3048 C CA . TRP B 1 116 ? 14.922 17.812 2.727 1 92.88 116 TRP B CA 1
ATOM 3049 C C . TRP B 1 116 ? 15.164 16.969 3.969 1 92.88 116 TRP B C 1
ATOM 3051 O O . TRP B 1 116 ? 14.336 16.125 4.324 1 92.88 116 TRP B O 1
ATOM 3061 N N . ASN B 1 117 ? 16.281 17.328 4.645 1 96.31 117 ASN B N 1
ATOM 3062 C CA . ASN B 1 117 ? 16.734 16.484 5.738 1 96.31 117 ASN B CA 1
ATOM 3063 C C . ASN B 1 117 ? 16.172 16.938 7.082 1 96.31 117 ASN B C 1
ATOM 3065 O O . ASN B 1 117 ? 16.891 17.531 7.891 1 96.31 117 ASN B O 1
ATOM 3069 N N . GLU B 1 118 ? 14.945 16.578 7.312 1 97.06 118 GLU B N 1
ATOM 3070 C CA . GLU B 1 118 ? 14.25 16.922 8.547 1 97.06 118 GLU B CA 1
ATOM 3071 C C . GLU B 1 118 ? 14.898 16.25 9.75 1 97.06 118 GLU B C 1
ATOM 3073 O O . GLU B 1 118 ? 14.953 16.844 10.836 1 97.06 118 GLU B O 1
ATOM 3078 N N . GLU B 1 119 ? 15.328 15.039 9.555 1 95.94 119 GLU B N 1
ATOM 3079 C CA . GLU B 1 119 ? 15.922 14.273 10.648 1 95.94 119 GLU B CA 1
ATOM 3080 C C . GLU B 1 119 ? 17.125 15 11.227 1 95.94 119 GLU B C 1
ATOM 3082 O O . GLU B 1 119 ? 17.359 14.961 12.438 1 95.94 119 GLU B O 1
ATOM 3087 N N . LYS B 1 120 ? 17.875 15.648 10.438 1 95.19 120 LYS B N 1
ATOM 3088 C CA . LYS B 1 120 ? 19.047 16.391 10.883 1 95.19 120 LYS B CA 1
ATOM 3089 C C . LYS B 1 120 ? 18.656 17.703 11.547 1 95.19 120 LYS B C 1
ATOM 3091 O O . LYS B 1 120 ? 19.328 18.156 12.477 1 95.19 120 LYS B O 1
ATOM 3096 N N . PHE B 1 121 ? 17.562 18.281 11.125 1 96.62 121 PHE B N 1
ATOM 3097 C CA . PHE B 1 121 ? 17.203 19.625 11.523 1 96.62 121 PHE B CA 1
ATOM 3098 C C . PHE B 1 121 ? 16.344 19.625 12.789 1 96.62 121 PHE B C 1
ATOM 3100 O O . PHE B 1 121 ? 16.562 20.438 13.695 1 96.62 121 PHE B O 1
ATOM 3107 N N . PHE B 1 122 ? 15.367 18.734 12.805 1 97.69 122 PHE B N 1
ATOM 3108 C CA . PHE B 1 122 ? 14.43 18.703 13.93 1 97.69 122 PHE B CA 1
ATOM 3109 C C . PHE B 1 122 ? 14.906 17.734 15 1 97.69 122 PHE B C 1
ATOM 3111 O O . PHE B 1 122 ? 15.492 16.703 14.688 1 97.69 122 PHE B O 1
ATOM 3118 N N . SER B 1 123 ? 14.547 18.047 16.234 1 96.88 123 SER B N 1
ATOM 3119 C CA . SER B 1 123 ? 14.953 17.234 17.375 1 96.88 123 SER B CA 1
ATOM 3120 C C . SER B 1 123 ? 13.766 16.469 17.969 1 96.88 123 SER B C 1
ATOM 3122 O O . SER B 1 123 ? 13.656 16.328 19.188 1 96.88 123 SER B O 1
ATOM 3124 N N . ASN B 1 124 ? 12.898 16.047 17.094 1 96.62 124 ASN B N 1
ATOM 3125 C CA . ASN B 1 124 ? 11.773 15.242 17.578 1 96.62 124 ASN B CA 1
ATOM 3126 C C . ASN B 1 124 ? 12.25 14.008 18.328 1 96.62 124 ASN B C 1
ATOM 31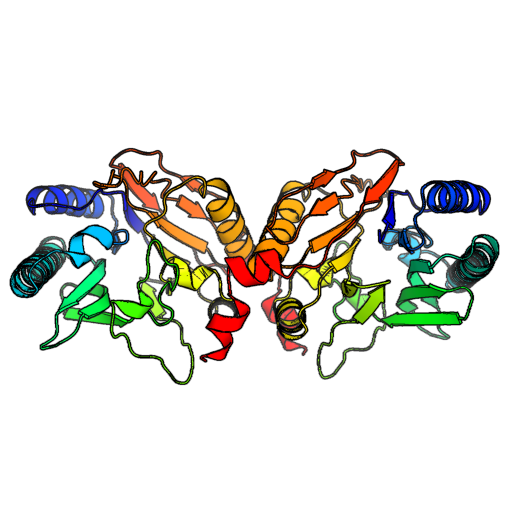28 O O . ASN B 1 124 ? 13.32 13.461 18.016 1 96.62 124 ASN B O 1
ATOM 3132 N N . LYS B 1 125 ? 11.461 13.562 19.25 1 89.56 125 LYS B N 1
ATOM 3133 C CA . LYS B 1 125 ? 11.758 12.344 20 1 89.56 125 LYS B CA 1
ATOM 3134 C C . LYS B 1 125 ? 11.633 11.117 19.109 1 89.56 125 LYS B C 1
ATOM 3136 O O . LYS B 1 125 ? 10.734 11.031 18.266 1 89.56 125 LYS B O 1
ATOM 3141 N N . THR B 1 126 ? 12.602 10.273 19.25 1 88.88 126 THR B N 1
ATOM 3142 C CA . THR B 1 126 ? 12.453 8.953 18.656 1 88.88 126 THR B CA 1
ATOM 3143 C C . THR B 1 126 ? 11.859 7.973 19.672 1 88.88 126 THR B C 1
ATOM 3145 O O . THR B 1 126 ? 12.578 7.453 20.531 1 88.88 126 THR B O 1
ATOM 3148 N N . PRO B 1 127 ? 10.656 7.758 19.516 1 91.81 127 PRO B N 1
ATOM 3149 C CA . PRO B 1 127 ? 10.039 6.887 20.531 1 91.81 127 PRO B CA 1
ATOM 3150 C C . PRO B 1 127 ? 10.5 5.438 20.422 1 91.81 127 PRO B C 1
ATOM 3152 O O . PRO B 1 127 ? 10.984 5.02 19.359 1 91.81 127 PRO B O 1
ATOM 3155 N N . SER B 1 128 ? 10.367 4.727 21.547 1 90.5 128 SER B N 1
ATOM 3156 C CA . SER B 1 128 ? 10.711 3.307 21.547 1 90.5 128 SER B CA 1
ATOM 3157 C C . SER B 1 128 ? 9.773 2.514 20.641 1 90.5 128 SER B C 1
ATOM 3159 O O . SER B 1 128 ? 10.172 1.52 20.031 1 90.5 128 SER B O 1
ATOM 3161 N N . GLU B 1 129 ? 8.523 3.006 20.594 1 93.44 129 GLU B N 1
ATOM 3162 C CA . GLU B 1 129 ? 7.52 2.396 19.734 1 93.44 129 GLU B CA 1
ATOM 3163 C C . GLU B 1 129 ? 6.691 3.459 19.016 1 93.44 129 GLU B C 1
ATOM 3165 O O . GLU B 1 129 ? 6.262 4.441 19.625 1 93.44 129 GLU B O 1
ATOM 3170 N N . LEU B 1 130 ? 6.523 3.234 17.766 1 96.75 130 LEU B N 1
ATOM 3171 C CA . LEU B 1 130 ? 5.691 4.137 16.984 1 96.75 130 LEU B CA 1
ATOM 3172 C C . LEU B 1 130 ? 4.219 3.982 17.344 1 96.75 130 LEU B C 1
ATOM 3174 O O . LEU B 1 130 ? 3.734 2.863 17.531 1 96.75 130 LEU B O 1
ATOM 3178 N N . LYS B 1 131 ? 3.582 5.07 17.5 1 96.56 131 LYS B N 1
ATOM 3179 C CA . LYS B 1 131 ? 2.162 5.078 17.844 1 96.56 131 LYS B CA 1
ATOM 3180 C C . LYS B 1 131 ? 1.41 6.133 17.031 1 96.56 131 LYS B C 1
ATOM 3182 O O . LYS B 1 131 ? 1.912 7.238 16.828 1 96.56 131 LYS B O 1
ATOM 3187 N N . ILE B 1 132 ? 0.19 5.777 16.641 1 97.94 132 ILE B N 1
ATOM 3188 C CA . ILE B 1 132 ? -0.597 6.754 15.898 1 97.94 132 ILE B CA 1
ATOM 3189 C C . ILE B 1 132 ? -1.203 7.773 16.859 1 97.94 132 ILE B C 1
ATOM 3191 O O . ILE B 1 132 ? -1.472 7.457 18.016 1 97.94 132 ILE B O 1
ATOM 3195 N N . PHE B 1 133 ? -1.46 8.969 16.359 1 98.12 133 PHE B N 1
ATOM 3196 C CA . PHE B 1 133 ? -2.188 10.016 17.078 1 98.12 133 PHE B CA 1
ATOM 3197 C C . PHE B 1 133 ? -3.676 9.953 16.75 1 98.12 133 PHE B C 1
ATOM 3199 O O . PHE B 1 133 ? -4.074 10.125 15.602 1 98.12 133 PHE B O 1
ATOM 3206 N N . THR B 1 134 ? -4.5 9.711 17.781 1 98.69 134 THR B N 1
ATOM 3207 C CA . THR B 1 134 ? -5.922 9.531 17.516 1 98.69 134 THR B CA 1
ATOM 3208 C C . THR B 1 134 ? -6.75 10.57 18.266 1 98.69 134 THR B C 1
ATOM 3210 O O . THR B 1 134 ? -6.316 11.102 19.281 1 98.69 134 THR B O 1
ATOM 3213 N N . PHE B 1 135 ? -7.879 10.883 17.75 1 98.12 135 PHE B N 1
ATOM 3214 C CA . PHE B 1 135 ? -8.898 11.719 18.375 1 98.12 135 PHE B CA 1
ATOM 3215 C C . PHE B 1 135 ? -10.273 11.445 17.766 1 98.12 135 PHE B C 1
ATOM 3217 O O . PHE B 1 135 ? -10.383 10.789 16.734 1 98.12 135 PHE B O 1
ATOM 3224 N N . ASN B 1 136 ? -11.266 11.938 18.453 1 97.5 136 ASN B N 1
ATOM 3225 C CA . ASN B 1 136 ? -12.625 11.812 17.938 1 97.5 136 ASN B CA 1
ATOM 3226 C C . ASN B 1 136 ? -13.117 13.133 17.328 1 97.5 136 ASN B C 1
ATOM 3228 O O . ASN B 1 136 ? -12.828 14.203 17.859 1 97.5 136 ASN B O 1
ATOM 3232 N N . TYR B 1 137 ? -13.773 13.023 16.281 1 97.44 137 TYR B N 1
ATOM 3233 C CA . TYR B 1 137 ? -14.547 14.117 15.703 1 97.44 137 TYR B CA 1
ATOM 3234 C C . TYR B 1 137 ? -15.984 13.68 15.43 1 97.44 137 TYR B C 1
ATOM 3236 O O . TYR B 1 137 ? -16.234 12.938 14.477 1 97.44 137 TYR B O 1
ATOM 3244 N N . GLU B 1 138 ? -16.828 14.172 16.281 1 95.44 138 GLU B N 1
ATOM 3245 C CA . GLU B 1 138 ? -18.203 13.703 16.266 1 95.44 138 GLU B CA 1
ATOM 3246 C C . GLU B 1 138 ? -18.266 12.18 16.391 1 95.44 138 GLU B C 1
ATOM 3248 O O . GLU B 1 138 ? -17.719 11.609 17.344 1 95.44 138 GLU B O 1
ATOM 3253 N N . LYS B 1 139 ? -18.797 11.508 15.406 1 96.19 139 LYS B N 1
ATOM 3254 C CA . LYS B 1 139 ? -18.969 10.055 15.508 1 96.19 139 LYS B CA 1
ATOM 3255 C C . LYS B 1 139 ? -17.797 9.328 14.852 1 96.19 139 LYS B C 1
ATOM 3257 O O . LYS B 1 139 ? -17.766 8.094 14.82 1 96.19 139 LYS B O 1
ATOM 3262 N N . LEU B 1 140 ? -16.828 10.047 14.406 1 98.25 140 LEU B N 1
ATOM 3263 C CA . LEU B 1 140 ? -15.727 9.445 13.672 1 98.25 140 LEU B CA 1
ATOM 3264 C C . LEU B 1 140 ? -14.508 9.273 14.57 1 98.25 140 LEU B C 1
ATOM 3266 O O . LEU B 1 140 ? -14.164 10.172 15.336 1 98.25 140 LEU B O 1
ATOM 3270 N N . LYS B 1 141 ? -13.922 8.156 14.547 1 98.62 141 LYS B N 1
ATOM 3271 C CA . LYS B 1 141 ? -12.578 7.965 15.078 1 98.62 141 LYS B CA 1
ATOM 3272 C C . LYS B 1 141 ? -11.523 8.391 14.055 1 98.62 141 LYS B C 1
ATOM 3274 O O . LYS B 1 141 ? -11.469 7.855 12.953 1 98.62 141 LYS B O 1
ATOM 3279 N N . CYS B 1 142 ? -10.656 9.289 14.406 1 98.81 142 CYS B N 1
ATOM 3280 C CA . CYS B 1 142 ? -9.703 9.875 13.461 1 98.81 142 CYS B CA 1
ATOM 3281 C C . CYS B 1 142 ? -8.273 9.609 13.898 1 98.81 142 CYS B C 1
ATOM 3283 O O . CYS B 1 142 ? -8.008 9.398 15.086 1 98.81 142 CYS B O 1
ATOM 3285 N N . ALA B 1 143 ? -7.418 9.57 12.945 1 98.94 143 ALA B N 1
ATOM 3286 C CA . ALA B 1 143 ? -5.977 9.547 13.188 1 98.94 143 ALA B CA 1
ATOM 3287 C C . ALA B 1 143 ? -5.262 10.602 12.344 1 98.94 143 ALA B C 1
ATOM 3289 O O . ALA B 1 143 ? -5.77 11.016 11.297 1 98.94 143 ALA B O 1
ATOM 3290 N N . LEU B 1 144 ? -4.16 11.047 12.883 1 98.81 144 LEU B N 1
ATOM 3291 C CA . LEU B 1 144 ? -3.299 11.992 12.188 1 98.81 144 LEU B CA 1
ATOM 3292 C C . LEU B 1 144 ? -1.974 11.352 11.797 1 98.81 144 LEU B C 1
ATOM 3294 O O . LEU B 1 144 ? -1.313 10.727 12.641 1 98.81 144 LEU B O 1
ATOM 3298 N N . LEU B 1 145 ? -1.631 11.422 10.5 1 98.81 145 LEU B N 1
ATOM 3299 C CA . LEU B 1 145 ? -0.309 11.031 10.023 1 98.81 145 LEU B CA 1
ATOM 3300 C C . LEU B 1 145 ? 0.355 12.164 9.25 1 98.81 145 LEU B C 1
ATOM 3302 O O . LEU B 1 145 ? -0.27 12.773 8.383 1 98.81 145 LEU B O 1
ATOM 3306 N N . PHE B 1 146 ? 1.601 12.461 9.617 1 98.38 146 PHE B N 1
ATOM 3307 C CA . PHE B 1 146 ? 2.381 13.328 8.742 1 98.38 146 PHE B CA 1
ATOM 3308 C C . PHE B 1 146 ? 2.633 12.656 7.398 1 98.38 146 PHE B C 1
ATOM 3310 O O . PHE B 1 146 ? 2.643 11.43 7.305 1 98.38 146 PHE B O 1
ATOM 3317 N N . GLY B 1 147 ? 2.803 13.445 6.383 1 98.19 147 GLY B N 1
ATOM 3318 C CA . GLY B 1 147 ? 2.932 12.938 5.023 1 98.19 147 GLY B CA 1
ATOM 3319 C C . GLY B 1 147 ? 3.877 11.758 4.914 1 98.19 147 GLY B C 1
ATOM 3320 O O . GLY B 1 147 ? 3.486 10.68 4.449 1 98.19 147 GLY B O 1
ATOM 3321 N N . PHE B 1 148 ? 5.113 11.945 5.488 1 98.06 148 PHE B N 1
ATOM 3322 C CA . PHE B 1 148 ? 6.152 10.93 5.34 1 98.06 148 PHE B CA 1
ATOM 3323 C C . PHE B 1 148 ? 5.781 9.656 6.09 1 98.06 148 PHE B C 1
ATOM 3325 O O . PHE B 1 148 ? 6.133 8.555 5.664 1 98.06 148 PHE B O 1
ATOM 3332 N N . GLU B 1 149 ? 4.996 9.727 7.086 1 98.44 149 GLU B N 1
ATOM 3333 C CA . GLU B 1 149 ? 4.637 8.602 7.938 1 98.44 149 GLU B CA 1
ATOM 3334 C C . GLU B 1 149 ? 3.682 7.648 7.223 1 98.44 149 GLU B C 1
ATOM 3336 O O . GLU B 1 149 ? 3.537 6.488 7.617 1 98.44 149 GLU B O 1
ATOM 3341 N N . THR B 1 150 ? 3.055 8.117 6.133 1 98.75 150 THR B N 1
ATOM 3342 C CA . THR B 1 150 ? 2.094 7.297 5.406 1 98.75 150 THR B CA 1
ATOM 3343 C C . THR B 1 150 ? 2.799 6.145 4.691 1 98.75 150 THR B C 1
ATOM 3345 O O . THR B 1 150 ? 2.152 5.199 4.238 1 98.75 150 THR B O 1
ATOM 3348 N N . HIS B 1 151 ? 4.133 6.18 4.586 1 98.69 151 HIS B N 1
ATOM 3349 C CA . HIS B 1 151 ? 4.891 5.172 3.852 1 98.69 151 HIS B CA 1
ATOM 3350 C C . HIS B 1 151 ? 5.109 3.92 4.699 1 98.69 151 HIS B C 1
ATOM 3352 O O . HIS B 1 151 ? 5.551 2.889 4.188 1 98.69 151 HIS B O 1
ATOM 3358 N N . PHE B 1 152 ? 4.77 3.941 5.977 1 98.38 152 PHE B N 1
ATOM 3359 C CA . PHE B 1 152 ? 5.211 2.877 6.867 1 98.38 152 PHE B CA 1
ATOM 3360 C C . PHE B 1 152 ? 4.023 2.055 7.359 1 98.38 152 PHE B C 1
ATOM 3362 O O . PHE B 1 152 ? 3.098 2.594 7.965 1 98.38 152 PHE B O 1
ATOM 3369 N N . ASP B 1 153 ? 4.086 0.754 7.23 1 98.19 153 ASP B N 1
ATOM 3370 C CA . ASP B 1 153 ? 3 -0.186 7.484 1 98.19 153 ASP B CA 1
ATOM 3371 C C . ASP B 1 153 ? 2.564 -0.141 8.945 1 98.19 153 ASP B C 1
ATOM 3373 O O . ASP B 1 153 ? 1.389 -0.344 9.258 1 98.19 153 ASP B O 1
ATOM 3377 N N . ILE B 1 154 ? 3.504 0.15 9.805 1 97.38 154 ILE B N 1
ATOM 3378 C CA . ILE B 1 154 ? 3.244 0.044 11.234 1 97.38 154 ILE B CA 1
ATOM 3379 C C . ILE B 1 154 ? 2.092 0.969 11.617 1 97.38 154 ILE B C 1
ATOM 3381 O O . ILE B 1 154 ? 1.249 0.61 12.445 1 97.38 154 ILE B O 1
ATOM 3385 N N . PHE B 1 155 ? 2.023 2.127 11.062 1 98.62 155 PHE B N 1
ATOM 3386 C CA . PHE B 1 155 ? 0.943 3.061 11.359 1 98.62 155 PHE B CA 1
ATOM 3387 C C . PHE B 1 155 ? -0.392 2.521 10.859 1 98.62 155 PHE B C 1
ATOM 3389 O O . PHE B 1 155 ? -1.408 2.633 11.547 1 98.62 155 PHE B O 1
ATOM 3396 N N . TRP B 1 156 ? -0.396 1.928 9.758 1 98.81 156 TRP B N 1
ATOM 3397 C CA . TRP B 1 156 ? -1.626 1.451 9.133 1 98.81 156 TRP B CA 1
ATOM 3398 C C . TRP B 1 156 ? -2.133 0.189 9.82 1 98.81 156 TRP B C 1
ATOM 3400 O O . TRP B 1 156 ? -3.344 -0.033 9.906 1 98.81 156 TRP B O 1
ATOM 3410 N N . GLN B 1 157 ? -1.192 -0.608 10.305 1 97.81 157 GLN B N 1
ATOM 3411 C CA . GLN B 1 157 ? -1.603 -1.741 11.125 1 97.81 157 GLN B CA 1
ATOM 3412 C C . GLN B 1 157 ? -2.371 -1.276 12.359 1 97.81 157 GLN B C 1
ATOM 3414 O O . GLN B 1 157 ? -3.375 -1.883 12.734 1 97.81 157 GLN B O 1
ATOM 3419 N N . GLN B 1 158 ? -1.877 -0.238 12.93 1 98.56 158 GLN B N 1
ATOM 3420 C CA . GLN B 1 158 ? -2.572 0.322 14.086 1 98.56 158 GLN B CA 1
ATOM 3421 C C . GLN B 1 158 ? -3.914 0.925 13.68 1 98.56 158 GLN B C 1
ATOM 3423 O O . GLN B 1 158 ? -4.902 0.796 14.406 1 98.56 158 GLN B O 1
ATOM 3428 N N . ILE B 1 159 ? -3.957 1.563 12.547 1 98.81 159 ILE B N 1
ATOM 3429 C CA . ILE B 1 159 ? -5.176 2.168 12.023 1 98.81 159 ILE B CA 1
ATOM 3430 C C . ILE B 1 159 ? -6.242 1.091 11.828 1 98.81 159 ILE B C 1
ATOM 3432 O O . ILE B 1 159 ? -7.398 1.278 12.211 1 98.81 159 ILE B O 1
ATOM 3436 N N . MET B 1 160 ? -5.836 0.022 11.258 1 98.56 160 MET B N 1
ATOM 3437 C CA . MET B 1 160 ? -6.758 -1.095 11.07 1 98.56 160 MET B CA 1
ATOM 3438 C C . MET B 1 160 ? -7.223 -1.649 12.406 1 98.56 160 MET B C 1
ATOM 3440 O O . MET B 1 160 ? -8.422 -1.839 12.625 1 98.56 160 MET B O 1
ATOM 3444 N N . ALA B 1 161 ? -6.266 -1.888 13.297 1 97.81 161 ALA B N 1
ATOM 3445 C CA . ALA B 1 161 ? -6.559 -2.506 14.586 1 97.81 161 ALA B CA 1
ATOM 3446 C C . ALA B 1 161 ? -7.508 -1.639 15.406 1 97.81 161 ALA B C 1
ATOM 3448 O O . ALA B 1 161 ? -8.383 -2.156 16.109 1 97.81 161 ALA B O 1
ATOM 3449 N N . LYS B 1 162 ? -7.371 -0.32 15.289 1 98.44 162 LYS B N 1
ATOM 3450 C CA . LYS B 1 162 ? -8.156 0.602 16.109 1 98.44 162 LYS B CA 1
ATOM 3451 C C . LYS B 1 162 ? -9.438 1.018 15.383 1 98.44 162 LYS B C 1
ATOM 3453 O O . LYS B 1 162 ? -10.211 1.824 15.906 1 98.44 162 LYS B O 1
ATOM 3458 N N . LYS B 1 163 ? -9.633 0.523 14.172 1 98.31 163 LYS B N 1
ATOM 3459 C CA . LYS B 1 163 ? -10.828 0.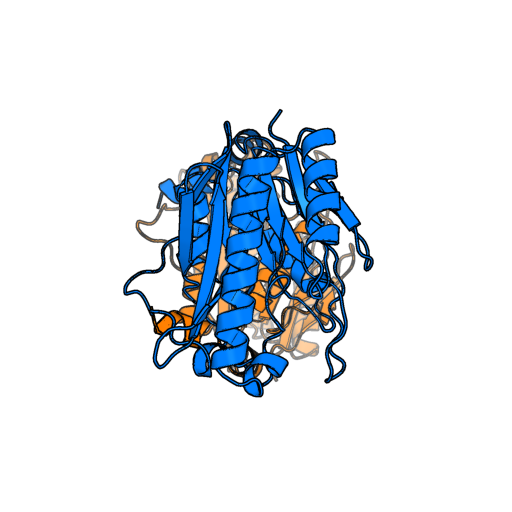786 13.375 1 98.31 163 LYS B CA 1
ATOM 3460 C C . LYS B 1 163 ? -11.023 2.283 13.156 1 98.31 163 LYS B C 1
ATOM 3462 O O . LYS B 1 163 ? -12.117 2.811 13.383 1 98.31 163 LYS B O 1
ATOM 3467 N N . ILE B 1 164 ? -9.992 2.922 12.789 1 98.94 164 ILE B N 1
ATOM 3468 C CA . ILE B 1 164 ? -10.023 4.344 12.469 1 98.94 164 ILE B CA 1
ATOM 3469 C C . ILE B 1 164 ? -10.922 4.578 11.25 1 98.94 164 ILE B C 1
ATOM 3471 O O . ILE B 1 164 ? -10.844 3.84 10.266 1 98.94 164 ILE B O 1
ATOM 3475 N N . ASP B 1 165 ? -11.766 5.598 11.32 1 98.88 165 ASP B N 1
ATOM 3476 C CA . ASP B 1 165 ? -12.695 5.902 10.242 1 98.88 165 ASP B CA 1
ATOM 3477 C C . ASP B 1 165 ? -12.07 6.863 9.234 1 98.88 165 ASP B C 1
ATOM 3479 O O . ASP B 1 165 ? -12.391 6.824 8.047 1 98.88 165 ASP B O 1
ATOM 3483 N N . LEU B 1 166 ? -11.227 7.746 9.734 1 98.94 166 LEU B N 1
ATOM 3484 C CA . LEU B 1 166 ? -10.656 8.805 8.898 1 98.94 166 LEU B CA 1
ATOM 3485 C C . LEU B 1 166 ? -9.211 9.094 9.289 1 98.94 166 LEU B C 1
ATOM 3487 O O . LEU B 1 166 ? -8.922 9.352 10.461 1 98.94 166 LEU B O 1
ATOM 3491 N N . VAL B 1 167 ? -8.375 9.008 8.328 1 99 167 VAL B N 1
ATOM 3492 C CA . VAL B 1 167 ? -6.992 9.438 8.523 1 99 167 VAL B CA 1
ATOM 3493 C C . VAL B 1 167 ? -6.789 10.812 7.879 1 99 167 VAL B C 1
ATOM 3495 O O . VAL B 1 167 ? -7.156 11.023 6.723 1 99 167 VAL B O 1
ATOM 3498 N N . ILE B 1 168 ? -6.305 11.734 8.641 1 98.94 168 ILE B N 1
ATOM 3499 C CA . ILE B 1 168 ? -5.973 13.07 8.156 1 98.94 168 ILE B CA 1
ATOM 3500 C C . ILE B 1 168 ? -4.469 13.172 7.91 1 98.94 168 ILE B C 1
ATOM 3502 O O . ILE B 1 168 ? -3.664 12.836 8.781 1 98.94 168 ILE B O 1
ATOM 3506 N N . VAL B 1 169 ? -4.113 13.648 6.668 1 98.94 169 VAL B N 1
ATOM 3507 C CA . VAL B 1 169 ? -2.715 13.664 6.25 1 98.94 169 VAL B CA 1
ATOM 3508 C C . VAL B 1 169 ? -2.334 15.07 5.773 1 98.94 169 VAL B C 1
ATOM 3510 O O . VAL B 1 169 ? -2.316 15.336 4.57 1 98.94 169 VAL B O 1
ATOM 3513 N N . PRO B 1 170 ? -1.969 15.961 6.727 1 98.81 170 PRO B N 1
ATOM 3514 C CA . PRO B 1 170 ? -1.332 17.188 6.262 1 98.81 170 PRO B CA 1
ATOM 3515 C C . PRO B 1 170 ? -0.019 16.938 5.523 1 98.81 170 PRO B C 1
ATOM 3517 O O . PRO B 1 170 ? 0.793 16.125 5.969 1 98.81 170 PRO B O 1
ATOM 3520 N N . SER B 1 171 ? 0.146 17.578 4.379 1 98.5 171 SER B N 1
ATOM 3521 C CA . SER B 1 171 ? 1.31 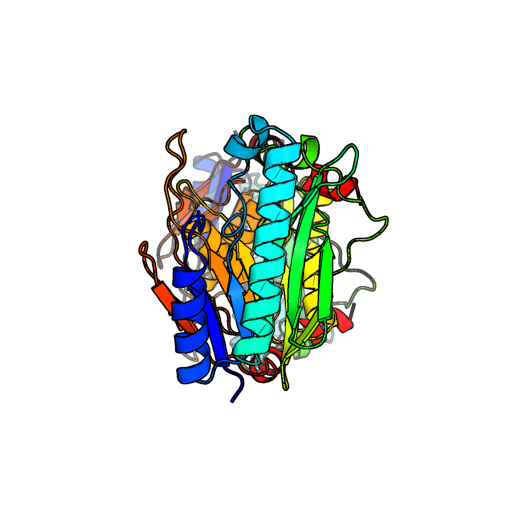17.25 3.564 1 98.5 171 SER B CA 1
ATOM 3522 C C . SER B 1 171 ? 1.907 18.5 2.914 1 98.5 171 SER B C 1
ATOM 3524 O O . SER B 1 171 ? 1.287 19.562 2.914 1 98.5 171 SER B O 1
ATOM 3526 N N . ALA B 1 172 ? 3.109 18.422 2.51 1 97.56 172 ALA B N 1
ATOM 3527 C CA . ALA B 1 172 ? 3.846 19.312 1.62 1 97.56 172 ALA B CA 1
ATOM 3528 C C . ALA B 1 172 ? 4.562 18.531 0.524 1 97.56 172 ALA B C 1
ATOM 3530 O O . ALA B 1 172 ? 5.719 18.125 0.692 1 97.56 172 ALA B O 1
ATOM 3531 N N . CYS B 1 173 ? 3.838 18.328 -0.548 1 97.12 173 CYS B N 1
ATOM 3532 C CA . CYS B 1 173 ? 4.348 17.453 -1.598 1 97.12 173 CYS B CA 1
ATOM 3533 C C . CYS B 1 173 ? 4.625 18.234 -2.875 1 97.12 173 CYS B C 1
ATOM 3535 O O . CYS B 1 173 ? 3.863 19.141 -3.234 1 97.12 173 CYS B O 1
ATOM 3537 N N . THR B 1 174 ? 5.727 17.875 -3.461 1 95.88 174 THR B N 1
ATOM 3538 C CA . THR B 1 174 ? 6.234 18.578 -4.641 1 95.88 174 THR B CA 1
ATOM 3539 C C . THR B 1 174 ? 6.797 17.578 -5.652 1 95.88 174 THR B C 1
ATOM 3541 O O . THR B 1 174 ? 6.434 16.406 -5.641 1 95.88 174 THR B O 1
ATOM 3544 N N . PHE B 1 175 ? 7.496 18.078 -6.707 1 92.25 175 PHE B N 1
ATOM 3545 C CA . PHE B 1 175 ? 8.117 17.281 -7.766 1 92.25 175 PHE B CA 1
ATOM 3546 C C . PHE B 1 175 ? 7.07 16.484 -8.523 1 92.25 175 PHE B C 1
ATOM 3548 O O . PHE B 1 175 ? 5.918 16.906 -8.641 1 92.25 175 PHE B O 1
ATOM 3555 N N . GLU B 1 176 ? 7.48 15.477 -9.195 1 92.56 176 GLU B N 1
ATOM 3556 C CA . GLU B 1 176 ? 6.602 14.656 -10.016 1 92.56 176 GLU B CA 1
ATOM 3557 C C . GLU B 1 176 ? 6.023 13.492 -9.211 1 92.56 176 GLU B C 1
ATOM 3559 O O . GLU B 1 176 ? 6.051 12.344 -9.656 1 92.56 176 GLU B O 1
ATOM 3564 N N . SER B 1 177 ? 5.441 13.961 -7.98 1 96.31 177 SER B N 1
ATOM 3565 C CA . SER B 1 177 ? 5.027 12.898 -7.074 1 96.31 177 SER B CA 1
ATOM 3566 C C . SER B 1 177 ? 3.51 12.758 -7.047 1 96.31 177 SER B C 1
ATOM 3568 O O . SER B 1 177 ? 2.971 11.945 -6.289 1 96.31 177 SER B O 1
ATOM 3570 N N . LYS B 1 178 ? 2.766 13.438 -7.895 1 97.06 178 LYS B N 1
ATOM 3571 C CA . LYS B 1 178 ? 1.308 13.492 -7.859 1 97.06 178 LYS B CA 1
ATOM 3572 C C . LYS B 1 178 ? 0.707 12.094 -7.961 1 97.06 178 LYS B C 1
ATOM 3574 O O . LYS B 1 178 ? -0.054 11.672 -7.082 1 97.06 178 LYS B O 1
ATOM 3579 N N . GLN B 1 179 ? 1.07 11.422 -8.977 1 97.19 179 GLN B N 1
ATOM 3580 C CA . GLN B 1 179 ? 0.492 10.109 -9.234 1 97.19 179 GLN B CA 1
ATOM 3581 C C . GLN B 1 179 ? 0.856 9.117 -8.133 1 97.19 179 GLN B C 1
ATOM 3583 O O . GLN B 1 179 ? 0.015 8.328 -7.699 1 97.19 179 GLN B O 1
ATOM 3588 N N . ARG B 1 180 ? 2.09 9.117 -7.707 1 97.44 180 ARG B N 1
ATOM 3589 C CA . ARG B 1 180 ? 2.543 8.211 -6.66 1 97.44 180 ARG B CA 1
ATOM 3590 C C . ARG B 1 180 ? 1.763 8.43 -5.371 1 97.44 180 ARG B C 1
ATOM 3592 O O . ARG B 1 180 ? 1.4 7.469 -4.684 1 97.44 180 ARG B O 1
ATOM 3599 N N . TRP B 1 181 ? 1.458 9.68 -5.027 1 98.5 181 TRP B N 1
ATOM 3600 C CA . TRP B 1 181 ? 0.709 9.977 -3.809 1 98.5 181 TRP B CA 1
ATOM 3601 C C . TRP B 1 181 ? -0.732 9.492 -3.924 1 98.5 181 TRP B C 1
ATOM 3603 O O . TRP B 1 181 ? -1.3 8.977 -2.957 1 98.5 181 TRP B O 1
ATOM 3613 N N . GLU B 1 182 ? -1.303 9.695 -5.074 1 98.56 182 GLU B N 1
ATOM 3614 C CA . GLU B 1 182 ? -2.658 9.188 -5.27 1 98.56 182 GLU B CA 1
ATOM 3615 C C . GLU B 1 182 ? -2.707 7.672 -5.117 1 98.56 182 GLU B C 1
ATOM 3617 O O . GLU B 1 182 ? -3.566 7.141 -4.41 1 98.56 182 GLU B O 1
ATOM 3622 N N . GLU B 1 183 ? -1.805 6.992 -5.77 1 98.62 183 GLU B N 1
ATOM 3623 C CA . GLU B 1 183 ? -1.77 5.535 -5.703 1 98.62 183 GLU B CA 1
ATOM 3624 C C . GLU B 1 183 ? -1.528 5.051 -4.277 1 98.62 183 GLU B C 1
ATOM 3626 O O . GLU B 1 183 ? -2.189 4.121 -3.811 1 98.62 183 GLU B O 1
ATOM 3631 N N . LEU B 1 184 ? -0.609 5.68 -3.609 1 98.88 184 LEU B N 1
ATOM 3632 C CA . LEU B 1 184 ? -0.27 5.32 -2.236 1 98.88 184 LEU B CA 1
ATOM 3633 C C . LEU B 1 184 ? -1.489 5.434 -1.327 1 98.88 184 LEU B C 1
ATOM 3635 O O . LEU B 1 184 ? -1.845 4.48 -0.634 1 98.88 184 LEU B O 1
ATOM 3639 N N . LEU B 1 185 ? -2.139 6.539 -1.396 1 98.94 185 LEU B N 1
ATOM 3640 C CA . LEU B 1 185 ? -3.199 6.801 -0.429 1 98.94 185 LEU B CA 1
ATOM 3641 C C . LEU B 1 185 ? -4.461 6.016 -0.78 1 98.94 185 LEU B C 1
ATOM 3643 O O . LEU B 1 185 ? -5.199 5.59 0.11 1 98.94 185 LEU B O 1
ATOM 3647 N N . LYS B 1 186 ? -4.73 5.859 -2.086 1 98.88 186 LYS B N 1
ATOM 3648 C CA . LYS B 1 186 ? -5.836 4.992 -2.473 1 98.88 186 LYS B CA 1
ATOM 3649 C C . LYS B 1 186 ? -5.633 3.572 -1.949 1 98.88 186 LYS B C 1
ATOM 3651 O O . LYS B 1 186 ? -6.562 2.961 -1.418 1 98.88 186 LYS B O 1
ATOM 3656 N N . THR B 1 187 ? -4.445 3.086 -2.148 1 98.88 187 THR B N 1
ATOM 3657 C CA . THR B 1 187 ? -4.117 1.729 -1.729 1 98.88 187 THR B CA 1
ATOM 3658 C C . THR B 1 187 ? -4.215 1.594 -0.211 1 98.88 187 THR B C 1
ATOM 3660 O O . THR B 1 187 ? -4.781 0.625 0.297 1 98.88 187 THR B O 1
ATOM 3663 N N . ARG B 1 188 ? -3.668 2.584 0.506 1 98.94 188 ARG B N 1
ATOM 3664 C CA . ARG B 1 188 ? -3.754 2.574 1.963 1 98.94 188 ARG B CA 1
ATOM 3665 C C . ARG B 1 188 ? -5.207 2.58 2.426 1 98.94 188 ARG B C 1
ATOM 3667 O O . ARG B 1 188 ? -5.578 1.824 3.326 1 98.94 188 ARG B O 1
ATOM 3674 N N . ALA B 1 189 ? -6.02 3.428 1.795 1 98.94 189 ALA B N 1
ATOM 3675 C CA . ALA B 1 189 ? -7.434 3.502 2.152 1 98.94 189 ALA B CA 1
ATOM 3676 C C . ALA B 1 189 ? -8.125 2.16 1.931 1 98.94 189 ALA B C 1
ATOM 3678 O O . ALA B 1 189 ? -8.805 1.649 2.826 1 98.94 189 ALA B O 1
ATOM 3679 N N . PHE B 1 190 ? -7.898 1.557 0.811 1 98.81 190 PHE B N 1
ATOM 3680 C CA . PHE B 1 190 ? -8.492 0.29 0.399 1 98.81 190 PHE B CA 1
ATOM 3681 C C . PHE B 1 190 ? -8.086 -0.831 1.351 1 98.81 190 PHE B C 1
ATOM 3683 O O . PHE B 1 190 ? -8.945 -1.513 1.915 1 98.81 190 PHE B O 1
ATOM 3690 N N . LEU B 1 191 ? -6.824 -0.952 1.626 1 98.81 191 LEU B N 1
ATOM 3691 C CA . LEU B 1 191 ? -6.289 -2.086 2.369 1 98.81 191 LEU B CA 1
ATOM 3692 C C . LEU B 1 191 ? -6.664 -1.998 3.844 1 98.81 191 LEU B C 1
ATOM 3694 O O . LEU B 1 191 ? -6.738 -3.018 4.535 1 98.81 191 LEU B O 1
ATOM 3698 N N . ASN B 1 192 ? -6.891 -0.779 4.316 1 98.88 192 ASN B N 1
ATOM 3699 C CA . ASN B 1 192 ? -7.141 -0.609 5.742 1 98.88 192 ASN B CA 1
ATOM 3700 C C . ASN B 1 192 ? -8.578 -0.181 6.016 1 98.88 192 ASN B C 1
ATOM 3702 O O . ASN B 1 192 ? -8.93 0.156 7.148 1 98.88 192 ASN B O 1
ATOM 3706 N N . SER B 1 193 ? -9.422 -0.155 5 1 98.62 193 SER B N 1
ATOM 3707 C CA . SER B 1 193 ? -10.828 0.216 5.105 1 98.62 193 SER B CA 1
ATOM 3708 C C . SER B 1 193 ? -11.008 1.484 5.93 1 98.62 193 SER B C 1
ATOM 3710 O O . SER B 1 193 ? -11.742 1.487 6.926 1 98.62 193 SER B O 1
ATOM 3712 N N . THR B 1 194 ? -10.398 2.488 5.477 1 98.94 194 THR B N 1
ATOM 3713 C CA . THR B 1 194 ? -10.461 3.795 6.121 1 98.94 194 THR B CA 1
ATOM 3714 C C . THR B 1 194 ? -10.461 4.914 5.082 1 98.94 194 THR B C 1
ATOM 3716 O O . THR B 1 194 ? -9.852 4.777 4.02 1 98.94 194 THR B O 1
ATOM 3719 N N . SER B 1 195 ? -11.188 5.996 5.355 1 98.94 195 SER B N 1
ATOM 3720 C CA . SER B 1 195 ? -11.086 7.16 4.484 1 98.94 195 SER B CA 1
ATOM 3721 C C . SER B 1 195 ? -9.836 7.977 4.789 1 98.94 195 SER B C 1
ATOM 3723 O O . SER B 1 195 ? -9.281 7.887 5.887 1 98.94 195 SER B O 1
ATOM 3725 N N . ILE B 1 196 ? -9.375 8.742 3.789 1 98.94 196 ILE B N 1
ATOM 3726 C CA . ILE B 1 196 ? -8.188 9.57 3.963 1 98.94 196 ILE B CA 1
ATOM 3727 C C . ILE B 1 196 ? -8.445 10.969 3.424 1 98.94 196 ILE B C 1
ATOM 3729 O O . ILE B 1 196 ? -8.938 11.133 2.305 1 98.94 196 ILE B O 1
ATOM 3733 N N . LEU B 1 197 ? -8.227 11.93 4.238 1 98.94 197 LEU B N 1
ATOM 3734 C CA . LEU B 1 197 ? -8.164 13.32 3.801 1 98.94 197 LEU B CA 1
ATOM 3735 C C . LEU B 1 197 ? -6.723 13.812 3.74 1 98.94 197 LEU B C 1
ATOM 3737 O O . LEU B 1 197 ? -6.059 13.93 4.773 1 98.94 197 LEU B O 1
ATOM 3741 N N . ARG B 1 198 ? -6.234 14.008 2.562 1 98.94 198 ARG B N 1
ATOM 3742 C CA . ARG B 1 198 ? -4.938 14.648 2.379 1 98.94 198 ARG B CA 1
ATOM 3743 C C . ARG B 1 198 ? -5.098 16.156 2.15 1 98.94 198 ARG B C 1
ATOM 3745 O O . ARG B 1 198 ? -5.883 16.578 1.301 1 98.94 198 ARG B O 1
ATOM 3752 N N . VAL B 1 199 ? -4.41 16.922 2.895 1 98.88 199 VAL B N 1
ATOM 3753 C CA . VAL B 1 199 ? -4.383 18.375 2.707 1 98.88 199 VAL B CA 1
ATOM 3754 C C . VAL B 1 199 ? -2.965 18.812 2.352 1 98.88 199 VAL B C 1
ATOM 3756 O O . VAL B 1 199 ? -2.086 18.859 3.217 1 98.88 199 VAL B O 1
ATOM 3759 N N . ASN B 1 200 ? -2.783 19.141 1.108 1 98.69 200 ASN B N 1
ATOM 3760 C CA . ASN B 1 200 ? -1.465 19.531 0.619 1 98.69 200 ASN B CA 1
ATOM 3761 C C . ASN B 1 200 ? -1.366 21.047 0.414 1 98.69 200 ASN B C 1
ATOM 3763 O O . ASN B 1 200 ? -2.381 21.719 0.216 1 98.69 200 ASN B O 1
ATOM 3767 N N . ARG B 1 201 ? -0.189 21.547 0.508 1 97.25 201 ARG B N 1
ATOM 3768 C CA . ARG B 1 201 ? 0.011 22.984 0.304 1 97.25 201 ARG B CA 1
ATOM 3769 C C . ARG B 1 201 ? 0.246 23.297 -1.17 1 97.25 201 ARG B C 1
ATOM 3771 O O . ARG B 1 201 ? 0.448 22.391 -1.979 1 97.25 201 ARG B O 1
ATOM 3778 N N . ILE B 1 202 ? 0.176 24.578 -1.471 1 96.88 202 ILE B N 1
ATOM 3779 C CA . ILE B 1 202 ? 0.586 25.094 -2.77 1 96.88 202 ILE B CA 1
ATOM 3780 C C . ILE B 1 202 ? 1.704 26.125 -2.582 1 96.88 202 ILE B C 1
ATOM 3782 O O . ILE B 1 202 ? 2.055 26.469 -1.452 1 96.88 202 ILE B O 1
ATOM 3786 N N . GLY B 1 203 ? 2.287 26.5 -3.713 1 94.38 203 GLY B N 1
ATOM 3787 C CA . GLY B 1 203 ? 3.291 27.547 -3.684 1 94.38 203 GLY B CA 1
ATOM 3788 C C . GLY B 1 203 ? 4.648 27.094 -4.188 1 94.38 203 GLY B C 1
ATOM 3789 O O . GLY B 1 203 ? 4.895 25.891 -4.32 1 94.38 203 GLY B O 1
ATOM 3790 N N . LYS B 1 204 ? 5.492 28.078 -4.449 1 91.75 204 LYS B N 1
ATOM 3791 C CA . LYS B 1 204 ? 6.848 27.844 -4.941 1 91.75 204 LYS B CA 1
ATOM 3792 C C . LYS B 1 204 ? 7.891 28.297 -3.916 1 91.75 204 LYS B C 1
ATOM 3794 O O . LYS B 1 204 ? 7.688 29.297 -3.215 1 91.75 204 LYS B O 1
ATOM 3799 N N . THR B 1 205 ? 8.898 27.516 -3.846 1 85.12 205 THR B N 1
ATOM 3800 C CA . THR B 1 205 ? 10 27.891 -2.969 1 85.12 205 THR B CA 1
ATOM 3801 C C . THR B 1 205 ? 11.031 28.719 -3.729 1 85.12 205 THR B C 1
ATOM 3803 O O . THR B 1 205 ? 10.984 28.812 -4.957 1 85.12 205 THR B O 1
ATOM 3806 N N . LYS B 1 206 ? 11.93 29.188 -2.992 1 79.38 206 LYS B N 1
ATOM 3807 C CA . LYS B 1 206 ? 13.039 29.922 -3.598 1 79.38 206 LYS B CA 1
ATOM 3808 C C . LYS B 1 206 ? 13.883 29.016 -4.484 1 79.38 206 LYS B C 1
ATOM 3810 O O . LYS B 1 206 ? 14.453 29.469 -5.48 1 79.38 206 LYS B O 1
ATOM 3815 N N . ASP B 1 207 ? 14 27.719 -4.184 1 78.19 207 ASP B N 1
ATOM 3816 C CA . ASP B 1 207 ? 14.758 26.734 -4.945 1 78.19 207 ASP B CA 1
ATOM 3817 C C . ASP B 1 207 ? 13.922 26.172 -6.098 1 78.19 207 ASP B C 1
ATOM 3819 O O . ASP B 1 207 ? 14.273 25.141 -6.676 1 78.19 207 ASP B O 1
ATOM 3823 N N . GLU B 1 208 ? 12.805 26.734 -6.238 1 80.44 208 GLU B N 1
ATOM 3824 C CA . GLU B 1 208 ? 11.961 26.484 -7.398 1 80.44 208 GLU B CA 1
ATOM 3825 C C . GLU B 1 208 ? 11.211 25.156 -7.25 1 80.44 208 GLU B C 1
ATOM 3827 O O . GLU B 1 208 ? 10.859 24.516 -8.25 1 80.44 208 GLU B O 1
ATOM 3832 N N . TRP B 1 209 ? 11.172 24.719 -5.992 1 89.69 209 TRP B N 1
ATOM 3833 C CA . TRP B 1 209 ? 10.242 23.625 -5.789 1 89.69 209 TRP B CA 1
ATOM 3834 C C . TRP B 1 209 ? 8.797 24.109 -5.863 1 89.69 209 TRP B C 1
ATOM 3836 O O . TRP B 1 209 ? 8.438 25.109 -5.234 1 89.69 209 TRP B O 1
ATOM 3846 N N . ASN B 1 210 ? 8.047 23.406 -6.641 1 94.69 210 ASN B N 1
ATOM 3847 C CA . ASN B 1 210 ? 6.645 23.766 -6.809 1 94.69 210 ASN B CA 1
ATOM 3848 C C . ASN B 1 210 ? 5.727 22.766 -6.094 1 94.69 210 ASN B C 1
ATOM 3850 O O . ASN B 1 210 ? 5.617 21.609 -6.504 1 94.69 210 ASN B O 1
ATOM 3854 N N . PHE B 1 211 ? 5.125 23.25 -5.027 1 97.19 211 PHE B N 1
ATOM 3855 C CA . PHE B 1 211 ? 4.086 22.453 -4.371 1 97.19 211 PHE B CA 1
ATOM 3856 C C . PHE B 1 211 ? 2.775 22.547 -5.145 1 97.19 211 PHE B C 1
ATOM 3858 O O . PHE B 1 211 ? 2.271 23.641 -5.406 1 97.19 211 PHE B O 1
ATOM 3865 N N . TYR B 1 212 ? 2.178 21.422 -5.461 1 97.75 212 TYR B N 1
ATOM 3866 C CA . TYR B 1 212 ? 1.223 21.391 -6.562 1 97.75 212 TYR B CA 1
ATOM 3867 C C . TYR B 1 212 ? -0.208 21.312 -6.043 1 97.75 212 TYR B C 1
ATOM 3869 O O . TYR B 1 212 ? -1.159 21.297 -6.824 1 97.75 212 TYR B O 1
ATOM 3877 N N . GLY B 1 213 ? -0.432 21.297 -4.785 1 98.25 213 GLY B N 1
ATOM 3878 C CA . GLY B 1 213 ? -1.773 21.125 -4.246 1 98.25 213 GLY B CA 1
ATOM 3879 C C . GLY B 1 213 ? -2.301 19.719 -4.375 1 98.25 213 GLY B C 1
ATOM 3880 O O . GLY B 1 213 ? -1.648 18.766 -3.941 1 98.25 213 GLY B O 1
ATOM 3881 N N . ASP B 1 214 ? -3.428 19.578 -5.004 1 98.56 214 ASP B N 1
ATOM 3882 C CA . ASP B 1 214 ? -4.066 18.281 -5.16 1 98.56 214 ASP B CA 1
ATOM 3883 C C . ASP B 1 214 ? -4.539 17.734 -3.812 1 98.56 214 ASP B C 1
ATOM 3885 O O . ASP B 1 214 ? -4.383 16.547 -3.525 1 98.56 214 ASP B O 1
ATOM 3889 N N . THR B 1 215 ? -5.031 18.625 -2.934 1 98.88 215 THR B N 1
ATOM 3890 C CA . THR B 1 215 ? -5.77 18.156 -1.765 1 98.88 215 THR B CA 1
ATOM 3891 C C . THR B 1 215 ? -6.914 17.234 -2.178 1 98.88 215 THR B C 1
ATOM 3893 O O . THR B 1 215 ? -7.617 17.516 -3.15 1 98.88 215 THR B O 1
ATOM 3896 N N . LEU B 1 216 ? -7.012 16.109 -1.478 1 98.81 216 LEU B N 1
ATOM 3897 C CA . LEU B 1 216 ? -8.016 15.164 -1.958 1 98.81 216 LEU B CA 1
ATOM 3898 C C . LEU B 1 216 ? -8.609 14.367 -0.803 1 98.81 216 LEU B C 1
ATOM 3900 O O . LEU B 1 216 ? -8.023 14.297 0.278 1 98.81 216 LEU B O 1
ATOM 3904 N N . PHE B 1 217 ? -9.859 13.875 -1.061 1 98.94 217 PHE B N 1
ATOM 3905 C CA . PHE B 1 217 ? -10.578 13 -0.146 1 98.94 217 PHE B CA 1
ATOM 3906 C C . PHE B 1 217 ? -10.828 11.641 -0.785 1 98.94 217 PHE B C 1
ATOM 3908 O O . PHE B 1 217 ? -11.375 11.555 -1.888 1 98.94 217 PHE B O 1
ATOM 3915 N N . ILE B 1 218 ? -10.32 10.609 -0.134 1 98.94 218 ILE B N 1
ATOM 3916 C CA . ILE B 1 218 ? -10.484 9.219 -0.555 1 98.94 218 ILE B CA 1
ATOM 3917 C C . ILE B 1 218 ? -11.406 8.492 0.418 1 98.94 218 ILE B C 1
ATOM 3919 O O . ILE B 1 218 ? -11.211 8.555 1.634 1 98.94 218 ILE B O 1
ATOM 3923 N N . ASN B 1 219 ? -12.414 7.773 -0.079 1 98.81 219 ASN B N 1
ATOM 3924 C CA . ASN B 1 219 ? -13.312 7.043 0.81 1 98.81 219 ASN B CA 1
ATOM 3925 C C . ASN B 1 219 ? -12.711 5.711 1.241 1 98.81 219 ASN B C 1
ATOM 3927 O O . ASN B 1 219 ? -11.609 5.352 0.813 1 98.81 219 ASN B O 1
ATOM 3931 N N . ALA B 1 220 ? -13.445 5.008 2.094 1 98.75 220 ALA B N 1
ATOM 3932 C CA . ALA B 1 220 ? -12.906 3.811 2.738 1 98.75 220 ALA B CA 1
ATOM 3933 C C . ALA B 1 220 ? -12.797 2.658 1.744 1 98.75 220 ALA B C 1
ATOM 3935 O O . ALA B 1 220 ? -12.18 1.632 2.041 1 98.75 220 ALA B O 1
ATOM 3936 N N . PHE B 1 221 ? -13.281 2.818 0.498 1 98.31 221 PHE B N 1
ATOM 3937 C CA . PHE B 1 221 ? -13.164 1.807 -0.546 1 98.31 221 PHE B CA 1
ATOM 3938 C C . PHE B 1 221 ? -11.953 2.074 -1.433 1 98.31 221 PHE B C 1
ATOM 3940 O O . PHE B 1 221 ? -11.672 1.303 -2.35 1 98.31 221 PHE B O 1
ATOM 3947 N N . GLY B 1 222 ? -11.273 3.184 -1.162 1 98.5 222 GLY B N 1
ATOM 3948 C CA . GLY B 1 222 ? -10.086 3.498 -1.93 1 98.5 222 GLY B CA 1
ATOM 3949 C C . GLY B 1 222 ? -10.367 4.32 -3.172 1 98.5 222 GLY B C 1
ATOM 3950 O O . GLY B 1 222 ? -9.594 4.301 -4.129 1 98.5 222 GLY B O 1
ATOM 3951 N N . GLU B 1 223 ? -11.438 5.016 -3.145 1 98.38 223 GLU B N 1
ATOM 3952 C CA . GLU B 1 223 ? -11.82 5.812 -4.305 1 98.38 223 GLU B CA 1
ATOM 3953 C C . GLU B 1 223 ? -11.727 7.305 -4.004 1 98.38 223 GLU B C 1
ATOM 3955 O O . GLU B 1 223 ? -12.164 7.762 -2.949 1 98.38 223 GLU B O 1
ATOM 3960 N N . ILE B 1 224 ? -11.156 8.07 -4.945 1 98.75 224 ILE B N 1
ATOM 3961 C CA . ILE B 1 224 ? -11.117 9.516 -4.793 1 98.75 224 ILE B CA 1
ATOM 3962 C C . ILE B 1 224 ? -12.523 10.094 -4.988 1 98.75 224 ILE B C 1
ATOM 3964 O O . ILE B 1 224 ? -13.125 9.93 -6.051 1 98.75 224 ILE B O 1
ATOM 3968 N N . GLU B 1 225 ? -13.039 10.703 -4 1 98.56 225 GLU B N 1
ATOM 3969 C CA . GLU B 1 225 ? -14.359 11.312 -4.094 1 98.56 225 GLU B CA 1
ATOM 3970 C C . GLU B 1 225 ? -14.266 12.773 -4.508 1 98.56 225 GLU B C 1
ATOM 3972 O O . GLU B 1 225 ? -15.164 13.305 -5.164 1 98.56 225 GLU B O 1
ATOM 3977 N N . SER B 1 226 ? -13.266 13.469 -4.027 1 98.56 226 SER B N 1
ATOM 3978 C CA . SER B 1 226 ? -13.047 14.883 -4.332 1 98.56 226 SER B CA 1
ATOM 3979 C C . SER B 1 226 ? -11.555 15.203 -4.391 1 98.56 226 SER B C 1
ATOM 3981 O O . SER B 1 226 ? -10.758 14.625 -3.648 1 98.56 226 SER B O 1
ATOM 3983 N N . LYS B 1 227 ? -11.219 16.125 -5.23 1 98.5 227 LYS B N 1
ATOM 3984 C CA . LYS B 1 227 ? -9.836 16.547 -5.426 1 98.5 227 LYS B CA 1
ATOM 3985 C C . LYS B 1 227 ? -9.758 17.984 -5.91 1 98.5 227 LYS B C 1
ATOM 3987 O O . LYS B 1 227 ? -10.508 18.391 -6.805 1 98.5 227 LYS B O 1
ATOM 3992 N N . LEU B 1 228 ? -8.867 18.734 -5.305 1 98.75 228 LEU B N 1
ATOM 3993 C CA . LEU B 1 228 ? -8.641 20.109 -5.73 1 98.75 228 LEU B CA 1
ATOM 3994 C C . LEU B 1 228 ? -7.543 20.172 -6.789 1 98.75 228 LEU B C 1
ATOM 3996 O O . LEU B 1 228 ? -6.867 19.188 -7.059 1 98.75 228 LEU B O 1
ATOM 4000 N N . GLY B 1 229 ? -7.457 21.359 -7.414 1 97.81 229 GLY B N 1
ATOM 4001 C CA . GLY B 1 229 ? -6.383 21.641 -8.352 1 97.81 229 GLY B CA 1
ATOM 4002 C C . GLY B 1 229 ? -5.168 22.266 -7.707 1 97.81 229 GLY B C 1
ATOM 4003 O O . GLY B 1 229 ? -4.777 21.891 -6.602 1 97.81 229 GLY B O 1
ATOM 4004 N N . SER B 1 230 ? -4.555 23.203 -8.367 1 97.69 230 SER B N 1
ATOM 4005 C CA . SER B 1 230 ? -3.27 23.75 -7.934 1 97.69 230 SER B CA 1
ATOM 4006 C C . SER B 1 230 ? -3.43 25.156 -7.363 1 97.69 230 SER B C 1
ATOM 4008 O O . SER B 1 230 ? -2.439 25.844 -7.137 1 97.69 230 SER B O 1
ATOM 4010 N N . GLU B 1 231 ? -4.629 25.578 -7.145 1 97.44 231 GLU B N 1
ATOM 4011 C CA . GLU B 1 231 ? -4.859 26.938 -6.66 1 97.44 231 GLU B CA 1
ATOM 4012 C C . GLU B 1 231 ? -5.262 26.938 -5.188 1 97.44 231 GLU B C 1
ATOM 4014 O O . GLU B 1 231 ? -5.52 25.875 -4.609 1 97.44 231 GLU B O 1
ATOM 4019 N N . GLU B 1 232 ? -5.211 28.156 -4.602 1 96.44 232 GLU B N 1
ATOM 4020 C CA . GLU B 1 232 ? -5.754 28.297 -3.254 1 96.44 232 GLU B CA 1
ATOM 4021 C C . GLU B 1 232 ? -7.25 28 -3.227 1 96.44 232 GLU B C 1
ATOM 4023 O O . GLU B 1 232 ? -8.031 28.688 -3.895 1 96.44 232 GLU B O 1
ATOM 4028 N N . GLU B 1 233 ? -7.621 26.969 -2.529 1 97 233 GLU B N 1
ATOM 4029 C CA . GLU B 1 233 ? -9.008 26.516 -2.529 1 97 233 GLU B CA 1
ATOM 4030 C C . GLU B 1 233 ? -9.352 25.797 -1.227 1 97 233 GLU B C 1
ATOM 4032 O O . GLU B 1 233 ? -8.461 25.391 -0.482 1 97 233 GLU B O 1
ATOM 4037 N N . MET B 1 234 ? -10.602 25.781 -0.94 1 98.06 234 MET B N 1
ATOM 4038 C CA . MET B 1 234 ? -11.141 25.047 0.202 1 98.06 234 MET B CA 1
ATOM 4039 C C . MET B 1 234 ? -11.961 23.844 -0.261 1 98.06 234 MET B C 1
ATOM 4041 O O . MET B 1 234 ? -12.758 23.953 -1.196 1 98.06 234 MET B O 1
ATOM 4045 N N . LEU B 1 235 ? -11.711 22.703 0.294 1 98.69 235 LEU B N 1
ATOM 4046 C CA . LEU B 1 235 ? -12.492 21.5 0.04 1 98.69 235 LEU B CA 1
ATOM 4047 C C . LEU B 1 235 ? -13.336 21.141 1.256 1 98.69 235 LEU B C 1
ATOM 4049 O O . LEU B 1 235 ? -12.812 21.016 2.365 1 98.69 235 LEU B O 1
ATOM 4053 N N . ILE B 1 236 ? -14.648 21 1.112 1 98.69 236 ILE B N 1
ATOM 4054 C CA . ILE B 1 236 ? -15.539 20.547 2.176 1 98.69 236 ILE B CA 1
ATOM 4055 C C . ILE B 1 236 ? -15.922 19.094 1.945 1 98.69 236 ILE B C 1
ATOM 4057 O O . ILE B 1 236 ? -16.391 18.734 0.866 1 98.69 236 ILE B O 1
ATOM 4061 N N . ILE B 1 237 ? -15.641 18.281 2.939 1 98.5 237 ILE B N 1
ATOM 4062 C CA . ILE B 1 237 ? -15.992 16.875 2.807 1 98.5 237 ILE B CA 1
ATOM 4063 C C . ILE B 1 237 ? -16.922 16.453 3.943 1 98.5 237 ILE B C 1
ATOM 4065 O O . ILE B 1 237 ? -17.031 17.156 4.957 1 98.5 237 ILE B O 1
ATOM 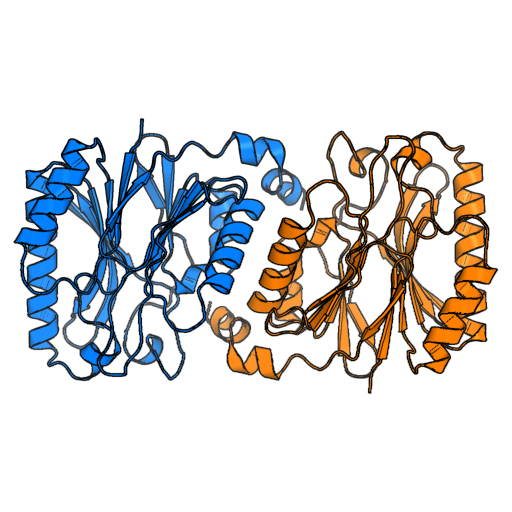4069 N N . GLU B 1 238 ? -17.594 15.336 3.734 1 97.88 238 GLU B N 1
ATOM 4070 C CA . GLU B 1 238 ? -18.453 14.734 4.742 1 97.88 238 GLU B CA 1
ATOM 4071 C C . GLU B 1 238 ? -18.156 13.242 4.906 1 97.88 238 GLU B C 1
ATOM 4073 O O . GLU B 1 238 ? -18.938 12.398 4.48 1 97.88 238 GLU B O 1
ATOM 4078 N N . PRO B 1 239 ? -17.047 13.008 5.59 1 97.81 239 PRO B N 1
ATOM 4079 C CA . PRO B 1 239 ? -16.656 11.602 5.758 1 97.81 239 PRO B CA 1
ATOM 4080 C C . PRO B 1 239 ? -17.672 10.812 6.59 1 97.81 239 PRO B C 1
ATOM 4082 O O . PRO B 1 239 ? -18.328 11.375 7.465 1 97.81 239 PRO B O 1
ATOM 4085 N N . LYS B 1 240 ? -17.75 9.492 6.332 1 96.56 240 LYS B N 1
ATOM 4086 C CA . LYS B 1 240 ? -18.641 8.578 7.051 1 96.56 240 LYS B CA 1
ATOM 4087 C C . LYS B 1 240 ? -17.844 7.504 7.785 1 96.56 240 LYS B C 1
ATOM 4089 O O . LYS B 1 240 ? -16.641 7.367 7.578 1 96.56 240 LYS B O 1
ATOM 4094 N N . LYS B 1 241 ? -18.594 6.863 8.664 1 98.06 241 LYS B N 1
ATOM 4095 C CA . LYS B 1 241 ? -18.016 5.672 9.273 1 98.06 241 LYS B CA 1
ATOM 4096 C C . LYS B 1 241 ? -17.594 4.66 8.211 1 98.06 241 LYS B C 1
ATOM 4098 O O . LYS B 1 241 ? -18.203 4.574 7.148 1 98.06 241 LYS B O 1
ATOM 4103 N N . SER B 1 242 ? -16.531 3.9 8.547 1 98.12 242 SER B N 1
ATOM 4104 C CA . SER B 1 242 ? -15.93 3.027 7.551 1 98.12 242 SER B CA 1
ATOM 4105 C C . SER B 1 242 ? -16.438 1.598 7.68 1 98.12 242 SER B C 1
ATOM 4107 O O . SER B 1 242 ? -15.852 0.668 7.125 1 98.12 242 SER B O 1
ATOM 4109 N N . ASP B 1 243 ? -17.547 1.357 8.328 1 98.25 243 ASP B N 1
ATOM 4110 C CA . ASP B 1 243 ? -18.062 0.035 8.656 1 98.25 243 ASP B CA 1
ATOM 4111 C C . ASP B 1 243 ? -18.406 -0.756 7.395 1 98.25 243 ASP B C 1
ATOM 4113 O O . ASP B 1 243 ? -18.188 -1.968 7.34 1 98.25 243 ASP B O 1
ATOM 4117 N N . GLU B 1 244 ? -18.969 -0.094 6.453 1 98.25 244 GLU B N 1
ATOM 4118 C CA . GLU B 1 244 ? -19.375 -0.795 5.242 1 98.25 244 GLU B CA 1
ATOM 4119 C C . GLU B 1 244 ? -18.172 -1.387 4.512 1 98.25 244 GLU B C 1
ATOM 4121 O O . GLU B 1 244 ? -18.219 -2.525 4.043 1 98.25 244 GLU B O 1
ATOM 4126 N N . ALA B 1 245 ? -17.141 -0.614 4.414 1 98.44 245 ALA B N 1
ATOM 4127 C CA . ALA B 1 245 ? -15.922 -1.107 3.773 1 98.44 245 ALA B CA 1
ATOM 4128 C C . ALA B 1 245 ? -15.32 -2.262 4.566 1 98.44 245 ALA B C 1
ATOM 4130 O O . ALA B 1 245 ? -14.859 -3.248 3.982 1 98.44 245 ALA B O 1
ATOM 4131 N N . ARG B 1 246 ? -15.305 -2.123 5.867 1 98.38 246 ARG B N 1
ATOM 4132 C CA . ARG B 1 246 ? -14.781 -3.176 6.73 1 98.38 246 ARG B CA 1
ATOM 4133 C C . ARG B 1 246 ? -15.57 -4.469 6.562 1 98.38 246 ARG B C 1
ATOM 4135 O O . ARG B 1 246 ? -14.992 -5.559 6.555 1 98.38 246 ARG B O 1
ATOM 4142 N N . LYS B 1 247 ? -16.859 -4.316 6.477 1 97.62 247 LYS B N 1
ATOM 4143 C CA . LYS B 1 247 ? -17.703 -5.484 6.297 1 97.62 247 LYS B CA 1
ATOM 4144 C C . LYS B 1 247 ? -17.484 -6.129 4.934 1 97.62 247 LYS B C 1
ATOM 4146 O O . LYS B 1 247 ? -17.469 -7.355 4.816 1 97.62 247 LYS B O 1
ATOM 4151 N N . LEU B 1 248 ? -17.328 -5.309 3.996 1 96.69 248 LEU B N 1
ATOM 4152 C CA . LEU B 1 248 ? -17.203 -5.793 2.625 1 96.69 248 LEU B CA 1
ATOM 4153 C C . LEU B 1 248 ? -15.906 -6.574 2.443 1 96.69 248 LEU B C 1
ATOM 4155 O O . LEU B 1 248 ? -15.93 -7.703 1.944 1 96.69 248 LEU B O 1
ATOM 4159 N N . TRP B 1 249 ? -14.742 -6.016 2.854 1 96.94 249 TRP B N 1
ATOM 4160 C CA . TRP B 1 249 ? -13.453 -6.613 2.549 1 96.94 249 TRP B CA 1
ATOM 4161 C C . TRP B 1 249 ? -13.008 -7.559 3.662 1 96.94 249 TRP B C 1
ATOM 4163 O O . TRP B 1 249 ? -12.383 -8.586 3.398 1 96.94 249 TRP B O 1
ATOM 4173 N N . GLY B 1 250 ? -13.188 -7.172 4.836 1 97.56 250 GLY B N 1
ATOM 4174 C CA . GLY B 1 250 ? -12.953 -8.031 5.988 1 97.56 250 GLY B CA 1
ATOM 4175 C C . GLY B 1 250 ? -11.484 -8.336 6.215 1 97.56 250 GLY B C 1
ATOM 4176 O O . GLY B 1 250 ? -11.141 -9.367 6.797 1 97.56 250 GLY B O 1
ATOM 4177 N N . PHE B 1 251 ? -10.547 -7.484 5.773 1 97.94 251 PHE B N 1
ATOM 4178 C CA . PHE B 1 251 ? -9.117 -7.75 5.91 1 97.94 251 PHE B CA 1
ATOM 4179 C C . PHE B 1 251 ? -8.727 -7.887 7.379 1 97.94 251 PHE B C 1
ATOM 4181 O O . PHE B 1 251 ? -7.902 -8.734 7.73 1 97.94 251 PHE B O 1
ATOM 4188 N N . ASP B 1 252 ? -9.32 -7.012 8.219 1 97.06 252 ASP B N 1
ATOM 4189 C CA . ASP B 1 252 ? -9.023 -7.051 9.648 1 97.06 252 ASP B CA 1
ATOM 4190 C C . ASP B 1 252 ? -9.469 -8.375 10.266 1 97.06 252 ASP B C 1
ATOM 4192 O O . ASP B 1 252 ? -8.758 -8.961 11.078 1 97.06 252 ASP B O 1
ATOM 4196 N N . LYS B 1 253 ? -10.633 -8.883 9.859 1 96.19 253 LYS B N 1
ATOM 4197 C CA . LYS B 1 253 ? -11.148 -10.148 10.375 1 96.19 253 LYS B CA 1
ATOM 4198 C C . LYS B 1 253 ? -10.297 -11.32 9.914 1 96.19 253 LYS B C 1
ATOM 4200 O O . LYS B 1 253 ? -10.039 -12.25 10.688 1 96.19 253 LYS B O 1
ATOM 4205 N N . ILE B 1 254 ? -9.836 -11.266 8.75 1 95.75 254 ILE B N 1
ATOM 4206 C CA . ILE B 1 254 ? -9.008 -12.328 8.188 1 95.75 254 ILE B CA 1
ATOM 4207 C C . ILE B 1 254 ? -7.691 -12.414 8.953 1 95.75 254 ILE B C 1
ATOM 4209 O O . ILE B 1 254 ? -7.25 -13.508 9.32 1 95.75 254 ILE B O 1
ATOM 4213 N N . LEU B 1 255 ? -7.098 -11.312 9.281 1 94.44 255 LEU B N 1
ATOM 4214 C CA . LEU B 1 255 ? -5.797 -11.266 9.945 1 94.44 255 LEU B CA 1
ATOM 4215 C C . LEU B 1 255 ? -5.902 -11.75 11.391 1 94.44 255 LEU B C 1
ATOM 4217 O O . LEU B 1 255 ? -4.902 -12.164 11.984 1 94.44 255 LEU B O 1
ATOM 4221 N N . LYS B 1 256 ? -7.059 -11.688 11.953 1 90.94 256 LYS B N 1
ATOM 4222 C CA . LYS B 1 256 ? -7.25 -12.109 13.336 1 90.94 256 LYS B CA 1
ATOM 4223 C C . LYS B 1 256 ? -7.059 -13.617 13.477 1 90.94 256 LYS B C 1
ATOM 4225 O O . LYS B 1 256 ? -6.883 -14.125 14.586 1 90.94 256 LYS B O 1
ATOM 4230 N N . ASN B 1 257 ? -7.078 -14.234 12.391 1 86.12 257 ASN B N 1
ATOM 4231 C CA . ASN B 1 257 ? -6.906 -15.688 12.414 1 86.12 257 ASN B CA 1
ATOM 4232 C C . ASN B 1 257 ? -5.441 -16.078 12.57 1 86.12 257 ASN B C 1
ATOM 4234 O O . ASN B 1 257 ? -5.121 -17.25 12.711 1 86.12 257 ASN B O 1
ATOM 4238 N N . PHE B 1 258 ? -4.629 -15.141 12.531 1 86.62 258 PHE B N 1
ATOM 4239 C CA . PHE B 1 258 ? -3.195 -15.406 12.586 1 86.62 258 PHE B CA 1
ATOM 4240 C C . PHE B 1 258 ? -2.537 -14.641 13.727 1 86.62 258 PHE B C 1
ATOM 4242 O O . PHE B 1 258 ? -3.006 -13.562 14.109 1 86.62 258 PHE B O 1
#

Organism: Campylobacter jejuni subsp. jejuni serotype O:2 (strain ATCC 700819 / NCTC 11168) (NCBI:txid192222)

Foldseek 3Di:
DAKEKFWAAAQPDPDLVVVLVVLLVCVVVPHQEYEAAPNNQHHDQVVVVPDDLVVRQVSQVVSVVSQQVSQLVSQHWYWAWGWHRDPPFIFTWIWTHGPVGIDIGGAQDADCDDVRHRVVHHDTDNDPDDDWAWDDDVPFIETEHEPVRLVDVRHLVVCLVVQGAEYEYRYEDFDPCVVVSLVSQLVSLQLSLHKYWYHYYADADPVGTTRWTFGFIAHSNSHTPDTDGRDGDMDMDDGDRSVVSCVVPVNSVVVVVD/DAKEKFWAAAQPPDDLVVVLVVLLVCVVVPHQEYEAAPNNQHHDQVVVVPDDLVVRQVSQVVSVVSQQVSQLVSQHWYWAWGWHRDPPFIFTWIWTHGPVGIDIGGAQDADCDDVRHRVVHHDTDNDPDDDWAWDDDVPFIETEHEPVRLVDVRHLVVCLVVQGAEYEYRYEDFDPCVVVSLVSQLVSLQLSLHKYWYHYYADADPVGTTRWTFGFIAHSNSHTPDTDGRDGDMDMDDGDRSVVSCVVPVNSVVVVVD

pLDDT: mean 95.9, std 5.34, range [52.62, 99.0]

Nearest PDB structures (foldseek):
  5h8k-assembly1_H  TM=8.026E-01  e=3.357E-20  Medicago truncatula
  5h8j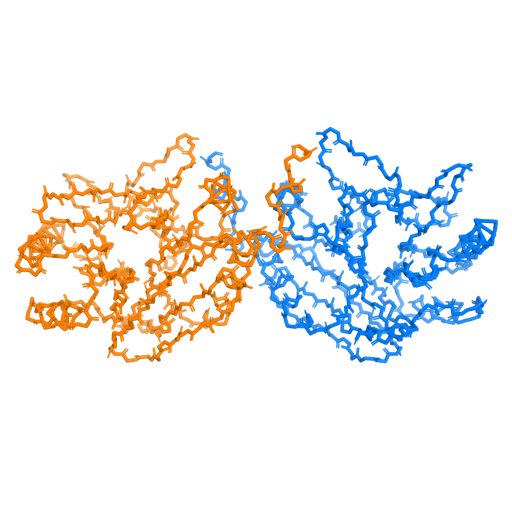-assembly2_P  TM=8.017E-01  e=7.835E-20  Medicago truncatula
  2e11-assembly2_D  TM=8.148E-01  e=7.821E-19  Xanthomonas campestris pv. campestris
  5ny2-assembly1_A  TM=7.941E-01  e=8.309E-19  Nesterenkonia sp. 10004
  2uxy-assembly1_A  TM=7.744E-01  e=2.784E-17  Pseudomonas aeruginosa

Radius of gyration: 25.77 Å; Cα contacts (8 Å, |Δi|>4): 1151; chains: 2; bounding box: 45×76×52 Å